Protein AF-A0AAD2FXG4-F1 (afdb_monomer_lite)

Foldseek 3Di:
DDDDDDDDDDDDDDDDDDDPPCLVVVLVVLVVVVVVVDDLVVSCVVCVVPDDPVRNLVSLLVVLVVVVVVVVVPPDDDDDDDDDDDDDDDDDDPPPVLLVNLVSLLVSLVSDDLVCCPPDPSVVSSLVSLQQVDDPLQAFPPVRHGALFWWQWPVRDIGHPVQQAPPVPLDGPDQADPPPRHGTDSDIHTPVVSNVVVLVVLLSSLVSLLSSLLSCVVSLVLVSSVSSLVSSVVSCVSSDCQVVVVSLLSSLVSLLVQLPDQHPDNVDNTSDALVVNLVSLLSNVVRDDDDVNLPPSLVSLVSLLVSLVVCLVVVVLVSNVRSLVSSVVCCVSVVVRCDDPSPRPSVVSLLSSQVSVDDCSLLVSLVPDQLVVQLVVCVVVVDDNVVSVVCSVPDPSVVVSVVSVLPPDDPVSVVVNVVVVVVVVVVVVVVCVVVVPD

Radius of gyration: 32.69 Å; chains: 1; bounding box: 78×105×84 Å

InterPro domains:
  IPR003613 U-box domain [PF04564] (134-203)
  IPR003613 U-box domain [PS51698] (133-163)
  IPR003613 U-box domain [SM00504] (137-201)
  IPR013083 Zinc finger, RING/FYVE/PHD-type [G3DSA:3.30.40.10] (121-215)

pLDDT: mean 75.87, std 21.39, range [28.12, 97.88]

Secondary structure (DSSP, 8-state):
------S------------TTTHHHHHHHHHHHHHTT--HHHHHHHTTTT--HHHHHHHHHHHHHHHHHHHHGGG----------------S----HHHHHHHHHHHHHHHS-GGGTTT-HHHHHHHHHHHH---GGGB-TTT-SBPSSEEE-TTS-EEEHHHHB-TTT--BS-SB-TTT-PBPPS--EE-HHHHHHHHHHHHHHHHHHHHHHHHHHHTT-HHHHHHHHHHHHHHHHHH-TTTSHHHHHHHHHHHHHGGGSPPSSTT-S-SS-HHHHHHHHHHHHHHS-HHHHHHHHHHHHHHHHHHHHHHHHTT-HHHHHHHHHHHHHHHHHTTTTS-GGGS--HHHHHHHHHHHH-TTHHHHHHHH--HHHHHHHHHHTT--HHHHHHHHHH--THHHHHHHHTTSS-HHHHHHHHHHHHHHHHHHHHHHHHHT--

Organism: NCBI:txid2856

Sequence (438 aa):
MSRPTDIMSTITEVSFSNDSSENSENEGLIPEVLMKGLSLSQVTEIYKDRLSEDNVVAIARRLLIEIGSKHEQKGQVDTDDWDDDSEASLGNGRINRNQHFCSIGIDILRRSPCDLLTGSELLKHHIANLSQSAPEEFLDPISFDIMHDPVVISSGFVVDRSTAINQSSGELQLATCPWSRVELSPELYPALRLKQKMTEFKSGRVDEMIETASLLLNAKNERDFCKVFELAQEFMDDIGPNGHRELAVQLAELVLSTLTLKPSDPSRLCILQPSVLTKHFLMLHSLKQATLVQAYLPIKAFQMSEMVQKAIGGNQFDEAEKWLACCTEIQDKCEDLLTGNKEIPLGKLHLDLAEKRGGNHLEVFVNRFTNIEMAFILRSWGFAQETIDEMTRCARVYVIRDILIVNCSDKNLERVFKTRLAEACDLTDVARRIFAVD

Structure (mmCIF, N/CA/C/O backbone):
data_AF-A0AAD2FXG4-F1
#
_entry.id   AF-A0AAD2FXG4-F1
#
loop_
_atom_site.group_PDB
_atom_site.id
_atom_site.type_symbol
_atom_site.label_atom_id
_atom_site.label_alt_id
_atom_site.label_comp_id
_atom_site.label_asym_id
_atom_site.label_entity_id
_atom_site.label_seq_id
_atom_site.pdbx_PDB_ins_code
_atom_site.Cartn_x
_atom_site.Cartn_y
_atom_site.Cartn_z
_atom_site.occupancy
_atom_site.B_iso_or_equiv
_atom_site.auth_seq_id
_atom_site.auth_comp_id
_atom_site.auth_asym_id
_atom_site.auth_atom_id
_atom_site.pdbx_PDB_model_num
ATOM 1 N N . MET A 1 1 ? 47.830 32.559 -20.420 1.00 42.38 1 MET A N 1
ATOM 2 C CA . MET A 1 1 ? 47.293 33.201 -19.202 1.00 42.38 1 MET A CA 1
ATOM 3 C C . MET A 1 1 ? 46.693 34.540 -19.592 1.00 42.38 1 MET A C 1
ATOM 5 O O . MET A 1 1 ? 47.414 35.523 -19.650 1.00 42.38 1 MET A O 1
ATOM 9 N N . SER A 1 2 ? 45.397 34.560 -19.896 1.00 28.12 2 SER A N 1
ATOM 10 C CA . SER A 1 2 ? 44.631 35.786 -20.138 1.00 28.12 2 SER A CA 1
ATOM 11 C C . SER A 1 2 ? 43.179 35.492 -19.769 1.00 28.12 2 SER A C 1
ATOM 13 O O . SER A 1 2 ? 42.593 34.553 -20.301 1.00 28.12 2 SER A O 1
ATOM 15 N N . ARG A 1 3 ? 42.637 36.237 -18.802 1.00 37.09 3 ARG A N 1
ATOM 16 C CA . ARG A 1 3 ? 41.197 36.287 -18.516 1.00 37.09 3 ARG A CA 1
ATOM 17 C C . ARG A 1 3 ? 40.508 37.158 -19.570 1.00 37.09 3 ARG A C 1
ATOM 19 O O . ARG A 1 3 ? 41.120 38.136 -19.997 1.00 37.09 3 ARG A O 1
ATOM 26 N N . PRO A 1 4 ? 39.223 36.903 -19.846 1.00 37.22 4 PRO A N 1
ATOM 27 C CA . PRO A 1 4 ? 38.293 37.960 -20.207 1.00 37.22 4 PRO A CA 1
ATOM 28 C C . PRO A 1 4 ? 37.169 38.059 -19.167 1.00 37.22 4 PRO A C 1
ATOM 30 O O . PRO A 1 4 ? 36.307 37.192 -19.050 1.00 37.22 4 PRO A O 1
ATOM 33 N N . THR A 1 5 ? 37.227 39.135 -18.390 1.00 41.09 5 THR A N 1
ATOM 34 C CA . THR A 1 5 ? 36.072 39.891 -17.892 1.00 41.09 5 THR A CA 1
ATOM 35 C C . THR A 1 5 ? 35.470 40.671 -19.060 1.00 41.09 5 THR A C 1
ATOM 37 O O . THR A 1 5 ? 36.251 41.287 -19.777 1.00 41.09 5 THR A O 1
ATOM 40 N N . ASP A 1 6 ? 34.145 40.617 -19.246 1.00 39.59 6 ASP A N 1
ATOM 41 C CA . ASP A 1 6 ? 33.271 41.726 -19.700 1.00 39.59 6 ASP A CA 1
ATOM 42 C C . ASP A 1 6 ? 31.973 41.202 -20.332 1.00 39.59 6 ASP A C 1
ATOM 44 O O . ASP A 1 6 ? 31.911 41.034 -21.543 1.00 39.59 6 ASP A O 1
ATOM 48 N N . ILE A 1 7 ? 30.926 40.986 -19.520 1.00 36.97 7 ILE A N 1
ATOM 49 C CA . ILE A 1 7 ? 29.507 41.135 -19.918 1.00 36.97 7 ILE A CA 1
ATOM 50 C C . ILE A 1 7 ? 28.691 41.496 -18.657 1.00 36.97 7 ILE A C 1
ATOM 52 O O . ILE A 1 7 ? 27.892 40.703 -18.178 1.00 36.97 7 ILE A O 1
ATOM 56 N N . MET A 1 8 ? 28.929 42.661 -18.049 1.00 34.53 8 MET A N 1
ATOM 57 C CA . MET A 1 8 ? 28.009 43.258 -17.061 1.00 34.53 8 MET A CA 1
ATOM 58 C C . MET A 1 8 ? 28.259 44.765 -16.973 1.00 34.53 8 MET A C 1
ATOM 60 O O . MET A 1 8 ? 28.895 45.252 -16.045 1.00 34.53 8 MET A O 1
ATOM 64 N N . SER A 1 9 ? 27.793 45.517 -17.968 1.00 35.31 9 SER A N 1
ATOM 65 C CA . SER A 1 9 ? 27.814 46.984 -17.905 1.00 35.31 9 SER A CA 1
ATOM 66 C C . SER A 1 9 ? 26.869 47.621 -18.923 1.00 35.31 9 SER A C 1
ATOM 68 O O . SER A 1 9 ? 27.287 48.418 -19.757 1.00 35.31 9 SER A O 1
ATOM 70 N N . THR A 1 10 ? 25.572 47.300 -18.873 1.00 35.78 10 THR A N 1
ATOM 71 C CA . THR A 1 10 ? 24.541 48.202 -19.429 1.00 35.78 10 THR A CA 1
ATOM 72 C C . THR A 1 10 ? 23.154 47.914 -18.849 1.00 35.78 10 THR A C 1
ATOM 74 O O . THR A 1 10 ? 22.302 47.350 -19.520 1.00 35.78 10 THR A O 1
ATOM 77 N N . ILE A 1 11 ? 22.906 48.304 -17.595 1.00 32.84 11 ILE A N 1
ATOM 78 C CA . ILE A 1 11 ? 21.548 48.642 -17.137 1.00 32.84 11 ILE A CA 1
ATOM 79 C C . ILE A 1 11 ? 21.677 49.909 -16.294 1.00 32.84 11 ILE A C 1
ATOM 81 O O . ILE A 1 11 ? 22.235 49.900 -15.200 1.00 32.84 11 ILE A O 1
ATOM 85 N N . THR A 1 12 ? 21.246 51.014 -16.886 1.00 32.50 12 THR A N 1
ATOM 86 C CA . THR A 1 12 ? 21.264 52.364 -16.329 1.00 32.50 12 THR A CA 1
ATOM 87 C C . THR A 1 12 ? 20.153 52.514 -15.292 1.00 32.50 12 THR A C 1
ATOM 89 O O . THR A 1 12 ? 19.049 52.008 -15.488 1.00 32.50 12 THR A O 1
ATOM 92 N N . GLU A 1 13 ? 20.447 53.229 -14.207 1.00 37.47 13 GLU A N 1
ATOM 93 C CA . GLU A 1 13 ? 19.492 53.634 -13.175 1.00 37.47 13 GLU A CA 1
ATOM 94 C C . GLU A 1 13 ? 18.303 54.383 -13.789 1.00 37.47 13 GLU A C 1
ATOM 96 O O . GLU A 1 13 ? 18.466 55.438 -14.404 1.00 37.47 13 GLU A O 1
ATOM 101 N N . VAL A 1 14 ? 17.098 53.857 -13.578 1.00 33.72 14 VAL A N 1
ATOM 102 C CA . VAL A 1 14 ? 15.857 54.604 -13.771 1.00 33.72 14 VAL A CA 1
ATOM 103 C C . VAL A 1 14 ? 15.069 54.522 -12.472 1.00 33.72 14 VAL A C 1
ATOM 105 O O . VAL A 1 14 ? 14.765 53.441 -11.971 1.00 33.72 14 VAL A O 1
ATOM 108 N N . SER A 1 15 ? 14.813 55.685 -11.886 1.00 34.38 15 SER A N 1
ATOM 109 C CA . SER A 1 15 ? 13.997 55.849 -10.687 1.00 34.38 15 SER A CA 1
ATOM 110 C C . SER A 1 15 ? 12.529 55.759 -11.099 1.00 34.38 15 SER A C 1
ATOM 112 O O . SER A 1 15 ? 12.080 56.580 -11.897 1.00 34.38 15 SER A O 1
ATOM 114 N N . PHE A 1 16 ? 11.788 54.793 -10.557 1.00 36.53 16 PHE A N 1
ATOM 115 C CA . PHE A 1 16 ? 10.369 54.612 -10.865 1.00 36.53 16 PHE A CA 1
ATOM 116 C C . PHE A 1 16 ? 9.503 54.687 -9.610 1.00 36.53 16 PHE A C 1
ATOM 118 O O . PHE A 1 16 ? 9.811 54.120 -8.562 1.00 36.53 16 PHE A O 1
ATOM 125 N N . SER A 1 17 ? 8.430 55.460 -9.738 1.00 36.25 17 SER A N 1
ATOM 126 C CA . SER A 1 17 ? 7.339 55.599 -8.783 1.00 36.25 17 SER A CA 1
ATOM 127 C C . SER A 1 17 ? 6.382 54.415 -8.906 1.00 36.25 17 SER A C 1
ATOM 129 O O . SER A 1 17 ? 5.977 54.090 -10.016 1.00 36.25 17 SER A O 1
ATOM 131 N N . ASN A 1 18 ? 5.990 53.827 -7.772 1.00 36.91 18 ASN A N 1
ATOM 132 C CA . ASN A 1 18 ? 4.992 52.756 -7.685 1.00 36.91 18 ASN A CA 1
ATOM 133 C C . ASN A 1 18 ? 3.648 53.199 -8.283 1.00 36.91 18 ASN A C 1
ATOM 135 O O . ASN A 1 18 ? 2.846 53.827 -7.588 1.00 36.91 18 ASN A O 1
ATOM 139 N N . ASP A 1 19 ? 3.399 52.835 -9.538 1.00 42.41 19 ASP A N 1
ATOM 140 C CA . ASP A 1 19 ? 2.096 52.954 -10.182 1.00 42.41 19 ASP A CA 1
ATOM 141 C C . ASP A 1 19 ? 1.642 51.572 -10.674 1.00 42.41 19 ASP A C 1
ATOM 143 O O . ASP A 1 19 ? 2.401 50.799 -11.255 1.00 42.41 19 ASP A O 1
ATOM 147 N N . SER A 1 20 ? 0.390 51.227 -10.384 1.00 48.97 20 SER A N 1
ATOM 148 C CA . SER A 1 20 ? -0.170 49.866 -10.503 1.00 48.97 20 SER A CA 1
ATOM 149 C C . SER A 1 20 ? -0.314 49.309 -11.937 1.00 48.97 20 SER A C 1
ATOM 151 O O . SER A 1 20 ? -0.859 48.220 -12.118 1.00 48.97 20 SER A O 1
ATOM 153 N N . SER A 1 21 ? 0.181 50.017 -12.959 1.00 50.84 21 SER A N 1
ATOM 154 C CA . SER A 1 21 ? 0.114 49.621 -14.374 1.00 50.84 21 SER A CA 1
ATOM 155 C C . SER A 1 21 ? 1.315 48.795 -14.869 1.00 50.84 21 SER A C 1
ATOM 157 O O . SER A 1 21 ? 1.184 48.109 -15.884 1.00 50.84 21 SER A O 1
ATOM 159 N N . GLU A 1 22 ? 2.448 48.775 -14.154 1.00 53.09 22 GLU A N 1
ATOM 160 C CA . GLU A 1 22 ? 3.678 48.062 -14.573 1.00 53.09 22 GLU A CA 1
ATOM 161 C C . GLU A 1 22 ? 3.622 46.530 -14.403 1.00 53.09 22 GLU A C 1
ATOM 163 O O . GLU A 1 22 ? 4.462 45.795 -14.929 1.00 53.09 22 GLU A O 1
ATOM 168 N N . ASN A 1 23 ? 2.612 46.002 -13.707 1.00 54.16 23 ASN A N 1
ATOM 169 C CA . ASN A 1 23 ? 2.508 44.559 -13.470 1.00 54.16 23 ASN A CA 1
ATOM 170 C C . ASN A 1 23 ? 2.177 43.757 -14.742 1.00 54.16 23 ASN A C 1
ATOM 172 O O . ASN A 1 23 ? 2.553 42.590 -14.828 1.00 54.16 23 ASN A O 1
ATOM 176 N N . SER A 1 24 ? 1.535 44.370 -15.744 1.00 56.28 24 SER A N 1
ATOM 177 C CA . SER A 1 24 ? 1.157 43.673 -16.987 1.00 56.28 24 SER A CA 1
ATOM 178 C C . SER A 1 24 ? 2.321 43.471 -17.968 1.00 56.28 24 SER A C 1
ATOM 180 O O . SER A 1 24 ? 2.328 42.496 -18.716 1.00 56.28 24 SER A O 1
ATOM 182 N N . GLU A 1 25 ? 3.341 44.337 -17.943 1.00 58.91 25 GLU A N 1
ATOM 183 C CA . GLU A 1 25 ? 4.503 44.218 -18.838 1.00 58.91 25 GLU A CA 1
ATOM 184 C C . GLU A 1 25 ? 5.485 43.136 -18.363 1.00 58.91 25 GLU A C 1
ATOM 186 O O . GLU A 1 25 ? 6.105 42.442 -19.172 1.00 58.91 25 GLU A O 1
ATOM 191 N N . ASN A 1 26 ? 5.577 42.919 -17.047 1.00 59.69 26 ASN A N 1
ATOM 192 C CA . ASN A 1 26 ? 6.458 41.902 -16.471 1.00 59.69 26 ASN A CA 1
ATOM 193 C C . ASN A 1 26 ? 5.961 40.462 -16.713 1.00 59.69 26 ASN A C 1
ATOM 195 O O . ASN A 1 26 ? 6.785 39.551 -16.804 1.00 59.69 26 ASN A O 1
ATOM 199 N N . GLU A 1 27 ? 4.652 40.238 -16.896 1.00 60.41 27 GLU A N 1
ATOM 200 C CA . GLU A 1 27 ? 4.111 38.912 -17.247 1.00 60.41 27 GLU A CA 1
ATOM 201 C C . GLU A 1 27 ? 4.592 38.414 -18.623 1.00 60.41 27 GLU A C 1
ATOM 203 O O . GLU A 1 27 ? 4.730 37.206 -18.824 1.00 60.41 27 GLU A O 1
ATOM 208 N N . GLY A 1 28 ? 4.892 39.322 -19.561 1.00 65.12 28 GLY A N 1
ATOM 209 C CA . GLY A 1 28 ? 5.366 38.973 -20.906 1.00 65.12 28 GLY A CA 1
ATOM 210 C C . GLY A 1 28 ? 6.840 38.555 -20.970 1.00 65.12 28 GLY A C 1
ATOM 211 O O . GLY A 1 28 ? 7.210 37.737 -21.810 1.00 65.12 28 GLY A O 1
ATOM 212 N N . LEU A 1 29 ? 7.679 39.066 -20.064 1.00 69.00 29 LEU A N 1
ATOM 213 C CA . LEU A 1 29 ? 9.129 38.822 -20.066 1.00 69.00 29 LEU A CA 1
ATOM 214 C C . LEU A 1 29 ? 9.499 37.431 -19.534 1.00 69.00 29 LEU A C 1
ATOM 216 O O . LEU A 1 29 ? 10.514 36.852 -19.916 1.00 69.00 29 LEU A O 1
ATOM 220 N N . ILE A 1 30 ? 8.670 36.862 -18.666 1.00 65.88 30 ILE A N 1
ATOM 221 C CA . ILE A 1 30 ? 8.999 35.641 -17.924 1.00 65.88 30 ILE A CA 1
ATOM 222 C C . ILE A 1 30 ? 9.018 34.381 -18.809 1.00 65.88 30 ILE A C 1
ATOM 224 O O . ILE A 1 30 ? 9.991 33.623 -18.721 1.00 65.88 30 ILE A O 1
ATOM 228 N N . PRO A 1 31 ? 8.048 34.157 -19.720 1.00 60.72 31 PRO A N 1
ATOM 229 C CA . PRO A 1 31 ? 8.143 33.089 -20.716 1.00 60.72 31 PRO A CA 1
ATOM 230 C C . PRO A 1 31 ? 9.397 33.210 -21.592 1.00 60.72 31 PRO A C 1
ATOM 232 O O . PRO A 1 31 ? 10.033 32.204 -21.897 1.00 60.72 31 PRO A O 1
ATOM 235 N N . GLU A 1 32 ? 9.798 34.433 -21.956 1.00 69.50 32 GLU A N 1
ATOM 236 C CA . GLU A 1 32 ? 10.978 34.677 -22.792 1.00 69.50 32 GLU A CA 1
ATOM 237 C C . GLU A 1 32 ? 12.286 34.324 -22.065 1.00 69.50 32 GLU A C 1
ATOM 239 O O . GLU A 1 32 ? 13.193 33.724 -22.645 1.00 69.50 32 GLU A O 1
ATOM 244 N N . VAL A 1 33 ? 12.375 34.644 -20.773 1.00 71.94 33 VAL A N 1
ATOM 245 C CA . VAL A 1 33 ? 13.532 34.341 -19.916 1.00 71.94 33 VAL A CA 1
ATOM 246 C C . VAL A 1 33 ? 13.663 32.830 -19.675 1.00 71.94 33 VAL A C 1
ATOM 248 O O . VAL A 1 33 ? 14.770 32.291 -19.713 1.00 71.94 33 VAL A O 1
ATOM 251 N N . LEU A 1 34 ? 12.545 32.119 -19.508 1.00 63.31 34 LEU A N 1
ATOM 252 C CA . LEU A 1 34 ? 12.533 30.659 -19.361 1.00 63.31 34 LEU A CA 1
ATOM 253 C C . LEU A 1 34 ? 12.845 29.939 -20.679 1.00 63.31 34 LEU A C 1
ATOM 255 O O . LEU A 1 34 ? 13.590 28.959 -20.683 1.00 63.31 34 LEU A O 1
ATOM 259 N N . MET A 1 35 ? 12.369 30.463 -21.814 1.00 64.88 35 MET A N 1
ATOM 260 C CA . MET A 1 35 ? 12.744 29.978 -23.150 1.00 64.88 35 MET A CA 1
ATOM 261 C C . MET A 1 35 ? 14.243 30.145 -23.441 1.00 64.88 35 MET A C 1
ATOM 263 O O . MET A 1 35 ? 14.809 29.365 -24.204 1.00 64.88 35 MET A O 1
ATOM 267 N N . LYS A 1 36 ? 14.913 31.107 -22.792 1.00 74.56 36 LYS A N 1
ATOM 268 C CA . LYS A 1 36 ? 16.375 31.292 -22.848 1.00 74.56 36 LYS A CA 1
ATOM 269 C C . LYS A 1 36 ? 17.159 30.322 -21.947 1.00 74.56 36 LYS A C 1
ATOM 271 O O . LYS A 1 36 ? 18.378 30.436 -21.854 1.00 74.56 36 LYS A O 1
ATOM 276 N N . GLY A 1 37 ? 16.492 29.346 -21.324 1.00 75.81 37 GLY A N 1
ATOM 277 C CA . GLY A 1 37 ? 17.134 28.237 -20.611 1.00 75.81 37 GLY A CA 1
ATOM 278 C C . GLY A 1 37 ? 17.496 28.523 -19.153 1.00 75.81 37 GLY A C 1
ATOM 279 O O . GLY A 1 37 ? 18.230 27.743 -18.548 1.00 75.81 37 GLY A O 1
ATOM 280 N N . LEU A 1 38 ? 16.993 29.617 -18.576 1.00 70.88 38 LEU A N 1
ATOM 281 C CA . LEU A 1 38 ? 17.130 29.881 -17.144 1.00 70.88 38 LEU A CA 1
ATOM 282 C C . LEU A 1 38 ? 16.209 28.953 -16.346 1.00 70.88 38 LEU A C 1
ATOM 284 O O . LEU A 1 38 ? 15.069 28.697 -16.728 1.00 70.88 38 LEU A O 1
ATOM 288 N N . SER A 1 39 ? 16.711 28.440 -15.223 1.00 71.38 39 SER A N 1
ATOM 289 C CA . SER A 1 39 ? 15.905 27.614 -14.319 1.00 71.38 39 SER A CA 1
ATOM 290 C C . SER A 1 39 ? 14.843 28.456 -13.608 1.00 71.38 39 SER A C 1
ATOM 292 O O . SER A 1 39 ? 15.064 29.636 -13.330 1.00 71.38 39 SER A O 1
ATOM 294 N N . LEU A 1 40 ? 13.705 27.844 -13.254 1.00 64.88 40 LEU A N 1
ATOM 295 C CA . LEU A 1 40 ? 12.614 28.526 -12.543 1.00 64.88 40 LEU A CA 1
ATOM 296 C C . LEU A 1 40 ? 13.114 29.204 -11.258 1.00 64.88 40 LEU A C 1
ATOM 298 O O . LEU A 1 40 ? 12.742 30.338 -10.999 1.00 64.88 40 LEU A O 1
ATOM 302 N N . SER A 1 41 ? 14.027 28.545 -10.534 1.00 60.44 41 SER A N 1
ATOM 303 C CA . SER A 1 41 ? 14.732 29.075 -9.358 1.00 60.44 41 SER A CA 1
ATOM 304 C C . SER A 1 41 ? 15.425 30.413 -9.641 1.00 60.44 41 SER A C 1
ATOM 306 O O . SER A 1 41 ? 15.186 31.395 -8.936 1.00 60.44 41 SER A O 1
ATOM 308 N N . GLN A 1 42 ? 16.212 30.485 -10.719 1.00 73.19 42 GLN A N 1
ATOM 309 C CA . GLN A 1 42 ? 16.909 31.709 -11.124 1.00 73.19 42 GLN A CA 1
ATOM 310 C C . GLN A 1 42 ? 15.928 32.811 -11.518 1.00 73.19 42 GLN A C 1
ATOM 312 O O . GLN A 1 42 ? 16.143 33.966 -11.170 1.00 73.19 42 GLN A O 1
ATOM 317 N N . VAL A 1 43 ? 14.835 32.463 -12.198 1.00 72.69 43 VAL A N 1
ATOM 318 C CA . VAL A 1 43 ? 13.797 33.433 -12.567 1.00 72.69 43 VAL A CA 1
ATOM 319 C C . VAL A 1 43 ? 13.073 33.961 -11.328 1.00 72.69 43 VAL A C 1
ATOM 321 O O . VAL A 1 43 ? 12.918 35.171 -11.194 1.00 72.69 43 VAL A O 1
ATOM 324 N N . THR A 1 44 ? 12.706 33.104 -10.372 1.00 67.12 44 THR A N 1
ATOM 325 C CA . THR A 1 44 ? 12.130 33.564 -9.098 1.00 67.12 44 THR A CA 1
ATOM 326 C C . THR A 1 44 ? 13.081 34.444 -8.302 1.00 67.12 44 THR A C 1
ATOM 328 O O . THR A 1 44 ? 12.607 35.378 -7.673 1.00 67.12 44 THR A O 1
ATOM 331 N N . GLU A 1 45 ? 14.392 34.197 -8.337 1.00 73.75 45 GLU A N 1
ATOM 332 C CA . GLU A 1 45 ? 15.365 35.043 -7.634 1.00 73.75 45 GLU A CA 1
ATOM 333 C C . GLU A 1 45 ? 15.548 36.401 -8.336 1.00 73.75 45 GLU A C 1
ATOM 335 O O . GLU A 1 45 ? 15.596 37.429 -7.669 1.00 73.75 45 GLU A O 1
ATOM 340 N N . ILE A 1 46 ? 15.564 36.431 -9.677 1.00 76.12 46 ILE A N 1
ATOM 341 C CA . ILE A 1 46 ? 15.655 37.674 -10.470 1.00 76.12 46 ILE A CA 1
ATOM 342 C C . ILE A 1 46 ? 14.429 38.572 -10.251 1.00 76.12 46 ILE A C 1
ATOM 344 O O . ILE A 1 46 ? 14.554 39.796 -10.229 1.00 76.12 46 ILE A O 1
ATOM 348 N N . TYR A 1 47 ? 13.247 37.978 -10.085 1.00 75.38 47 TYR A N 1
ATOM 349 C CA . TYR A 1 47 ? 11.981 38.708 -9.975 1.00 75.38 47 TYR A CA 1
ATOM 350 C C . TYR A 1 47 ? 11.368 38.682 -8.567 1.00 75.38 47 TYR A C 1
ATOM 352 O O . TYR A 1 47 ? 10.208 39.062 -8.399 1.00 75.38 47 TYR A O 1
ATOM 360 N N . LYS A 1 48 ? 12.135 38.272 -7.551 1.00 72.94 48 LYS A N 1
ATOM 361 C CA . LYS A 1 48 ? 11.662 38.055 -6.173 1.00 72.94 48 LYS A CA 1
ATOM 362 C C . LYS A 1 48 ? 10.983 39.275 -5.556 1.00 72.94 48 LYS A C 1
ATOM 364 O O . LYS A 1 48 ? 9.980 39.132 -4.870 1.00 72.94 48 LYS A O 1
ATOM 369 N N . ASP A 1 49 ? 11.500 40.462 -5.858 1.00 71.88 49 ASP A N 1
ATOM 370 C CA . ASP A 1 49 ? 10.994 41.731 -5.323 1.00 71.88 49 ASP A CA 1
ATOM 371 C C . ASP A 1 49 ? 9.885 42.352 -6.193 1.00 71.88 49 ASP A C 1
ATOM 373 O O . ASP A 1 49 ? 9.341 43.402 -5.857 1.00 71.88 49 ASP A O 1
ATOM 377 N N . ARG A 1 50 ? 9.566 41.731 -7.338 1.00 70.56 50 ARG A N 1
ATOM 378 C CA . ARG A 1 50 ? 8.643 42.264 -8.355 1.00 70.56 50 ARG A CA 1
ATOM 379 C C . ARG A 1 50 ? 7.404 41.407 -8.585 1.00 70.56 50 ARG A C 1
ATOM 381 O O . ARG A 1 50 ? 6.427 41.898 -9.141 1.00 70.56 50 ARG A O 1
ATOM 388 N N . LEU A 1 51 ? 7.431 40.136 -8.195 1.00 65.50 51 LEU A N 1
ATOM 389 C CA . LEU A 1 51 ? 6.292 39.239 -8.343 1.00 65.50 51 LEU A CA 1
ATOM 390 C C . LEU A 1 51 ? 5.530 39.142 -7.026 1.00 65.50 51 LEU A C 1
ATOM 392 O O . LEU A 1 51 ? 6.096 38.778 -5.998 1.00 65.50 51 LEU A O 1
ATOM 396 N N . SER A 1 52 ? 4.226 39.417 -7.070 1.00 73.19 52 SER A N 1
ATOM 397 C CA . SER A 1 52 ? 3.338 38.964 -6.003 1.00 73.19 52 SER A CA 1
ATOM 398 C C . SER A 1 52 ? 3.356 37.434 -5.943 1.00 73.19 52 SER A C 1
ATOM 400 O O . SER A 1 52 ? 3.588 36.754 -6.949 1.00 73.19 52 SER A O 1
ATOM 402 N N . GLU A 1 53 ? 3.093 36.881 -4.761 1.00 56.41 53 GLU A N 1
ATOM 403 C CA . GLU A 1 53 ? 3.019 35.432 -4.548 1.00 56.41 53 GLU A CA 1
ATOM 404 C C . GLU A 1 53 ? 2.007 34.773 -5.507 1.00 56.41 53 GLU A C 1
ATOM 406 O O . GLU A 1 53 ? 2.294 33.734 -6.107 1.00 56.41 53 GLU A O 1
ATOM 411 N N . ASP A 1 54 ? 0.894 35.462 -5.776 1.00 58.16 54 ASP A N 1
ATOM 412 C CA . ASP A 1 54 ? -0.121 35.060 -6.755 1.00 58.16 54 ASP A CA 1
ATOM 413 C C . ASP A 1 54 ? 0.432 34.962 -8.187 1.00 58.16 54 ASP A C 1
ATOM 415 O O . ASP A 1 54 ? 0.108 34.016 -8.911 1.00 58.16 54 ASP A O 1
ATOM 419 N N . ASN A 1 55 ? 1.317 35.881 -8.593 1.00 63.75 55 ASN A N 1
ATOM 420 C CA . ASN A 1 55 ? 1.918 35.868 -9.928 1.00 63.75 55 ASN A CA 1
ATOM 421 C C . ASN A 1 55 ? 2.919 34.716 -10.077 1.00 63.75 55 ASN A C 1
ATOM 423 O O . ASN A 1 55 ? 2.925 34.048 -11.109 1.00 63.75 55 ASN A O 1
ATOM 427 N N . VAL A 1 56 ? 3.723 34.419 -9.048 1.00 62.00 56 VAL A N 1
ATOM 428 C CA . VAL A 1 56 ? 4.644 33.262 -9.063 1.00 62.00 56 VAL A CA 1
ATOM 429 C C . VAL A 1 56 ? 3.864 31.960 -9.238 1.00 62.00 56 VAL A C 1
ATOM 431 O O . VAL A 1 56 ? 4.231 31.118 -10.061 1.00 62.00 56 VAL A O 1
ATOM 434 N N . VAL A 1 57 ? 2.755 31.813 -8.511 1.00 55.72 57 VAL A N 1
ATOM 435 C CA . VAL A 1 57 ? 1.870 30.649 -8.618 1.00 55.72 57 VAL A CA 1
ATOM 436 C C . VAL A 1 57 ? 1.203 30.589 -9.996 1.00 55.72 57 VAL A C 1
ATOM 438 O O . VAL A 1 57 ? 1.149 29.513 -10.592 1.00 55.72 57 VAL A O 1
ATOM 441 N N . ALA A 1 58 ? 0.740 31.715 -10.548 1.00 62.78 58 ALA A N 1
ATOM 442 C CA . ALA A 1 58 ? 0.147 31.780 -11.887 1.00 62.78 58 ALA A CA 1
ATOM 443 C C . ALA A 1 58 ? 1.149 31.424 -13.003 1.00 62.78 58 ALA A C 1
ATOM 445 O O . ALA A 1 58 ? 0.815 30.685 -13.933 1.00 62.78 58 ALA A O 1
ATOM 446 N N . ILE A 1 59 ? 2.395 31.882 -12.887 1.00 63.31 59 ILE A N 1
ATOM 447 C CA . ILE A 1 59 ? 3.482 31.581 -13.825 1.00 63.31 59 ILE A CA 1
ATOM 448 C C . ILE A 1 59 ? 3.863 30.103 -13.748 1.00 63.31 59 ILE A C 1
ATOM 450 O O . ILE A 1 59 ? 3.921 29.428 -14.776 1.00 63.31 59 ILE A O 1
ATOM 454 N N . ALA A 1 60 ? 4.066 29.573 -12.540 1.00 60.78 60 ALA A N 1
ATOM 455 C CA . ALA A 1 60 ? 4.364 28.159 -12.335 1.00 60.78 60 ALA A CA 1
ATOM 456 C C . ALA A 1 60 ? 3.235 27.263 -12.877 1.00 60.78 60 ALA A C 1
ATOM 458 O O . ALA A 1 60 ? 3.504 26.265 -13.549 1.00 60.78 60 ALA A O 1
ATOM 459 N N . ARG A 1 61 ? 1.971 27.674 -12.674 1.00 58.31 61 ARG A N 1
ATOM 460 C CA . ARG A 1 61 ? 0.783 27.038 -13.266 1.00 58.31 61 ARG A CA 1
ATOM 461 C C . ARG A 1 61 ? 0.864 26.976 -14.786 1.00 58.31 61 ARG A C 1
ATOM 463 O O . ARG A 1 61 ? 0.698 25.904 -15.363 1.00 58.31 61 ARG A O 1
ATOM 470 N N . ARG A 1 62 ? 1.135 28.110 -15.432 1.00 60.91 62 ARG A N 1
ATOM 471 C CA . ARG A 1 62 ? 1.166 28.217 -16.895 1.00 60.91 62 ARG A CA 1
ATOM 472 C C . ARG A 1 62 ? 2.296 27.393 -17.513 1.00 60.91 62 ARG A C 1
ATOM 474 O O . ARG A 1 62 ? 2.074 26.735 -18.523 1.00 60.91 62 ARG A O 1
ATOM 481 N N . LEU A 1 63 ? 3.467 27.363 -16.879 1.00 60.44 63 LEU A N 1
ATOM 482 C CA . LEU A 1 63 ? 4.617 26.586 -17.351 1.00 60.44 63 LEU A CA 1
ATOM 483 C C . LEU A 1 63 ? 4.394 25.081 -17.256 1.00 60.44 63 LEU A C 1
ATOM 485 O O . LEU A 1 63 ? 4.729 24.363 -18.192 1.00 60.44 63 LEU A O 1
ATOM 489 N N . LEU A 1 64 ? 3.809 24.602 -16.155 1.00 56.72 64 LEU A N 1
ATOM 490 C CA . LEU A 1 64 ? 3.488 23.182 -16.008 1.00 56.72 64 LEU A CA 1
ATOM 491 C C . LEU A 1 64 ? 2.476 22.726 -17.066 1.00 56.72 64 LEU A C 1
ATOM 493 O O . LEU A 1 64 ? 2.673 21.681 -17.680 1.00 56.72 64 LEU A O 1
ATOM 497 N N . ILE A 1 65 ? 1.457 23.546 -17.350 1.00 58.69 65 ILE A N 1
ATOM 498 C CA . ILE A 1 65 ? 0.474 23.274 -18.411 1.00 58.69 65 ILE A CA 1
ATOM 499 C C . ILE A 1 65 ? 1.141 23.250 -19.795 1.00 58.69 65 ILE A C 1
ATOM 501 O O . ILE A 1 65 ? 0.885 22.346 -20.591 1.00 58.69 65 ILE A O 1
ATOM 505 N N . GLU A 1 66 ? 2.002 24.223 -20.101 1.00 56.28 66 GLU A N 1
ATOM 506 C CA . GLU A 1 66 ? 2.639 24.331 -21.419 1.00 56.28 66 GLU A CA 1
ATOM 507 C C . GLU A 1 66 ? 3.657 23.206 -21.674 1.00 56.28 66 GLU A C 1
ATOM 509 O O . GLU A 1 66 ? 3.779 22.716 -22.798 1.00 56.28 66 GLU A O 1
ATOM 514 N N . ILE A 1 67 ? 4.363 22.754 -20.634 1.00 55.50 67 ILE A N 1
ATOM 515 C CA . ILE A 1 67 ? 5.306 21.631 -20.716 1.00 55.50 67 ILE A CA 1
ATOM 516 C C . ILE A 1 67 ? 4.561 20.298 -20.846 1.00 55.50 67 ILE A C 1
ATOM 518 O O . ILE A 1 67 ? 4.943 19.488 -21.692 1.00 55.50 67 ILE A O 1
ATOM 522 N N . GLY A 1 68 ? 3.477 20.098 -20.087 1.00 47.50 68 GLY A N 1
ATOM 523 C CA . GLY A 1 68 ? 2.594 18.936 -20.239 1.00 47.50 68 GLY A CA 1
ATOM 524 C C . GLY A 1 68 ? 2.019 18.825 -21.652 1.00 47.50 68 GLY A C 1
ATOM 525 O O . GLY A 1 68 ? 2.135 17.786 -22.298 1.00 47.50 68 GLY A O 1
ATOM 526 N N . SER A 1 69 ? 1.527 19.943 -22.195 1.00 48.34 69 SER A N 1
ATOM 527 C CA . SER A 1 69 ? 0.937 19.999 -23.543 1.00 48.34 69 SER A CA 1
ATOM 528 C C . SER A 1 69 ? 1.951 19.712 -24.664 1.00 48.34 69 SER A C 1
ATOM 530 O O . SER A 1 69 ? 1.606 19.132 -25.692 1.00 48.34 69 SER A O 1
ATOM 532 N N . LYS A 1 70 ? 3.225 20.098 -24.489 1.00 50.69 70 LYS A N 1
ATOM 533 C CA . LYS A 1 70 ? 4.294 19.822 -25.471 1.00 50.69 70 LYS A CA 1
ATOM 534 C C . LYS A 1 70 ? 4.745 18.357 -25.468 1.00 50.69 70 LYS A C 1
ATOM 536 O O . LYS A 1 70 ? 5.274 17.899 -26.480 1.00 50.69 70 LYS A O 1
ATOM 541 N N . HIS A 1 71 ? 4.547 17.627 -24.369 1.00 46.88 71 HIS A N 1
ATOM 542 C CA . HIS A 1 71 ? 4.855 16.197 -24.297 1.00 46.88 71 HIS A CA 1
ATOM 543 C C . HIS A 1 71 ? 3.796 15.329 -24.993 1.00 46.88 71 HIS A C 1
ATOM 545 O O . HIS A 1 71 ? 4.174 14.368 -25.658 1.00 46.88 71 HIS A O 1
ATOM 551 N N . GLU A 1 72 ? 2.514 15.710 -24.953 1.00 44.22 72 GLU A N 1
ATOM 552 C CA . GLU A 1 72 ? 1.453 15.021 -25.713 1.00 44.22 72 GLU A CA 1
ATOM 553 C C . GLU A 1 72 ? 1.617 15.165 -27.236 1.00 44.22 72 GLU A C 1
ATOM 555 O O . GLU A 1 72 ? 1.308 14.243 -27.985 1.00 44.22 72 GLU A O 1
ATOM 560 N N . GLN A 1 73 ? 2.157 16.289 -27.720 1.00 44.09 73 GLN A N 1
ATOM 561 C CA . GLN A 1 73 ? 2.314 16.534 -29.162 1.00 44.09 73 GLN A CA 1
ATOM 562 C C . GLN A 1 73 ? 3.563 15.890 -29.785 1.00 44.09 73 GLN A C 1
ATOM 564 O O . GLN A 1 73 ? 3.661 15.814 -31.007 1.00 44.09 73 GLN A O 1
ATOM 569 N N . LYS A 1 74 ? 4.518 15.403 -28.983 1.00 43.81 74 LYS A N 1
ATOM 570 C CA . LYS A 1 74 ? 5.754 14.775 -29.489 1.00 43.81 74 LYS A CA 1
ATOM 571 C C . LYS A 1 74 ? 5.640 13.274 -29.786 1.00 43.81 74 LYS A C 1
ATOM 573 O O . LYS A 1 74 ? 6.623 12.684 -30.219 1.00 43.81 74 LYS A O 1
ATOM 578 N N . GLY A 1 75 ? 4.458 12.675 -29.619 1.00 40.84 75 GLY A N 1
ATOM 579 C CA . GLY A 1 75 ? 4.176 11.276 -29.976 1.00 40.84 75 GLY A CA 1
ATOM 580 C C . GLY A 1 75 ? 4.011 10.998 -31.478 1.00 40.84 75 GLY A C 1
ATOM 581 O O . GLY A 1 75 ? 3.643 9.889 -31.850 1.00 40.84 75 GLY A O 1
ATOM 582 N N . GLN A 1 76 ? 4.267 11.979 -32.347 1.00 39.16 76 GLN A N 1
ATOM 583 C CA . GLN A 1 76 ? 4.194 11.829 -33.799 1.00 39.16 76 GLN A CA 1
ATOM 584 C C . GLN A 1 76 ? 5.546 12.235 -34.396 1.00 39.16 76 GLN A C 1
ATOM 586 O O . GLN A 1 76 ? 5.794 13.408 -34.662 1.00 39.16 76 GLN A O 1
ATOM 591 N N . VAL A 1 77 ? 6.458 11.268 -34.517 1.00 40.41 77 VAL A N 1
ATOM 592 C CA . VAL A 1 77 ? 7.764 11.454 -35.161 1.00 40.41 77 VAL A CA 1
ATOM 593 C C . VAL A 1 77 ? 7.751 10.721 -36.495 1.00 40.41 77 VAL A C 1
ATOM 595 O O . VAL A 1 77 ? 7.665 9.495 -36.534 1.00 40.41 77 VAL A O 1
ATOM 598 N N . ASP A 1 78 ? 7.839 11.507 -37.568 1.00 41.38 78 ASP A N 1
ATOM 599 C CA . ASP A 1 78 ? 8.302 11.069 -38.880 1.00 41.38 78 ASP A CA 1
ATOM 600 C C . ASP A 1 78 ? 9.738 10.546 -38.741 1.00 41.38 78 ASP A C 1
ATOM 602 O O . ASP A 1 78 ? 10.640 11.258 -38.292 1.00 41.38 78 ASP A O 1
ATOM 606 N N . THR A 1 79 ? 9.940 9.279 -39.086 1.00 40.41 79 THR A N 1
ATOM 607 C CA . THR A 1 79 ? 11.258 8.655 -39.182 1.00 40.41 79 THR A CA 1
ATOM 608 C C . THR A 1 79 ? 11.842 8.945 -40.556 1.00 40.41 79 THR A C 1
ATOM 610 O O . THR A 1 79 ? 11.396 8.322 -41.511 1.00 40.41 79 THR A O 1
ATOM 613 N N . ASP A 1 80 ? 12.837 9.826 -40.641 1.00 40.84 80 ASP A N 1
ATOM 614 C CA . ASP A 1 80 ? 13.826 9.816 -41.723 1.00 40.84 80 ASP A CA 1
ATOM 615 C C . ASP A 1 80 ? 15.194 10.319 -41.211 1.00 40.84 80 ASP A C 1
ATOM 617 O O . ASP A 1 80 ? 15.286 11.334 -40.517 1.00 40.84 80 ASP A O 1
ATOM 621 N N . ASP A 1 81 ? 16.221 9.545 -41.576 1.00 54.41 81 ASP A N 1
ATOM 622 C CA . ASP A 1 81 ? 17.667 9.811 -41.642 1.00 54.41 81 ASP A CA 1
ATOM 623 C C . ASP A 1 81 ? 18.437 10.334 -40.420 1.00 54.41 81 ASP A C 1
ATOM 625 O O . ASP A 1 81 ? 18.490 11.537 -40.184 1.00 54.41 81 ASP A O 1
ATOM 629 N N . TRP A 1 82 ? 19.209 9.438 -39.780 1.00 46.50 82 TRP A N 1
ATOM 630 C CA . TRP A 1 82 ? 20.459 9.787 -39.084 1.00 46.50 82 TRP A CA 1
ATOM 631 C C . TRP A 1 82 ? 21.510 8.668 -39.204 1.00 46.50 82 TRP A C 1
ATOM 633 O O . TRP A 1 82 ? 21.507 7.715 -38.426 1.00 46.50 82 TRP A O 1
ATOM 643 N N . ASP A 1 83 ? 22.438 8.841 -40.146 1.00 48.38 83 ASP A N 1
ATOM 644 C CA . ASP A 1 83 ? 23.842 8.447 -39.986 1.00 48.38 83 ASP A CA 1
ATOM 645 C C . ASP A 1 83 ? 24.571 9.648 -39.353 1.00 48.38 83 ASP A C 1
ATOM 647 O O . ASP A 1 83 ? 24.501 10.734 -39.923 1.00 48.38 83 ASP A O 1
ATOM 651 N N . ASP A 1 84 ? 25.241 9.489 -38.204 1.00 48.03 84 ASP A N 1
ATOM 652 C CA . ASP A 1 84 ? 26.646 9.914 -38.032 1.00 48.03 84 ASP A CA 1
ATOM 653 C C . ASP A 1 84 ? 27.207 9.529 -36.649 1.00 48.03 84 ASP A C 1
ATOM 655 O O . ASP A 1 84 ? 26.567 9.688 -35.605 1.00 48.03 84 ASP A O 1
ATOM 659 N N . ASP A 1 85 ? 28.453 9.067 -36.671 1.00 48.06 85 ASP A N 1
ATOM 660 C CA . ASP A 1 85 ? 29.275 8.645 -35.543 1.00 48.06 85 ASP A CA 1
ATOM 661 C C . ASP A 1 85 ? 29.849 9.851 -34.780 1.00 48.06 85 ASP A C 1
ATOM 663 O O . ASP A 1 85 ? 30.503 10.715 -35.365 1.00 48.06 85 ASP A O 1
ATOM 667 N N . SER A 1 86 ? 29.714 9.895 -33.447 1.00 41.78 86 SER A N 1
ATOM 668 C CA . SER A 1 86 ? 30.726 10.506 -32.554 1.00 41.78 86 SER A CA 1
ATOM 669 C C . SER A 1 86 ? 30.389 10.344 -31.065 1.00 41.78 86 SER A C 1
ATOM 671 O O . SER A 1 86 ? 29.817 11.223 -30.420 1.00 41.78 86 SER A O 1
ATOM 673 N N . GLU A 1 87 ? 30.840 9.238 -30.469 1.00 41.19 87 GLU A N 1
ATOM 674 C CA . GLU A 1 87 ? 30.994 9.130 -29.016 1.00 41.19 87 GLU A CA 1
ATOM 675 C C . GLU A 1 87 ? 32.371 9.655 -28.578 1.00 41.19 87 GLU A C 1
ATOM 677 O O . GLU A 1 87 ? 33.408 9.042 -28.835 1.00 41.19 87 GLU A O 1
ATOM 682 N N . ALA A 1 88 ? 32.385 10.770 -27.844 1.00 37.62 88 ALA A N 1
ATOM 683 C CA . ALA A 1 88 ? 33.473 11.103 -26.930 1.00 37.62 88 ALA A CA 1
ATOM 684 C C . ALA A 1 88 ? 32.932 11.820 -25.684 1.00 37.62 88 ALA A C 1
ATOM 686 O O . ALA A 1 88 ? 32.220 12.819 -25.739 1.00 37.62 88 ALA A O 1
ATOM 687 N N . SER A 1 89 ? 33.305 11.251 -24.545 1.00 38.31 89 SER A N 1
ATOM 688 C CA . SER A 1 89 ? 32.943 11.567 -23.169 1.00 38.31 89 SER A CA 1
ATOM 689 C C . SER A 1 89 ? 33.084 13.034 -22.743 1.00 38.31 89 SER A C 1
ATOM 691 O O . SER A 1 89 ? 34.180 13.581 -22.825 1.00 38.31 89 SER A O 1
ATOM 693 N N . LEU A 1 90 ? 32.056 13.570 -22.074 1.00 34.09 90 LEU A N 1
ATOM 694 C CA . LEU A 1 90 ? 32.193 14.382 -20.854 1.00 34.09 90 LEU A CA 1
ATOM 695 C C . LEU A 1 90 ? 30.973 14.130 -19.952 1.00 34.09 90 LEU A C 1
ATOM 697 O O . LEU A 1 90 ? 29.841 14.481 -20.281 1.00 34.09 90 LEU A O 1
ATOM 701 N N . GLY A 1 91 ? 31.224 13.452 -18.832 1.00 35.06 91 GLY A N 1
ATOM 702 C CA . GLY A 1 91 ? 30.237 13.104 -17.817 1.00 35.06 91 GLY A CA 1
ATOM 703 C C . GLY A 1 91 ? 29.997 14.205 -16.780 1.00 35.06 91 GLY A C 1
ATOM 704 O O . GLY A 1 91 ? 30.757 15.163 -16.668 1.00 35.06 91 GLY A O 1
ATOM 705 N N . ASN A 1 92 ? 28.956 13.955 -15.981 1.00 36.97 92 ASN A N 1
ATOM 706 C CA . ASN A 1 92 ? 28.478 14.671 -14.793 1.00 36.97 92 ASN A CA 1
ATOM 707 C C . ASN A 1 92 ? 27.698 15.970 -15.040 1.00 36.97 92 ASN A C 1
ATOM 709 O O . ASN A 1 92 ? 28.261 17.056 -15.126 1.00 36.97 92 ASN A O 1
ATOM 713 N N . GLY A 1 93 ? 26.363 15.848 -15.044 1.00 32.66 93 GLY A N 1
ATOM 714 C CA . GLY A 1 93 ? 25.472 17.001 -14.876 1.00 32.66 93 GLY A CA 1
ATOM 715 C C . GLY A 1 93 ? 24.087 16.919 -15.517 1.00 32.66 93 GLY A C 1
ATOM 716 O O . GLY A 1 93 ? 23.332 17.879 -15.400 1.00 32.66 93 GLY A O 1
ATOM 717 N N . ARG A 1 94 ? 23.699 15.821 -16.185 1.00 37.47 94 ARG A N 1
ATOM 718 C CA . ARG A 1 94 ? 22.294 15.646 -16.592 1.00 37.47 94 ARG A CA 1
ATOM 719 C C . ARG A 1 94 ? 21.468 15.272 -15.364 1.00 37.47 94 ARG A C 1
ATOM 721 O O . ARG A 1 94 ? 21.206 14.101 -15.119 1.00 37.47 94 ARG A O 1
ATOM 728 N N . ILE A 1 95 ? 21.070 16.286 -14.595 1.00 43.56 95 ILE A N 1
ATOM 729 C CA . ILE A 1 95 ? 19.917 16.180 -13.699 1.00 43.56 95 ILE A CA 1
ATOM 730 C C . ILE A 1 95 ? 18.784 15.629 -14.563 1.00 43.56 95 ILE A C 1
ATOM 732 O O . ILE A 1 95 ? 18.442 16.218 -15.594 1.00 43.56 95 ILE A O 1
ATOM 736 N N . ASN A 1 96 ? 18.281 14.455 -14.192 1.00 53.75 96 ASN A N 1
ATOM 737 C CA . ASN A 1 96 ? 17.187 13.803 -14.887 1.00 53.75 96 ASN A CA 1
ATOM 738 C C . ASN A 1 96 ? 16.013 14.792 -14.905 1.00 53.75 96 ASN A C 1
ATOM 740 O O . ASN A 1 96 ? 15.463 15.115 -13.852 1.00 53.75 96 ASN A O 1
ATOM 744 N N . ARG A 1 97 ? 15.682 15.352 -16.079 1.00 51.53 97 ARG A N 1
ATOM 745 C CA . ARG A 1 97 ? 14.705 16.450 -16.195 1.00 51.53 97 ARG A CA 1
ATOM 746 C C . ARG A 1 97 ? 13.375 16.082 -15.529 1.00 51.53 97 ARG A C 1
ATOM 748 O O . ARG A 1 97 ? 12.761 16.937 -14.903 1.00 51.53 97 ARG A O 1
ATOM 755 N N . ASN A 1 98 ? 13.005 14.803 -15.562 1.00 51.44 98 ASN A N 1
ATOM 756 C CA . ASN A 1 98 ? 11.780 14.286 -14.951 1.00 51.44 98 ASN A CA 1
ATOM 757 C C . ASN A 1 98 ? 11.804 14.344 -13.413 1.00 51.44 98 ASN A C 1
ATOM 759 O O . ASN A 1 98 ? 10.785 14.673 -12.809 1.00 51.44 98 ASN A O 1
ATOM 763 N N . GLN A 1 99 ? 12.961 14.111 -12.777 1.00 55.91 99 GLN A N 1
ATOM 764 C CA . GLN A 1 99 ? 13.122 14.310 -11.327 1.00 55.91 99 GLN A CA 1
ATOM 765 C C . GLN A 1 99 ? 13.003 15.796 -10.966 1.00 55.91 99 GLN A C 1
ATOM 767 O O . GLN A 1 99 ? 12.340 16.159 -9.998 1.00 55.91 99 GLN A O 1
ATOM 772 N N . HIS A 1 100 ? 13.568 16.680 -11.795 1.00 60.06 100 HIS A N 1
ATOM 773 C CA . HIS A 1 100 ? 13.478 18.120 -11.557 1.00 60.06 100 HIS A CA 1
ATOM 774 C C . HIS A 1 100 ? 12.028 18.630 -11.610 1.00 60.06 100 HIS A C 1
ATOM 776 O O . HIS A 1 100 ? 11.614 19.393 -10.738 1.00 60.06 100 HIS A O 1
ATOM 782 N N . PHE A 1 101 ? 11.218 18.162 -12.563 1.00 59.44 101 PHE A N 1
ATOM 783 C CA . PHE A 1 101 ? 9.810 18.568 -12.654 1.00 59.44 101 PHE A CA 1
ATOM 784 C C . PHE A 1 101 ? 8.970 18.120 -11.458 1.00 59.44 101 PHE A C 1
ATOM 786 O O . PHE A 1 101 ? 8.087 18.858 -11.023 1.00 59.44 101 PHE A O 1
ATOM 793 N N . CYS A 1 102 ? 9.267 16.952 -10.891 1.00 62.75 102 CYS A N 1
ATOM 794 C CA . CYS A 1 102 ? 8.514 16.441 -9.748 1.00 62.75 102 CYS A CA 1
ATOM 795 C C . CYS A 1 102 ? 8.890 17.171 -8.452 1.00 62.75 102 CYS A C 1
ATOM 797 O O . CYS A 1 102 ? 7.994 17.537 -7.691 1.00 62.75 102 CYS A O 1
ATOM 799 N N . SER A 1 103 ? 10.168 17.542 -8.279 1.00 68.62 103 SER A N 1
ATOM 800 C CA . SER A 1 103 ? 10.581 18.430 -7.179 1.00 68.62 103 SER A CA 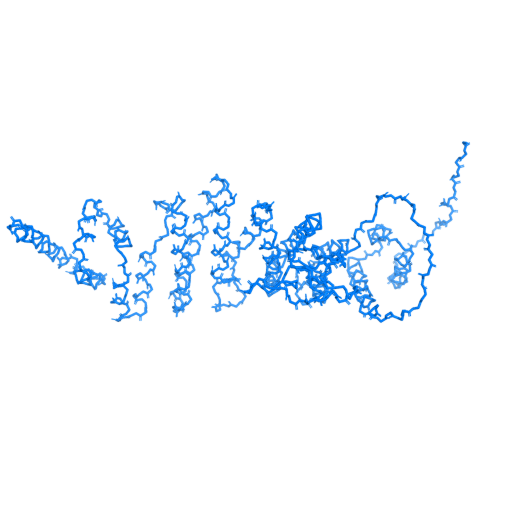1
ATOM 801 C C . SER A 1 103 ? 9.905 19.808 -7.233 1.00 68.62 103 SER A C 1
ATOM 803 O O . SER A 1 103 ? 9.474 20.325 -6.204 1.00 68.62 103 SER A O 1
ATOM 805 N N . ILE A 1 104 ? 9.720 20.374 -8.434 1.00 73.06 104 ILE A N 1
ATOM 806 C CA . ILE A 1 104 ? 9.019 21.655 -8.614 1.00 73.06 104 ILE A CA 1
ATOM 807 C C . ILE A 1 104 ? 7.543 21.518 -8.228 1.00 73.06 104 ILE A C 1
ATOM 809 O O . ILE A 1 104 ? 7.001 22.404 -7.569 1.00 73.06 104 ILE A O 1
ATOM 813 N N . GLY A 1 105 ? 6.899 20.410 -8.612 1.00 72.81 105 GLY A N 1
ATOM 814 C CA . GLY A 1 105 ? 5.520 20.111 -8.230 1.00 72.81 105 GLY A CA 1
ATOM 815 C C . GLY A 1 105 ? 5.336 20.142 -6.714 1.00 72.81 105 GLY A C 1
ATOM 816 O O . GLY A 1 105 ? 4.482 20.873 -6.218 1.00 72.81 105 GLY A O 1
ATOM 817 N N . ILE A 1 106 ? 6.199 19.442 -5.974 1.00 74.44 106 ILE A N 1
ATOM 818 C CA . ILE A 1 106 ? 6.173 19.424 -4.504 1.00 74.44 106 ILE A CA 1
ATOM 819 C C . ILE A 1 106 ? 6.402 20.815 -3.913 1.00 74.44 106 ILE A C 1
ATOM 821 O O . ILE A 1 106 ? 5.653 21.232 -3.032 1.00 74.44 106 ILE A O 1
ATOM 825 N N . ASP A 1 107 ? 7.386 21.571 -4.399 1.00 76.44 107 ASP A N 1
ATOM 826 C CA . ASP A 1 107 ? 7.656 22.911 -3.870 1.00 76.44 107 ASP A CA 1
ATOM 827 C C . ASP A 1 107 ? 6.485 23.877 -4.091 1.00 76.44 107 ASP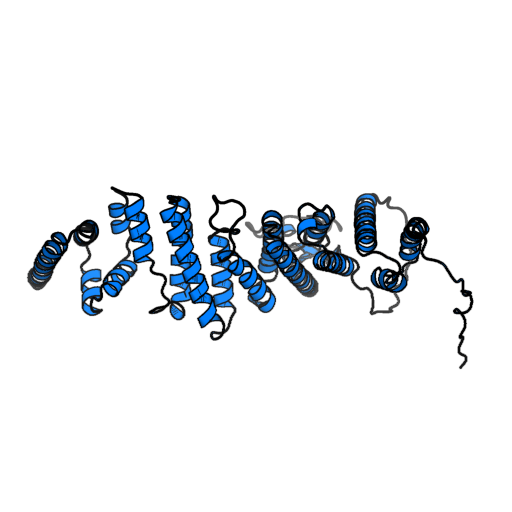 A C 1
ATOM 829 O O . ASP A 1 107 ? 6.189 24.709 -3.228 1.00 76.44 107 ASP A O 1
ATOM 833 N N . ILE A 1 108 ? 5.770 23.743 -5.211 1.00 76.31 108 ILE A N 1
ATOM 834 C CA . ILE A 1 108 ? 4.532 24.488 -5.454 1.00 76.31 108 ILE A CA 1
ATOM 835 C C . ILE A 1 108 ? 3.442 24.035 -4.482 1.00 76.31 108 ILE A C 1
ATOM 837 O O . ILE A 1 108 ? 2.742 24.887 -3.933 1.00 76.31 108 ILE A O 1
ATOM 841 N N . LEU A 1 109 ? 3.302 22.729 -4.231 1.00 77.38 109 LEU A N 1
ATOM 842 C CA . LEU A 1 109 ? 2.330 22.207 -3.265 1.00 77.38 109 LEU A CA 1
ATOM 843 C C . LEU A 1 109 ? 2.618 22.713 -1.843 1.00 77.38 109 LEU A C 1
ATOM 845 O O . LEU A 1 109 ? 1.689 23.132 -1.161 1.00 77.38 109 LEU A O 1
ATOM 849 N N . ARG A 1 110 ? 3.890 22.755 -1.423 1.00 80.44 110 ARG A N 1
ATOM 850 C CA . ARG A 1 110 ? 4.321 23.281 -0.113 1.00 80.44 110 ARG A CA 1
ATOM 851 C C . ARG A 1 110 ? 3.981 24.757 0.081 1.00 80.44 110 ARG A C 1
ATOM 853 O O . ARG A 1 110 ? 3.686 25.174 1.196 1.00 80.44 110 ARG A O 1
ATOM 860 N N . ARG A 1 111 ? 4.077 25.555 -0.986 1.00 79.88 111 ARG A N 1
ATOM 861 C CA . ARG A 1 111 ? 3.804 27.003 -0.959 1.00 79.88 111 ARG A CA 1
ATOM 862 C C . ARG A 1 111 ? 2.335 27.336 -1.192 1.00 79.88 111 ARG A C 1
ATOM 864 O O . ARG A 1 111 ? 1.901 28.435 -0.874 1.00 79.88 111 ARG A O 1
ATOM 871 N N . SER A 1 112 ? 1.571 26.410 -1.762 1.00 75.12 112 SER A N 1
ATOM 872 C CA . SER A 1 112 ? 0.164 26.647 -2.060 1.00 75.12 112 SER A CA 1
ATOM 873 C C . SER A 1 112 ? -0.672 26.613 -0.774 1.00 75.12 112 SER A C 1
ATOM 875 O O . SER A 1 112 ? -0.549 25.672 0.012 1.00 75.12 112 SER A O 1
ATOM 877 N N . PRO A 1 113 ? -1.578 27.584 -0.568 1.00 72.50 113 PRO A N 1
ATOM 878 C CA . PRO A 1 113 ? -2.601 27.495 0.467 1.00 72.50 113 PRO A CA 1
ATOM 879 C C . PRO A 1 113 ? -3.363 26.170 0.350 1.00 72.50 113 PRO A C 1
ATOM 881 O O . PRO A 1 113 ? -3.764 25.787 -0.752 1.00 72.50 113 PRO A O 1
ATOM 884 N N . CYS A 1 114 ? -3.592 25.487 1.476 1.00 63.66 114 CYS A N 1
ATOM 885 C CA . CYS A 1 114 ? -4.247 24.171 1.508 1.00 63.66 114 CYS A CA 1
ATOM 886 C C . CYS A 1 114 ? -5.598 24.155 0.768 1.00 63.66 114 CYS A C 1
ATOM 888 O O . CYS A 1 114 ? -5.927 23.174 0.104 1.00 63.66 114 CYS A O 1
ATOM 890 N N . ASP A 1 115 ? -6.335 25.268 0.801 1.00 65.00 115 ASP A N 1
ATOM 891 C CA . ASP A 1 115 ? -7.645 25.399 0.155 1.00 65.00 115 ASP A CA 1
ATOM 892 C C . ASP A 1 115 ? -7.572 25.352 -1.384 1.00 65.00 115 ASP A C 1
ATOM 894 O O . ASP A 1 115 ? -8.536 24.959 -2.038 1.00 65.00 115 ASP A O 1
ATOM 898 N N . LEU A 1 116 ? -6.421 25.694 -1.979 1.00 65.88 116 LEU A N 1
ATOM 899 C CA . LEU A 1 116 ? -6.207 25.687 -3.433 1.00 65.88 116 LEU A CA 1
ATOM 900 C C . LEU A 1 116 ? -5.728 24.336 -3.979 1.00 65.88 116 LEU A C 1
ATOM 902 O O . LEU A 1 116 ? -5.669 24.159 -5.197 1.00 65.88 116 LEU A O 1
ATOM 906 N N . LEU A 1 117 ? -5.374 23.390 -3.106 1.00 66.31 117 LEU A N 1
ATOM 907 C CA . LEU A 1 117 ? -4.901 22.066 -3.514 1.00 66.31 117 LEU A CA 1
ATOM 908 C C . LEU A 1 117 ? -6.047 21.180 -4.010 1.00 66.31 117 LEU A C 1
ATOM 910 O O . LEU A 1 117 ? -5.855 20.348 -4.899 1.00 66.31 117 LEU A O 1
ATOM 914 N N . THR A 1 118 ? -7.253 21.388 -3.485 1.00 67.31 118 THR A N 1
ATOM 915 C CA . THR A 1 118 ? -8.420 20.568 -3.809 1.00 67.31 118 THR A CA 1
ATOM 916 C C . THR A 1 118 ? -8.906 20.859 -5.229 1.00 67.31 118 THR A C 1
ATOM 918 O O . THR A 1 118 ? -9.453 21.922 -5.512 1.00 67.31 118 THR A O 1
ATOM 921 N N . GLY A 1 119 ? -8.716 19.902 -6.140 1.00 68.50 119 GLY A N 1
ATOM 922 C CA . GLY A 1 119 ? -9.228 19.983 -7.511 1.00 68.50 119 GLY A CA 1
ATOM 923 C C . GLY A 1 119 ? -8.391 20.815 -8.487 1.00 68.50 119 GLY A C 1
ATOM 924 O O . GLY A 1 119 ? -8.853 21.057 -9.601 1.00 68.50 119 GLY A O 1
ATOM 925 N N . SER A 1 120 ? -7.173 21.228 -8.120 1.00 81.69 120 SER A N 1
ATOM 926 C CA . SER A 1 120 ? -6.295 21.924 -9.066 1.00 81.69 120 SER A CA 1
ATOM 927 C C . SER A 1 120 ? -5.815 20.983 -10.181 1.00 81.69 120 SER A C 1
ATOM 929 O O . SER A 1 120 ? -5.387 19.857 -9.925 1.00 81.69 120 SER A O 1
ATOM 931 N N . GLU A 1 121 ? -5.843 21.452 -11.432 1.00 85.56 121 GLU A N 1
ATOM 932 C CA . GLU A 1 121 ? -5.254 20.726 -12.574 1.00 85.56 121 GLU A CA 1
ATOM 933 C C . GLU A 1 121 ? -3.759 20.453 -12.365 1.00 85.56 121 GLU A C 1
ATOM 935 O O . GLU A 1 121 ? -3.239 19.430 -12.803 1.00 85.56 121 GLU A O 1
ATOM 940 N N . LEU A 1 122 ? -3.080 21.319 -11.606 1.00 82.50 122 LEU A N 1
ATOM 941 C CA . LEU A 1 122 ? -1.697 21.103 -11.199 1.00 82.50 122 LEU A CA 1
ATOM 942 C C . LEU A 1 122 ? -1.505 19.844 -10.365 1.00 82.50 122 LEU A C 1
ATOM 944 O O . LEU A 1 122 ? -0.592 19.073 -10.644 1.00 82.50 122 LEU A O 1
ATOM 948 N N . LEU A 1 123 ? -2.350 19.626 -9.356 1.00 87.44 123 LEU A N 1
ATOM 949 C CA . LEU A 1 123 ? -2.261 18.428 -8.531 1.00 87.44 123 LEU A CA 1
ATOM 950 C C . LEU A 1 123 ? -2.520 17.176 -9.374 1.00 87.44 123 LEU A C 1
ATOM 952 O O . LEU A 1 123 ? -1.803 16.191 -9.233 1.00 87.44 123 LEU A O 1
ATOM 956 N N . LYS A 1 124 ? -3.494 17.222 -10.291 1.00 89.44 124 LYS A N 1
ATOM 957 C CA . LYS A 1 124 ? -3.755 16.105 -11.210 1.00 89.44 124 LYS A CA 1
ATOM 958 C C . LYS A 1 124 ? -2.538 15.799 -12.079 1.00 89.44 124 LYS A C 1
ATOM 960 O O . LYS A 1 124 ? -2.152 14.640 -12.172 1.00 89.44 124 LYS A O 1
ATOM 965 N N . HIS A 1 125 ? -1.912 16.823 -12.658 1.00 87.81 125 HIS A N 1
ATOM 966 C CA . HIS A 1 125 ? -0.706 16.658 -13.466 1.00 87.81 125 HIS A CA 1
ATOM 967 C C . HIS A 1 125 ? 0.483 16.162 -12.627 1.00 87.81 125 HIS A C 1
ATOM 969 O O . HIS A 1 125 ? 1.268 15.346 -13.099 1.00 87.81 125 HIS A O 1
ATOM 975 N N . HIS A 1 126 ? 0.619 16.608 -11.375 1.00 88.75 126 HIS A N 1
ATOM 976 C CA . HIS A 1 126 ? 1.645 16.108 -10.454 1.00 88.75 126 HIS A CA 1
ATOM 977 C C . HIS A 1 126 ? 1.443 14.623 -10.139 1.00 88.75 126 HIS A C 1
ATOM 979 O O . HIS A 1 126 ? 2.368 13.834 -10.294 1.00 88.75 126 HIS A O 1
ATOM 985 N N . ILE A 1 127 ? 0.221 14.212 -9.789 1.00 90.69 127 ILE A N 1
ATOM 986 C CA . ILE A 1 127 ? -0.112 12.802 -9.526 1.00 90.69 127 ILE A CA 1
ATOM 987 C C . ILE A 1 127 ? 0.070 11.941 -10.791 1.00 90.69 127 ILE A C 1
ATOM 989 O O . ILE A 1 127 ? 0.586 10.825 -10.714 1.00 90.69 127 ILE A O 1
ATOM 993 N N . ALA A 1 128 ? -0.292 12.461 -11.967 1.00 88.69 128 ALA A N 1
ATOM 994 C CA . ALA A 1 128 ? -0.028 11.797 -13.243 1.00 88.69 128 ALA A CA 1
ATOM 995 C C . ALA A 1 128 ? 1.482 11.652 -13.504 1.00 88.69 128 ALA A C 1
ATOM 997 O O . ALA A 1 128 ? 1.948 10.582 -13.879 1.00 88.69 128 ALA A O 1
ATOM 998 N N . ASN A 1 129 ? 2.281 12.682 -13.213 1.00 88.75 129 ASN A N 1
ATOM 999 C CA . ASN A 1 129 ? 3.736 12.610 -13.347 1.00 88.75 129 ASN A CA 1
ATOM 1000 C C . ASN A 1 129 ? 4.357 11.577 -12.402 1.00 88.75 129 ASN A C 1
ATOM 1002 O O . ASN A 1 129 ? 5.281 10.872 -12.814 1.00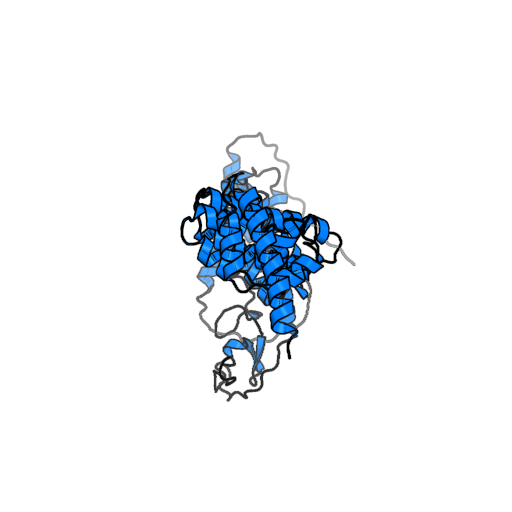 88.75 129 ASN A O 1
ATOM 1006 N N . LEU A 1 130 ? 3.855 11.473 -11.166 1.00 88.31 130 LEU A N 1
ATOM 1007 C CA . LEU A 1 130 ? 4.307 10.477 -10.191 1.00 88.31 130 LEU A CA 1
ATOM 1008 C C . LEU A 1 130 ? 4.082 9.039 -10.686 1.00 88.31 130 LEU A C 1
ATOM 1010 O O . LEU A 1 130 ? 4.884 8.169 -10.360 1.00 88.31 130 LEU A O 1
ATOM 1014 N N . SER A 1 131 ? 3.038 8.800 -11.489 1.00 82.31 131 SER A N 1
ATOM 1015 C CA . SER A 1 131 ? 2.691 7.469 -12.011 1.00 82.31 131 SER A CA 1
ATOM 1016 C C . SER A 1 131 ? 3.280 7.156 -13.392 1.00 82.31 131 SER A C 1
ATOM 1018 O O . SER A 1 131 ? 3.670 6.020 -13.629 1.00 82.31 131 SER A O 1
ATOM 1020 N N . GLN A 1 132 ? 3.375 8.130 -14.305 1.00 76.88 132 GLN A N 1
ATOM 1021 C CA . GLN A 1 132 ? 3.624 7.855 -15.732 1.00 76.88 132 GLN A CA 1
ATOM 1022 C C . GLN A 1 132 ? 5.015 8.268 -16.237 1.00 76.88 132 GLN A C 1
ATOM 1024 O O . GLN A 1 132 ? 5.462 7.791 -17.277 1.00 76.88 132 GLN A O 1
ATOM 1029 N N . SER A 1 133 ? 5.740 9.148 -15.535 1.00 79.81 133 SER A N 1
ATOM 1030 C CA . SER A 1 133 ? 7.008 9.700 -16.047 1.00 79.81 133 SER A CA 1
ATOM 1031 C C . SER A 1 133 ? 8.233 8.860 -15.656 1.00 79.81 133 SER A C 1
ATOM 1033 O O . SER A 1 133 ? 9.114 9.299 -14.902 1.00 79.81 133 SER A O 1
ATOM 1035 N N . ALA A 1 134 ? 8.303 7.631 -16.167 1.00 88.56 134 ALA A N 1
ATOM 1036 C CA . ALA A 1 134 ? 9.514 6.819 -16.096 1.00 88.56 134 ALA A CA 1
ATOM 1037 C C . ALA A 1 134 ? 10.439 7.086 -17.302 1.00 88.56 134 ALA A C 1
ATOM 1039 O O . ALA A 1 134 ? 9.959 7.330 -18.408 1.00 88.56 134 ALA A O 1
ATOM 1040 N N . PRO A 1 135 ? 11.772 7.089 -17.110 1.00 92.81 135 PRO A N 1
ATOM 1041 C CA . PRO A 1 135 ? 12.728 7.017 -18.212 1.00 92.81 135 PRO A CA 1
ATOM 1042 C C . PRO A 1 135 ? 12.430 5.846 -19.154 1.00 92.81 135 PRO A C 1
ATOM 1044 O O . PRO A 1 135 ? 12.113 4.757 -18.687 1.00 92.81 135 PRO A O 1
ATOM 1047 N N . GLU A 1 136 ? 12.604 6.054 -20.461 1.00 92.81 136 GLU A N 1
ATOM 1048 C CA . GLU A 1 136 ? 12.352 5.033 -21.493 1.00 92.81 136 GLU A CA 1
ATOM 1049 C C . GLU A 1 136 ? 13.141 3.738 -21.241 1.00 92.81 136 GLU A C 1
ATOM 1051 O O . GLU A 1 136 ? 12.615 2.651 -21.432 1.00 92.81 136 GLU A O 1
ATOM 1056 N N . GLU A 1 137 ? 14.359 3.835 -20.691 1.00 95.19 137 GLU A N 1
ATOM 1057 C CA . GLU A 1 137 ? 15.179 2.668 -20.326 1.00 95.19 137 GLU A CA 1
ATOM 1058 C C . GLU A 1 137 ? 14.566 1.780 -19.222 1.00 95.19 137 GLU A C 1
ATOM 1060 O O . GLU A 1 137 ? 15.047 0.671 -18.998 1.00 95.19 137 GLU A O 1
ATOM 1065 N N . PHE A 1 138 ? 13.539 2.256 -18.510 1.00 96.19 138 PHE A N 1
ATOM 1066 C CA . PHE A 1 138 ? 12.822 1.505 -17.471 1.00 96.19 138 PHE A CA 1
ATOM 1067 C C . PHE A 1 138 ? 11.508 0.903 -17.969 1.00 96.19 138 PHE A C 1
ATOM 1069 O O . PHE A 1 138 ? 10.902 0.115 -17.241 1.00 96.19 138 PHE A O 1
ATOM 1076 N N . LEU A 1 139 ? 11.066 1.282 -19.169 1.00 95.88 139 LEU A N 1
ATOM 1077 C CA . LEU A 1 139 ? 9.841 0.778 -19.770 1.00 95.88 139 LEU A CA 1
ATOM 1078 C C . LEU A 1 139 ? 10.128 -0.522 -20.515 1.00 95.88 139 LEU A C 1
ATOM 1080 O O . LEU A 1 139 ? 11.136 -0.653 -21.209 1.00 95.88 139 LEU A O 1
ATOM 1084 N N . ASP A 1 140 ? 9.231 -1.486 -20.373 1.00 96.44 140 ASP A N 1
ATOM 1085 C CA . ASP A 1 140 ? 9.254 -2.691 -21.183 1.00 96.44 140 ASP A CA 1
ATOM 1086 C C . ASP A 1 140 ? 8.898 -2.319 -22.631 1.00 96.44 140 ASP A C 1
ATOM 1088 O O . ASP A 1 140 ? 7.831 -1.750 -22.872 1.00 96.44 140 ASP A O 1
ATOM 1092 N N . PRO A 1 141 ? 9.733 -2.645 -23.628 1.00 95.94 141 PRO A N 1
ATOM 1093 C CA . PRO A 1 141 ? 9.522 -2.202 -25.007 1.00 95.94 141 PRO A CA 1
ATOM 1094 C C . PRO A 1 141 ? 8.316 -2.855 -25.711 1.00 95.94 141 PRO A C 1
ATOM 1096 O O . PRO A 1 141 ? 8.066 -2.560 -26.879 1.00 95.94 141 PRO A O 1
ATOM 1099 N N . ILE A 1 142 ? 7.595 -3.767 -25.044 1.00 94.94 142 ILE A N 1
ATOM 1100 C CA . ILE A 1 142 ? 6.388 -4.423 -25.569 1.00 94.94 142 ILE A CA 1
ATOM 1101 C C . ILE A 1 142 ? 5.135 -3.929 -24.845 1.00 94.94 142 ILE A C 1
ATOM 1103 O O . ILE A 1 142 ? 4.192 -3.502 -25.509 1.00 94.94 142 ILE A O 1
ATOM 1107 N N . SER A 1 143 ? 5.100 -3.998 -23.510 1.00 93.88 143 SER A N 1
ATOM 1108 C CA . SER A 1 143 ? 3.938 -3.533 -22.735 1.00 93.88 143 SER A CA 1
ATOM 1109 C C . SER A 1 143 ? 3.886 -2.014 -22.568 1.00 93.88 143 SER A C 1
ATOM 1111 O O . SER A 1 143 ? 2.806 -1.475 -22.355 1.00 93.88 143 SER A O 1
ATOM 1113 N N . PHE A 1 144 ? 5.021 -1.321 -22.718 1.00 92.81 144 PHE A N 1
ATOM 1114 C CA . PHE A 1 144 ? 5.207 0.101 -22.404 1.00 92.81 144 PHE A CA 1
ATOM 1115 C C . PHE A 1 144 ? 4.984 0.458 -20.925 1.00 92.81 144 PHE A C 1
ATOM 1117 O O . PHE A 1 144 ? 4.974 1.639 -20.575 1.00 92.81 144 PHE A O 1
ATOM 1124 N N . ASP A 1 145 ? 4.875 -0.548 -20.056 1.00 92.62 145 ASP A N 1
ATOM 1125 C CA . ASP A 1 145 ? 4.788 -0.390 -18.608 1.00 92.62 145 ASP A CA 1
ATOM 1126 C C . ASP A 1 145 ? 6.187 -0.392 -17.973 1.00 92.62 145 ASP A C 1
ATOM 1128 O O . ASP A 1 145 ? 7.168 -0.860 -18.558 1.00 92.62 145 ASP A O 1
ATOM 1132 N N . ILE A 1 146 ? 6.310 0.139 -16.754 1.00 93.06 146 ILE A N 1
ATOM 1133 C CA . ILE A 1 146 ? 7.572 0.093 -16.003 1.00 93.06 146 ILE A CA 1
ATOM 1134 C C . ILE A 1 146 ? 7.899 -1.370 -15.685 1.00 93.06 146 ILE A C 1
ATOM 1136 O O . ILE A 1 146 ? 7.112 -2.047 -15.032 1.00 93.06 146 ILE A O 1
ATOM 1140 N N . MET A 1 147 ? 9.088 -1.847 -16.064 1.00 95.19 147 MET A N 1
ATOM 1141 C CA . MET A 1 147 ? 9.506 -3.218 -15.745 1.00 95.19 147 MET A CA 1
ATOM 1142 C C . MET A 1 147 ? 9.515 -3.464 -14.219 1.00 95.19 147 MET A C 1
ATOM 1144 O O . MET A 1 147 ? 9.940 -2.627 -13.415 1.00 95.19 147 MET A O 1
ATOM 1148 N N . HIS A 1 148 ? 9.081 -4.644 -13.789 1.00 94.06 148 HIS A N 1
ATOM 1149 C CA . HIS A 1 148 ? 9.170 -5.094 -12.398 1.00 94.06 148 HIS A CA 1
ATOM 1150 C C . HIS A 1 148 ? 10.397 -5.991 -12.198 1.00 94.06 148 HIS A C 1
ATOM 1152 O O . HIS A 1 148 ? 11.139 -5.833 -11.223 1.00 94.06 148 HIS A O 1
ATOM 1158 N N . ASP A 1 149 ? 10.660 -6.898 -13.142 1.00 96.25 149 ASP A N 1
ATOM 1159 C CA . ASP A 1 149 ? 11.834 -7.770 -13.133 1.00 96.25 149 ASP A CA 1
ATOM 1160 C C . ASP A 1 149 ? 12.518 -7.771 -14.507 1.00 96.25 149 ASP A C 1
ATOM 1162 O O . ASP A 1 149 ? 12.259 -8.659 -15.326 1.00 96.25 149 ASP A O 1
ATOM 1166 N N . PRO A 1 150 ? 13.395 -6.785 -14.779 1.00 97.88 150 PRO A N 1
ATOM 1167 C CA . PRO A 1 150 ? 14.031 -6.659 -16.079 1.00 97.88 150 PRO A CA 1
ATOM 1168 C C . PRO A 1 150 ? 14.993 -7.827 -16.334 1.00 97.88 150 PRO A C 1
ATOM 1170 O O . PRO A 1 150 ? 15.880 -8.138 -15.526 1.00 97.88 150 PRO A O 1
ATOM 1173 N N . VAL A 1 151 ? 14.845 -8.454 -17.496 1.00 97.69 151 VAL A N 1
ATOM 1174 C CA . VAL A 1 151 ? 15.624 -9.611 -17.941 1.00 97.69 151 VAL A CA 1
ATOM 1175 C C . VAL A 1 151 ? 16.147 -9.397 -19.354 1.00 97.69 151 VAL A C 1
ATOM 1177 O O . VAL A 1 151 ? 15.477 -8.827 -20.207 1.00 97.69 151 VAL A O 1
ATOM 1180 N N . VAL A 1 152 ? 17.354 -9.886 -19.607 1.00 97.81 152 VAL A N 1
ATOM 1181 C CA . VAL A 1 152 ? 17.955 -9.945 -20.935 1.00 97.81 152 VAL A CA 1
ATOM 1182 C C . VAL A 1 152 ? 17.539 -11.264 -21.583 1.00 97.81 152 VAL A C 1
ATOM 1184 O O . VAL A 1 152 ? 17.832 -12.339 -21.048 1.00 97.81 152 VAL A O 1
ATOM 1187 N N . ILE A 1 153 ? 16.855 -11.181 -22.723 1.00 96.81 153 ILE A N 1
ATOM 1188 C CA . ILE A 1 153 ? 16.523 -12.345 -23.560 1.00 96.81 153 ILE A CA 1
ATOM 1189 C C . ILE A 1 153 ? 17.725 -12.740 -24.426 1.00 96.81 153 ILE A C 1
ATOM 1191 O O . ILE A 1 153 ? 18.649 -11.953 -24.620 1.00 96.81 153 ILE A O 1
ATOM 1195 N N . SER A 1 154 ? 17.716 -13.942 -25.007 1.00 96.44 154 SER A N 1
ATOM 1196 C CA . SER A 1 154 ? 18.855 -14.479 -25.777 1.00 96.44 154 SER A CA 1
ATOM 1197 C C . SER A 1 154 ? 19.293 -13.632 -26.979 1.00 96.44 154 SER A C 1
ATOM 1199 O O . SER A 1 154 ? 20.412 -13.778 -27.460 1.00 96.44 154 SER A O 1
ATOM 1201 N N . SER A 1 155 ? 18.428 -12.740 -27.467 1.00 94.94 155 SER A N 1
ATOM 1202 C CA . SER A 1 155 ? 18.749 -11.779 -28.530 1.00 94.94 155 SER A CA 1
ATOM 1203 C C . SER A 1 155 ? 19.469 -10.513 -28.038 1.00 94.94 155 SER A C 1
ATOM 1205 O O . SER A 1 155 ? 19.843 -9.681 -28.858 1.00 94.94 155 SER A O 1
ATOM 1207 N N . GLY A 1 156 ? 19.667 -10.360 -26.726 1.00 95.56 156 GLY A N 1
ATOM 1208 C CA . GLY A 1 156 ? 20.360 -9.230 -26.102 1.00 95.56 156 GLY A CA 1
ATOM 1209 C C . GLY A 1 156 ? 19.462 -8.058 -25.692 1.00 95.56 156 GLY A C 1
ATOM 1210 O O . GLY A 1 156 ? 19.939 -7.155 -25.009 1.00 95.56 156 GLY A O 1
ATOM 1211 N N . PHE A 1 157 ? 18.177 -8.069 -26.059 1.00 96.75 157 PHE A N 1
ATOM 1212 C CA . PHE A 1 157 ? 17.214 -7.047 -25.633 1.00 96.75 157 PHE A CA 1
ATOM 1213 C C . PHE A 1 157 ? 16.787 -7.246 -24.177 1.00 96.75 157 PHE A C 1
ATOM 1215 O O . PHE A 1 157 ? 16.816 -8.365 -23.660 1.00 96.75 157 PHE A O 1
ATOM 1222 N N . VAL A 1 158 ? 16.383 -6.155 -23.527 1.00 97.81 158 VAL A N 1
ATOM 1223 C CA . VAL A 1 158 ? 15.852 -6.174 -22.161 1.00 97.81 158 VAL A CA 1
ATOM 1224 C C . VAL A 1 158 ? 14.340 -6.018 -22.214 1.00 97.81 158 VAL A C 1
ATOM 1226 O O . VAL A 1 158 ? 13.843 -5.134 -22.905 1.00 97.81 158 VAL A O 1
ATOM 1229 N N . VAL A 1 159 ? 13.634 -6.887 -21.502 1.00 97.62 159 VAL A N 1
ATOM 1230 C CA . VAL A 1 159 ? 12.170 -6.890 -21.370 1.00 97.62 159 VAL A CA 1
ATOM 1231 C C . VAL A 1 159 ? 11.792 -7.206 -19.929 1.00 97.62 159 VAL A C 1
ATOM 1233 O O . VAL A 1 159 ? 12.634 -7.674 -19.154 1.00 97.62 159 VAL A O 1
ATOM 1236 N N . ASP A 1 160 ? 10.530 -7.008 -19.565 1.00 97.50 160 ASP A N 1
ATOM 1237 C CA . ASP A 1 160 ? 10.031 -7.544 -18.300 1.00 97.50 160 ASP A CA 1
ATOM 1238 C C . ASP A 1 160 ? 9.943 -9.081 -18.343 1.00 97.50 160 ASP A C 1
ATOM 1240 O O . ASP A 1 160 ? 9.601 -9.686 -19.366 1.00 97.50 160 ASP A O 1
ATOM 1244 N N . ARG A 1 161 ? 10.218 -9.753 -17.218 1.00 96.69 161 ARG A N 1
ATOM 1245 C CA . ARG A 1 161 ? 10.081 -11.215 -17.133 1.00 96.69 161 ARG A CA 1
ATOM 1246 C C . ARG A 1 161 ? 8.665 -11.684 -17.463 1.00 96.69 161 ARG A C 1
ATOM 1248 O O . ARG A 1 161 ? 8.527 -12.730 -18.098 1.00 96.69 161 ARG A O 1
ATOM 1255 N N . SER A 1 162 ? 7.640 -10.953 -17.024 1.00 95.69 162 SER A N 1
ATOM 1256 C CA . SER A 1 162 ? 6.239 -11.296 -17.293 1.00 95.69 162 SER A CA 1
ATOM 1257 C C . SER A 1 162 ? 5.875 -11.169 -18.773 1.00 95.69 162 SER A C 1
ATOM 1259 O O . SER A 1 162 ? 4.988 -11.883 -19.229 1.00 95.69 162 SER A O 1
ATOM 1261 N N . THR A 1 163 ? 6.607 -10.352 -19.532 1.00 95.88 163 THR A N 1
ATOM 1262 C CA . THR A 1 163 ? 6.516 -10.258 -20.994 1.00 95.88 163 THR A CA 1
ATOM 1263 C C . THR A 1 163 ? 7.222 -11.434 -21.673 1.00 95.88 163 THR A C 1
ATOM 1265 O O . THR A 1 163 ? 6.723 -11.989 -22.651 1.00 95.88 163 THR A O 1
ATOM 1268 N N . ALA A 1 164 ? 8.381 -11.855 -21.159 1.00 95.06 164 ALA A N 1
ATOM 1269 C CA . ALA A 1 164 ? 9.162 -12.936 -21.760 1.00 95.06 164 ALA A CA 1
ATOM 1270 C C . ALA A 1 164 ? 8.568 -14.336 -21.520 1.00 95.06 164 ALA A C 1
ATOM 1272 O O . ALA A 1 164 ? 8.562 -15.167 -22.430 1.00 95.06 164 ALA A O 1
ATOM 1273 N N . ILE A 1 165 ? 8.090 -14.617 -20.302 1.00 95.19 165 ILE A N 1
ATOM 1274 C CA . ILE A 1 165 ? 7.647 -15.951 -19.867 1.00 95.19 165 ILE A CA 1
ATOM 1275 C C . ILE A 1 165 ? 6.231 -15.900 -19.304 1.00 95.19 165 ILE A C 1
ATOM 1277 O O . ILE A 1 165 ? 5.857 -14.991 -18.566 1.00 95.19 165 ILE A O 1
ATOM 1281 N N . ASN A 1 166 ? 5.430 -16.916 -19.617 1.00 94.31 166 ASN A N 1
ATOM 1282 C CA . ASN A 1 166 ? 4.154 -17.125 -18.951 1.00 94.31 166 ASN A CA 1
ATOM 1283 C C . ASN A 1 166 ? 4.403 -17.683 -17.542 1.00 94.31 166 ASN A C 1
ATOM 1285 O O . ASN A 1 166 ? 4.916 -18.790 -17.390 1.00 94.31 166 ASN A O 1
ATOM 1289 N N . GLN A 1 167 ? 4.010 -16.942 -16.503 1.00 89.50 167 GLN A N 1
ATOM 1290 C CA . GLN A 1 167 ? 4.249 -17.335 -15.107 1.00 89.50 167 GLN A CA 1
ATOM 1291 C C . GLN A 1 167 ? 3.616 -18.685 -14.723 1.00 89.50 167 GLN A C 1
ATOM 1293 O O . GLN A 1 167 ? 4.111 -19.346 -13.815 1.00 89.50 167 GLN A O 1
ATOM 1298 N N . SER A 1 168 ? 2.541 -19.104 -15.402 1.00 93.56 168 SER A N 1
ATOM 1299 C CA . SER A 1 168 ? 1.841 -20.359 -15.096 1.00 93.56 168 SER A CA 1
ATOM 1300 C C . SER A 1 168 ? 2.498 -21.585 -15.734 1.00 93.56 168 SER A C 1
ATOM 1302 O O . SER A 1 168 ? 2.538 -22.641 -15.108 1.00 93.56 168 SER A O 1
ATOM 1304 N N . SER A 1 169 ? 2.993 -21.469 -16.973 1.00 92.88 169 SER A N 1
ATOM 1305 C CA . SER A 1 169 ? 3.613 -22.594 -17.696 1.00 92.88 169 SER A CA 1
ATOM 1306 C C . SER A 1 169 ? 5.139 -22.606 -17.621 1.00 92.88 169 SER A C 1
ATOM 1308 O O . SER A 1 169 ? 5.749 -23.651 -17.824 1.00 92.88 169 SER A O 1
ATOM 1310 N N . GLY A 1 170 ? 5.767 -21.464 -17.335 1.00 91.00 170 GLY A N 1
ATOM 1311 C CA . GLY A 1 170 ? 7.217 -21.296 -17.430 1.00 91.00 170 GLY A CA 1
ATOM 1312 C C . GLY A 1 170 ? 7.737 -21.254 -18.872 1.00 91.00 170 GLY A C 1
ATOM 1313 O O . GLY A 1 170 ? 8.947 -21.192 -19.076 1.00 91.00 170 GLY A O 1
ATOM 1314 N N . GLU A 1 171 ? 6.849 -21.281 -19.868 1.00 94.00 171 GLU A N 1
ATOM 1315 C CA . GLU A 1 171 ? 7.205 -21.256 -21.287 1.00 94.00 171 GLU A CA 1
ATOM 1316 C C . GLU A 1 171 ? 7.367 -19.822 -21.800 1.00 94.00 171 GLU A C 1
ATOM 1318 O O . GLU A 1 171 ? 6.740 -18.884 -21.293 1.00 94.00 171 GLU A O 1
ATOM 1323 N N . LEU A 1 172 ? 8.190 -19.656 -22.838 1.00 93.81 172 LEU A N 1
ATOM 1324 C CA . LEU A 1 172 ? 8.323 -18.383 -23.539 1.00 93.81 172 LEU A CA 1
ATOM 1325 C C . LEU A 1 172 ? 6.989 -17.977 -24.167 1.00 93.81 172 LEU A C 1
ATOM 1327 O O . LEU A 1 172 ? 6.362 -18.766 -24.873 1.00 93.81 172 LEU A O 1
ATOM 1331 N N . GLN A 1 173 ? 6.595 -16.719 -23.978 1.00 95.12 173 GLN A N 1
ATOM 1332 C CA . GLN A 1 173 ? 5.432 -16.160 -24.677 1.00 95.12 173 GLN A CA 1
ATOM 1333 C C . GLN A 1 173 ? 5.744 -15.840 -26.144 1.00 95.12 173 GLN A C 1
ATOM 1335 O O . GLN A 1 173 ? 4.846 -15.796 -26.982 1.00 95.12 173 GLN A O 1
ATOM 1340 N N . LEU A 1 174 ? 7.027 -15.638 -26.461 1.00 90.94 174 LEU A N 1
ATOM 1341 C CA . LEU A 1 174 ? 7.516 -15.278 -27.786 1.00 90.94 174 LEU A CA 1
ATOM 1342 C C . LEU A 1 174 ? 8.506 -16.337 -28.276 1.00 90.94 174 LEU A C 1
ATOM 1344 O O . LEU A 1 174 ? 9.550 -16.550 -27.665 1.00 90.94 174 LEU A O 1
ATOM 1348 N N . ALA A 1 175 ? 8.209 -16.972 -29.411 1.00 93.88 175 ALA A N 1
ATOM 1349 C CA . ALA A 1 175 ? 9.135 -17.908 -30.058 1.00 93.88 175 ALA A CA 1
ATOM 1350 C C . ALA A 1 175 ? 10.294 -17.187 -30.774 1.00 93.88 175 ALA A C 1
ATOM 1352 O O . ALA A 1 175 ? 11.379 -17.737 -30.960 1.00 93.88 175 ALA A O 1
ATOM 1353 N N . THR A 1 176 ? 10.069 -15.941 -31.189 1.00 96.56 176 THR A N 1
ATOM 1354 C CA . THR A 1 176 ? 11.000 -15.153 -31.999 1.00 96.56 176 THR A CA 1
ATOM 1355 C C . THR A 1 176 ? 11.069 -13.730 -31.461 1.00 96.56 176 THR A C 1
ATOM 1357 O O . THR A 1 176 ? 10.055 -13.163 -31.058 1.00 96.56 176 THR A O 1
ATOM 1360 N N . CYS A 1 177 ? 12.265 -13.142 -31.468 1.00 96.31 177 CYS A N 1
ATOM 1361 C CA . CYS A 1 177 ? 12.483 -11.768 -31.037 1.00 96.31 177 CYS A CA 1
ATOM 1362 C C . CYS A 1 177 ? 11.729 -10.783 -31.949 1.00 96.31 177 CYS A C 1
ATOM 1364 O O . CYS A 1 177 ? 11.956 -10.812 -33.163 1.00 96.31 177 CYS A O 1
ATOM 1366 N N . PRO A 1 178 ? 10.895 -9.874 -31.411 1.00 95.12 178 PRO A N 1
ATOM 1367 C CA . PRO A 1 178 ? 10.140 -8.927 -32.232 1.00 95.12 178 PRO A CA 1
ATOM 1368 C C . PRO A 1 178 ? 11.039 -7.911 -32.955 1.00 95.12 178 PRO A C 1
ATOM 1370 O O . PRO A 1 178 ? 10.667 -7.430 -34.024 1.00 95.12 178 PRO A O 1
ATOM 1373 N N . TRP A 1 179 ? 12.239 -7.632 -32.429 1.00 95.50 179 TRP A N 1
ATOM 1374 C CA . TRP A 1 179 ? 13.179 -6.668 -33.017 1.00 95.50 179 TRP A CA 1
ATOM 1375 C C . TRP A 1 179 ? 14.177 -7.316 -33.981 1.00 95.50 179 TRP A C 1
ATOM 1377 O O . TRP A 1 179 ? 14.322 -6.865 -35.114 1.00 95.50 179 TRP A O 1
ATOM 1387 N N . SER A 1 180 ? 14.853 -8.393 -33.567 1.00 96.31 180 SER A N 1
ATOM 1388 C CA . SER A 1 180 ? 15.899 -9.031 -34.386 1.00 96.31 180 SER A CA 1
ATOM 1389 C C . SER A 1 180 ? 15.397 -10.161 -35.283 1.00 96.31 180 SER A C 1
ATOM 1391 O O . SER A 1 180 ? 16.129 -10.607 -36.164 1.00 96.31 180 SER A O 1
ATOM 1393 N N . ARG A 1 181 ? 14.167 -10.648 -35.061 1.00 96.38 181 ARG A N 1
ATOM 1394 C CA . ARG A 1 181 ? 13.576 -11.819 -35.734 1.00 96.38 181 ARG A CA 1
ATOM 1395 C C . ARG A 1 181 ? 14.357 -13.129 -35.549 1.00 96.38 181 ARG A C 1
ATOM 1397 O O . ARG A 1 181 ? 14.142 -14.082 -36.292 1.00 96.38 181 ARG A O 1
ATOM 1404 N N . VAL A 1 182 ? 15.247 -13.188 -34.558 1.00 95.94 182 VAL A N 1
ATOM 1405 C CA . VAL A 1 182 ? 15.999 -14.397 -34.185 1.00 95.94 182 VAL A CA 1
ATOM 1406 C C . VAL A 1 182 ? 15.152 -15.265 -33.251 1.00 95.94 182 VAL A C 1
ATOM 1408 O O . VAL A 1 182 ? 14.441 -14.731 -32.395 1.00 95.94 182 VAL A O 1
ATOM 1411 N N . GLU A 1 183 ? 15.219 -16.590 -33.404 1.00 97.31 183 GLU A N 1
ATOM 1412 C CA . GLU A 1 183 ? 14.584 -17.536 -32.476 1.00 97.31 183 GLU A CA 1
ATOM 1413 C C . GLU A 1 183 ? 15.106 -17.335 -31.048 1.00 97.31 183 GLU A C 1
ATOM 1415 O O . GLU A 1 183 ? 16.308 -17.171 -30.816 1.00 97.31 183 GLU A O 1
ATOM 1420 N N . LEU A 1 184 ? 14.188 -17.309 -30.084 1.00 95.88 184 LEU A N 1
ATOM 1421 C CA . LEU A 1 184 ? 14.528 -17.081 -28.685 1.00 95.88 184 LEU A CA 1
ATOM 1422 C C . LEU A 1 184 ? 14.817 -18.401 -27.969 1.00 95.88 184 LEU A C 1
ATOM 1424 O O . LEU A 1 184 ? 14.080 -19.376 -28.098 1.00 95.88 184 LEU A O 1
ATOM 1428 N N . SER A 1 185 ? 15.887 -18.406 -27.175 1.00 94.75 185 SER A N 1
ATOM 1429 C CA . SER A 1 185 ? 16.149 -19.457 -26.190 1.00 94.75 185 SER A CA 1
ATOM 1430 C C . SER A 1 185 ? 15.329 -19.182 -24.924 1.00 94.75 185 SER A C 1
ATOM 1432 O O . SER A 1 185 ? 15.153 -18.012 -24.572 1.00 94.75 185 SER A O 1
ATOM 1434 N N . PRO A 1 186 ? 14.853 -20.218 -24.206 1.00 92.06 186 PRO A N 1
ATOM 1435 C CA . PRO A 1 186 ? 14.126 -20.053 -22.943 1.00 92.06 186 PRO A CA 1
ATOM 1436 C C . PRO A 1 186 ? 14.975 -19.471 -21.801 1.00 92.06 186 PRO A C 1
ATOM 1438 O O . PRO A 1 186 ? 14.445 -19.147 -20.740 1.00 92.06 186 PRO A O 1
ATOM 1441 N N . GLU A 1 187 ? 16.289 -19.345 -21.985 1.00 93.44 187 GLU A N 1
ATOM 1442 C CA . GLU A 1 187 ? 17.185 -18.764 -20.988 1.00 93.44 187 GLU A CA 1
ATOM 1443 C C . GLU A 1 187 ? 16.995 -17.246 -20.858 1.00 93.44 187 GLU A C 1
ATOM 1445 O O . GLU A 1 187 ? 17.152 -16.491 -21.820 1.00 93.44 187 GLU A O 1
ATOM 1450 N N . LEU A 1 188 ? 16.719 -16.799 -19.630 1.00 95.56 188 LEU A N 1
ATOM 1451 C CA . LEU A 1 188 ? 16.621 -15.389 -19.264 1.00 95.56 188 LEU A CA 1
ATOM 1452 C C . LEU A 1 188 ? 17.707 -15.013 -18.265 1.00 95.56 188 LEU A C 1
ATOM 1454 O O . LEU A 1 188 ? 17.863 -15.663 -17.228 1.00 95.56 188 LEU A O 1
ATOM 1458 N N . TYR A 1 189 ? 18.389 -13.905 -18.527 1.00 96.75 189 TYR A N 1
ATOM 1459 C CA . TYR A 1 189 ? 19.471 -13.416 -17.682 1.00 96.75 189 TYR A CA 1
ATOM 1460 C C . TYR A 1 189 ? 19.015 -12.165 -16.918 1.00 96.75 189 TYR A C 1
ATOM 1462 O O . TYR A 1 189 ? 18.631 -11.187 -17.552 1.00 96.75 189 TYR A O 1
ATOM 1470 N N . PRO A 1 190 ? 19.036 -12.134 -15.573 1.00 97.31 190 PRO A N 1
ATOM 1471 C CA . PRO A 1 190 ? 18.613 -10.951 -14.821 1.00 97.31 190 PRO A CA 1
ATOM 1472 C C . PRO A 1 190 ? 19.439 -9.703 -15.168 1.00 97.31 190 PRO A C 1
ATOM 1474 O O . PRO A 1 190 ? 20.670 -9.718 -15.071 1.00 97.31 190 PRO A O 1
ATOM 1477 N N . ALA A 1 191 ? 18.780 -8.591 -15.499 1.00 97.44 191 ALA A N 1
ATOM 1478 C CA . ALA A 1 191 ? 19.439 -7.319 -15.793 1.00 97.44 191 ALA A CA 1
ATOM 1479 C C . ALA A 1 191 ? 19.767 -6.555 -14.494 1.00 97.44 191 ALA A C 1
ATOM 1481 O O . ALA A 1 191 ? 19.237 -5.477 -14.230 1.00 97.44 191 ALA A O 1
ATOM 1482 N N . LEU A 1 192 ? 20.652 -7.115 -13.657 1.00 96.31 192 LEU A N 1
ATOM 1483 C CA . LEU A 1 192 ? 20.901 -6.655 -12.277 1.00 96.31 192 LEU A CA 1
ATOM 1484 C C . LEU A 1 192 ? 21.203 -5.152 -12.154 1.00 96.31 192 LEU A C 1
ATOM 1486 O O . LEU A 1 192 ? 20.688 -4.493 -11.255 1.00 96.31 192 LEU A O 1
ATOM 1490 N N . ARG A 1 193 ? 22.012 -4.597 -13.067 1.00 96.44 193 ARG A N 1
ATOM 1491 C CA . ARG A 1 193 ? 22.350 -3.161 -13.065 1.00 96.44 193 ARG A CA 1
ATOM 1492 C C . ARG A 1 193 ? 21.140 -2.277 -13.359 1.00 96.44 193 ARG A C 1
ATOM 1494 O O . ARG A 1 193 ? 20.999 -1.227 -12.742 1.00 96.44 193 ARG A O 1
ATOM 1501 N N . LEU A 1 194 ? 20.287 -2.693 -14.296 1.00 96.06 194 LEU A N 1
ATOM 1502 C CA . LEU A 1 194 ? 19.065 -1.960 -14.611 1.00 96.06 194 LEU A CA 1
ATOM 1503 C C . LEU A 1 194 ? 18.088 -2.052 -13.443 1.00 96.06 194 LEU A C 1
ATOM 1505 O O . LEU A 1 194 ? 17.599 -1.027 -12.988 1.00 96.06 194 LEU A O 1
ATOM 1509 N N . LYS A 1 195 ? 17.911 -3.253 -12.880 1.00 96.12 195 LYS A N 1
ATOM 1510 C CA . LYS A 1 195 ? 17.087 -3.465 -11.687 1.00 96.12 195 LYS A CA 1
ATOM 1511 C C . LYS A 1 195 ? 17.505 -2.548 -10.537 1.00 96.12 195 LYS A C 1
ATOM 1513 O O . LYS A 1 195 ? 16.649 -1.902 -9.951 1.00 96.12 195 LYS A O 1
ATOM 1518 N N . GLN A 1 196 ? 18.806 -2.413 -10.271 1.00 95.75 196 GLN A N 1
ATOM 1519 C CA . GLN A 1 196 ? 19.309 -1.489 -9.251 1.00 95.75 196 GLN A CA 1
ATOM 1520 C C . GLN A 1 196 ? 18.930 -0.025 -9.542 1.00 95.75 196 GLN A C 1
ATOM 1522 O O . GLN A 1 196 ? 18.387 0.643 -8.664 1.00 95.75 196 GLN A O 1
ATOM 1527 N N . LYS A 1 197 ? 19.164 0.469 -10.767 1.00 96.31 197 LYS A N 1
ATOM 1528 C CA . LYS A 1 197 ? 18.763 1.834 -11.163 1.00 96.31 197 LYS A CA 1
ATOM 1529 C C . LYS A 1 197 ? 17.258 2.059 -11.000 1.00 96.31 197 LYS A C 1
ATOM 1531 O O . LYS A 1 197 ? 16.832 3.123 -10.556 1.00 96.31 197 LYS A O 1
ATOM 1536 N N . MET A 1 198 ? 16.457 1.061 -11.363 1.00 94.94 198 MET A N 1
ATOM 1537 C CA . MET A 1 198 ? 15.004 1.109 -11.228 1.00 94.94 198 MET A CA 1
ATOM 1538 C C . MET A 1 198 ? 14.583 1.146 -9.763 1.00 94.94 198 MET A C 1
ATOM 1540 O O . MET A 1 198 ? 13.704 1.923 -9.409 1.00 94.94 198 MET A O 1
ATOM 1544 N N . THR A 1 199 ? 15.232 0.368 -8.897 1.00 94.88 199 THR A N 1
ATOM 1545 C CA . THR A 1 199 ? 15.018 0.416 -7.448 1.00 94.88 199 THR A CA 1
ATOM 1546 C C . THR A 1 199 ? 15.332 1.802 -6.880 1.00 94.88 199 THR A C 1
ATOM 1548 O O . THR A 1 199 ? 14.520 2.353 -6.140 1.00 94.88 199 THR A O 1
ATOM 1551 N N . GLU A 1 200 ? 16.455 2.411 -7.270 1.00 94.56 200 GLU A N 1
ATOM 1552 C CA . GLU A 1 200 ? 16.816 3.778 -6.866 1.00 94.56 200 GLU A CA 1
ATOM 1553 C C . GLU A 1 200 ? 15.763 4.795 -7.342 1.00 94.56 200 GLU A C 1
ATOM 1555 O O . GLU A 1 200 ? 15.270 5.597 -6.546 1.00 94.56 200 GLU A O 1
ATOM 1560 N N . PHE A 1 201 ? 15.336 4.707 -8.606 1.00 94.00 201 PHE A N 1
ATOM 1561 C CA . PHE A 1 201 ? 14.265 5.539 -9.158 1.00 94.00 201 PHE A CA 1
ATOM 1562 C C . PHE A 1 201 ? 12.949 5.383 -8.388 1.00 94.00 201 PHE A C 1
ATOM 1564 O O . PHE A 1 201 ? 12.391 6.381 -7.935 1.00 94.00 201 PHE A O 1
ATOM 1571 N N . LYS A 1 202 ? 12.473 4.145 -8.199 1.00 94.50 202 LYS A N 1
ATOM 1572 C CA . LYS A 1 202 ? 11.224 3.850 -7.485 1.00 94.50 202 LYS A CA 1
ATOM 1573 C C . LYS A 1 202 ? 11.291 4.334 -6.035 1.00 94.50 202 LYS A C 1
ATOM 1575 O O . LYS A 1 202 ? 10.329 4.919 -5.553 1.00 94.50 202 LYS A O 1
ATOM 1580 N N . SER A 1 203 ? 12.434 4.184 -5.363 1.00 95.25 203 SER A N 1
ATOM 1581 C CA . SER A 1 203 ? 12.611 4.673 -3.991 1.00 95.25 203 SER A CA 1
ATOM 1582 C C . SER A 1 203 ? 12.493 6.198 -3.881 1.00 95.25 203 SER A C 1
ATOM 1584 O O . SER A 1 203 ? 11.797 6.684 -2.993 1.00 95.25 203 SER A O 1
ATOM 1586 N N . GLY A 1 204 ? 13.073 6.951 -4.825 1.00 94.06 204 GLY A N 1
ATOM 1587 C CA . GLY A 1 204 ? 12.899 8.405 -4.887 1.00 94.06 204 GLY A CA 1
ATOM 1588 C C . GLY A 1 204 ? 11.447 8.812 -5.159 1.00 94.06 204 GLY A C 1
ATOM 1589 O O . GLY A 1 204 ? 10.955 9.769 -4.572 1.00 94.06 204 GLY A O 1
ATOM 1590 N N . ARG A 1 205 ? 10.723 8.046 -5.988 1.00 93.94 205 ARG A N 1
ATOM 1591 C CA . ARG A 1 205 ? 9.288 8.276 -6.225 1.00 93.94 205 ARG A CA 1
ATOM 1592 C C . ARG A 1 205 ? 8.440 8.040 -4.987 1.00 93.94 205 ARG A C 1
ATOM 1594 O O . ARG A 1 205 ? 7.550 8.836 -4.718 1.00 93.94 205 ARG A O 1
ATOM 1601 N N . VAL A 1 206 ? 8.717 6.981 -4.232 1.00 96.00 206 VAL A N 1
ATOM 1602 C CA . VAL A 1 206 ? 7.999 6.717 -2.982 1.00 96.00 206 VAL A CA 1
ATOM 1603 C C . VAL A 1 206 ? 8.189 7.866 -1.996 1.00 96.00 206 VAL A C 1
ATOM 1605 O O . VAL A 1 206 ? 7.207 8.298 -1.405 1.00 96.00 206 VAL A O 1
ATOM 1608 N N . ASP A 1 207 ? 9.409 8.378 -1.838 1.00 95.94 207 ASP A N 1
ATOM 1609 C CA . ASP A 1 207 ? 9.689 9.525 -0.963 1.00 95.94 207 ASP A CA 1
ATOM 1610 C C . ASP A 1 207 ? 8.844 10.754 -1.358 1.00 95.94 207 ASP A C 1
ATOM 1612 O O . ASP A 1 207 ? 8.084 11.296 -0.551 1.00 95.94 207 ASP A O 1
ATOM 1616 N N . GLU A 1 208 ? 8.853 11.105 -2.650 1.00 93.81 208 GLU A N 1
ATOM 1617 C CA . GLU A 1 208 ? 8.019 12.174 -3.220 1.00 93.81 208 GLU A CA 1
ATOM 1618 C C . GLU A 1 208 ? 6.510 11.941 -2.989 1.00 93.81 208 GLU A C 1
ATOM 1620 O O . GLU A 1 208 ? 5.754 12.879 -2.700 1.00 93.81 208 GLU A O 1
ATOM 1625 N N . MET A 1 209 ? 6.046 10.694 -3.114 1.00 96.12 209 MET A N 1
ATOM 1626 C CA . MET A 1 209 ? 4.647 10.316 -2.902 1.00 96.12 209 MET A CA 1
ATOM 1627 C C . MET A 1 209 ? 4.251 10.374 -1.425 1.00 96.12 209 MET A C 1
ATOM 1629 O O . MET A 1 209 ? 3.164 10.862 -1.126 1.00 96.12 209 MET A O 1
ATOM 1633 N N . ILE A 1 210 ? 5.106 9.924 -0.501 1.00 96.94 210 ILE A N 1
ATOM 1634 C CA . ILE A 1 210 ? 4.881 10.029 0.950 1.00 96.94 210 ILE A CA 1
ATOM 1635 C C . ILE A 1 210 ? 4.724 11.498 1.329 1.00 96.94 210 ILE A C 1
ATOM 1637 O O . ILE A 1 210 ? 3.790 11.864 2.049 1.00 96.94 210 ILE A O 1
ATOM 1641 N N . GLU A 1 211 ? 5.595 12.355 0.804 1.00 95.62 211 GLU A N 1
ATOM 1642 C CA . GLU A 1 211 ? 5.521 13.781 1.066 1.00 95.62 211 GLU A CA 1
ATOM 1643 C C . GLU A 1 211 ? 4.232 14.400 0.509 1.00 95.62 211 GLU A C 1
ATOM 1645 O O . GLU A 1 211 ? 3.494 15.087 1.223 1.00 95.62 211 GLU A O 1
ATOM 1650 N N . THR A 1 212 ? 3.915 14.098 -0.751 1.00 94.44 212 THR A N 1
ATOM 1651 C CA . THR A 1 212 ? 2.685 14.557 -1.406 1.00 94.44 212 THR A CA 1
ATOM 1652 C C . THR A 1 212 ? 1.449 14.085 -0.632 1.00 94.44 212 THR A C 1
ATOM 1654 O O . THR A 1 212 ? 0.538 14.870 -0.372 1.00 94.44 212 THR A O 1
ATOM 1657 N N . ALA A 1 213 ? 1.422 12.823 -0.203 1.00 96.38 213 ALA A N 1
ATOM 1658 C CA . ALA A 1 213 ? 0.340 12.254 0.589 1.00 96.38 213 ALA A CA 1
ATOM 1659 C C . ALA A 1 213 ? 0.215 12.940 1.961 1.00 96.38 213 ALA A C 1
ATOM 1661 O O . ALA A 1 213 ? -0.897 13.247 2.384 1.00 96.38 213 ALA A O 1
ATOM 1662 N N . SER A 1 214 ? 1.324 13.267 2.626 1.00 96.06 214 SER A N 1
ATOM 1663 C CA . SER A 1 214 ? 1.316 14.040 3.876 1.00 96.06 214 SER A CA 1
ATOM 1664 C C . SER A 1 214 ? 0.676 15.423 3.695 1.00 96.06 214 SER A C 1
ATOM 1666 O O . SER A 1 214 ? -0.202 15.814 4.469 1.00 96.06 214 SER A O 1
ATOM 1668 N N . LEU A 1 215 ? 1.032 16.142 2.623 1.00 93.06 215 LEU A N 1
ATOM 1669 C CA . LEU A 1 215 ? 0.421 17.435 2.286 1.00 93.06 215 LEU A CA 1
ATOM 1670 C C . LEU A 1 215 ? -1.085 17.302 2.016 1.00 93.06 215 LEU A C 1
ATOM 1672 O O . LEU A 1 215 ? -1.878 18.088 2.537 1.00 93.06 215 LEU A O 1
ATOM 1676 N N . LEU A 1 216 ? -1.493 16.285 1.252 1.00 93.69 216 LEU A N 1
ATOM 1677 C CA . LEU A 1 216 ? -2.903 16.026 0.943 1.00 93.69 216 LEU A CA 1
ATOM 1678 C C . LEU A 1 216 ? -3.714 15.669 2.189 1.00 93.69 216 LEU A C 1
ATOM 1680 O O . LEU A 1 216 ? -4.853 16.119 2.329 1.00 93.69 216 LEU A O 1
ATOM 1684 N N . LEU A 1 217 ? -3.122 14.912 3.112 1.00 93.94 217 LEU A N 1
ATOM 1685 C CA . LEU A 1 217 ? -3.757 14.547 4.370 1.00 93.94 217 LEU A CA 1
ATOM 1686 C C . LEU A 1 217 ? -3.977 15.776 5.263 1.00 93.94 217 LEU A C 1
ATOM 1688 O O . LEU A 1 217 ? -5.066 15.951 5.810 1.00 93.94 217 LEU A O 1
ATOM 1692 N N . ASN A 1 218 ? -2.987 16.670 5.342 1.00 92.62 218 ASN A N 1
ATOM 1693 C CA . ASN A 1 218 ? -3.097 17.941 6.068 1.00 92.62 218 ASN A CA 1
ATOM 1694 C C . ASN A 1 218 ? -4.150 18.873 5.451 1.00 92.62 218 ASN A C 1
ATOM 1696 O O . ASN A 1 218 ? -4.912 19.515 6.175 1.00 92.62 218 ASN A O 1
ATOM 1700 N N . ALA A 1 219 ? -4.247 18.889 4.119 1.00 91.19 219 ALA A N 1
ATOM 1701 C CA . ALA A 1 219 ? -5.283 19.609 3.381 1.00 91.19 219 ALA A CA 1
ATOM 1702 C C . ALA A 1 219 ? -6.662 18.918 3.418 1.00 91.19 219 ALA A C 1
ATOM 1704 O O . ALA A 1 219 ? -7.621 19.439 2.853 1.00 91.19 219 ALA A O 1
ATOM 1705 N N . LYS A 1 220 ? -6.784 17.753 4.077 1.00 93.12 220 LYS A N 1
ATOM 1706 C CA . LYS A 1 220 ? -8.001 16.920 4.138 1.00 93.12 220 LYS A CA 1
ATOM 1707 C C . LYS A 1 220 ? -8.532 16.489 2.763 1.00 93.12 220 LYS A C 1
ATOM 1709 O O . LYS A 1 220 ? -9.714 16.183 2.620 1.00 93.12 220 LYS A O 1
ATOM 1714 N N . ASN A 1 221 ? -7.671 16.418 1.748 1.00 93.31 221 ASN A N 1
ATOM 1715 C CA . ASN A 1 221 ? -8.029 15.884 0.437 1.00 93.31 221 ASN A CA 1
ATOM 1716 C C . ASN A 1 221 ? -7.873 14.354 0.430 1.00 93.31 221 ASN A C 1
ATOM 1718 O O . ASN A 1 221 ? -6.922 13.799 -0.119 1.00 93.31 221 ASN A O 1
ATOM 1722 N N . GLU A 1 222 ? -8.828 13.667 1.060 1.00 94.44 222 GLU A N 1
ATOM 1723 C CA . GLU A 1 222 ? -8.819 12.206 1.234 1.00 94.44 222 GLU A CA 1
ATOM 1724 C C . GLU A 1 222 ? -8.785 11.437 -0.086 1.00 94.44 222 GLU A C 1
ATOM 1726 O O . GLU A 1 222 ? -8.123 10.407 -0.188 1.00 94.44 222 GLU A O 1
ATOM 1731 N N . ARG A 1 223 ? -9.497 11.928 -1.108 1.00 93.62 223 ARG A N 1
ATOM 1732 C CA . ARG A 1 223 ? -9.614 11.227 -2.389 1.00 93.62 223 ARG A CA 1
ATOM 1733 C C . ARG A 1 223 ? -8.265 11.123 -3.084 1.00 93.62 223 ARG A C 1
ATOM 1735 O O . ARG A 1 223 ? -7.913 10.049 -3.563 1.00 93.62 223 ARG A O 1
ATOM 1742 N N . ASP A 1 224 ? -7.549 12.237 -3.185 1.00 94.38 224 ASP A N 1
ATOM 1743 C CA . ASP A 1 224 ? -6.254 12.249 -3.856 1.00 94.38 224 ASP A CA 1
ATOM 1744 C C . ASP A 1 224 ? -5.160 11.663 -2.955 1.00 94.38 224 ASP A C 1
ATOM 1746 O O . ASP A 1 224 ? -4.269 10.993 -3.468 1.00 94.38 224 ASP A O 1
ATOM 1750 N N . PHE A 1 225 ? -5.280 11.800 -1.625 1.00 95.81 225 PHE A N 1
ATOM 1751 C CA . PHE A 1 225 ? -4.436 11.076 -0.671 1.00 95.81 225 PHE A CA 1
ATOM 1752 C C . PHE A 1 225 ? -4.470 9.563 -0.921 1.00 95.81 225 PHE A C 1
ATOM 1754 O O . PHE A 1 225 ? -3.411 8.966 -1.087 1.00 95.81 225 PHE A O 1
ATOM 1761 N N . CYS A 1 226 ? -5.660 8.951 -1.004 1.00 95.31 226 CYS A N 1
ATOM 1762 C CA . CYS A 1 226 ? -5.776 7.508 -1.228 1.00 95.31 226 CYS A CA 1
ATOM 1763 C C . CYS A 1 226 ? -5.103 7.070 -2.535 1.00 95.31 226 CYS A C 1
ATOM 1765 O O . CYS A 1 226 ? -4.386 6.078 -2.530 1.00 95.31 226 CYS A O 1
ATOM 1767 N N . LYS A 1 227 ? -5.262 7.835 -3.625 1.00 95.12 227 LYS A N 1
ATOM 1768 C CA . LYS A 1 227 ? -4.615 7.520 -4.911 1.00 95.12 227 LYS A CA 1
ATOM 1769 C C . LYS A 1 227 ? -3.091 7.569 -4.823 1.00 95.12 227 LYS A C 1
ATOM 1771 O O . LYS A 1 227 ? -2.419 6.665 -5.301 1.00 95.12 227 LYS A O 1
ATOM 1776 N N . VAL A 1 228 ? -2.539 8.634 -4.236 1.00 95.88 228 VAL A N 1
ATOM 1777 C CA . VAL A 1 228 ? -1.079 8.783 -4.095 1.00 95.88 228 VAL A CA 1
ATOM 1778 C C . VAL A 1 228 ? -0.520 7.696 -3.184 1.00 95.88 228 VAL A C 1
ATOM 1780 O O . VAL A 1 228 ? 0.536 7.139 -3.463 1.00 95.88 228 VAL A O 1
ATOM 1783 N N . PHE A 1 229 ? -1.248 7.364 -2.121 1.00 96.75 229 PHE A N 1
ATOM 1784 C CA . PHE A 1 229 ? -0.892 6.279 -1.225 1.00 96.75 229 PHE A CA 1
ATOM 1785 C C . PHE A 1 229 ? -0.895 4.910 -1.930 1.00 96.75 229 PHE A C 1
ATOM 1787 O O . PHE A 1 229 ? 0.051 4.149 -1.753 1.00 96.75 229 PHE A O 1
ATOM 1794 N N . GLU A 1 230 ? -1.908 4.602 -2.744 1.00 96.00 230 GLU A N 1
ATOM 1795 C CA . GLU A 1 230 ? -1.968 3.356 -3.525 1.00 96.00 230 GLU A CA 1
ATOM 1796 C C . GLU A 1 230 ? -0.765 3.224 -4.471 1.00 96.00 230 GLU A C 1
ATOM 1798 O O . GLU A 1 230 ? -0.122 2.176 -4.490 1.00 96.00 230 GLU A O 1
ATOM 1803 N N . LEU A 1 231 ? -0.392 4.308 -5.161 1.00 94.81 231 LEU A N 1
ATOM 1804 C CA . LEU A 1 231 ? 0.807 4.345 -6.007 1.00 94.81 231 LEU A CA 1
ATOM 1805 C C . LEU A 1 231 ? 2.096 4.135 -5.197 1.00 94.81 231 LEU A C 1
ATOM 1807 O O . LEU A 1 231 ? 2.960 3.350 -5.585 1.00 94.81 231 LEU A O 1
ATOM 1811 N N . ALA A 1 232 ? 2.225 4.801 -4.044 1.00 96.81 232 ALA A N 1
ATOM 1812 C CA . ALA A 1 232 ? 3.379 4.625 -3.161 1.00 96.81 232 ALA A CA 1
ATOM 1813 C C . ALA A 1 232 ? 3.486 3.182 -2.659 1.00 96.81 232 ALA A C 1
ATOM 1815 O O . ALA A 1 232 ? 4.583 2.634 -2.552 1.00 96.81 232 ALA A O 1
ATOM 1816 N N . GLN A 1 233 ? 2.342 2.568 -2.361 1.00 96.31 233 GLN A N 1
ATOM 1817 C CA . GLN A 1 233 ? 2.257 1.196 -1.895 1.00 96.31 233 GLN A CA 1
ATOM 1818 C C . GLN A 1 233 ? 2.671 0.198 -2.978 1.00 96.31 233 GLN A C 1
ATOM 1820 O O . GLN A 1 233 ? 3.417 -0.729 -2.673 1.00 96.31 233 GLN A O 1
ATOM 1825 N N . GLU A 1 234 ? 2.229 0.394 -4.218 1.00 94.31 234 GLU A N 1
ATOM 1826 C CA . GLU A 1 234 ? 2.628 -0.426 -5.366 1.00 94.31 234 GLU A CA 1
ATOM 1827 C C . GLU A 1 234 ? 4.148 -0.377 -5.574 1.00 94.31 234 GLU A C 1
ATOM 1829 O O . GLU A 1 234 ? 4.816 -1.411 -5.612 1.00 94.31 234 GLU A O 1
ATOM 1834 N N . PHE A 1 235 ? 4.727 0.827 -5.572 1.00 94.75 235 PHE A N 1
ATOM 1835 C CA . PHE A 1 235 ? 6.174 1.001 -5.691 1.00 94.75 235 PHE A CA 1
ATOM 1836 C C . PHE A 1 235 ? 6.932 0.396 -4.499 1.00 94.75 235 PHE A C 1
ATOM 1838 O O . PHE A 1 235 ? 8.024 -0.147 -4.679 1.00 94.75 235 PHE A O 1
ATOM 1845 N N . MET A 1 236 ? 6.373 0.474 -3.286 1.00 96.06 236 MET A N 1
ATOM 1846 C CA . MET A 1 236 ? 6.952 -0.133 -2.084 1.00 96.06 236 MET A CA 1
ATOM 1847 C C . MET A 1 236 ? 6.915 -1.667 -2.132 1.00 96.06 236 MET A C 1
ATOM 1849 O O . MET A 1 236 ? 7.881 -2.314 -1.722 1.00 96.06 236 MET A O 1
ATOM 1853 N N . ASP A 1 237 ? 5.824 -2.252 -2.632 1.00 94.50 237 ASP A N 1
ATOM 1854 C CA . ASP A 1 237 ? 5.696 -3.700 -2.817 1.00 94.50 237 ASP A CA 1
ATOM 1855 C C . ASP A 1 237 ? 6.704 -4.213 -3.861 1.00 94.50 237 ASP A C 1
ATOM 1857 O O . ASP A 1 237 ? 7.319 -5.259 -3.648 1.00 94.50 237 ASP A O 1
ATOM 1861 N N . ASP A 1 238 ? 6.958 -3.432 -4.916 1.00 92.62 238 ASP A N 1
ATOM 1862 C CA . ASP A 1 238 ? 7.950 -3.736 -5.953 1.00 92.62 238 ASP A CA 1
ATOM 1863 C C . ASP A 1 238 ? 9.399 -3.726 -5.451 1.00 92.62 238 ASP A C 1
ATOM 1865 O O . ASP A 1 238 ? 10.172 -4.648 -5.725 1.00 92.62 238 ASP A O 1
ATOM 1869 N N . ILE A 1 239 ? 9.810 -2.659 -4.754 1.00 94.81 239 ILE A N 1
ATOM 1870 C CA . ILE A 1 239 ? 11.195 -2.529 -4.263 1.00 94.81 239 ILE A CA 1
ATOM 1871 C C . ILE A 1 239 ? 11.449 -3.375 -3.011 1.00 94.81 239 ILE A C 1
ATOM 1873 O O . ILE A 1 239 ? 12.594 -3.706 -2.699 1.00 94.81 239 ILE A O 1
ATOM 1877 N N . GLY A 1 240 ? 10.381 -3.739 -2.302 1.00 93.94 240 GLY A N 1
ATOM 1878 C CA . GLY A 1 240 ? 10.409 -4.529 -1.086 1.00 93.94 240 GLY A CA 1
ATOM 1879 C C . GLY A 1 240 ? 10.742 -3.697 0.166 1.00 93.94 240 GLY A C 1
ATOM 1880 O O . GLY A 1 240 ? 11.774 -3.016 0.225 1.00 93.94 240 GLY A O 1
ATOM 1881 N N . PRO A 1 241 ? 9.957 -3.825 1.252 1.00 92.44 241 PRO A N 1
ATOM 1882 C CA . PRO A 1 241 ? 10.115 -2.993 2.450 1.00 92.44 241 PRO A CA 1
ATOM 1883 C C . PRO A 1 241 ? 11.431 -3.239 3.208 1.00 92.44 241 PRO A C 1
ATOM 1885 O O . PRO A 1 241 ? 11.928 -2.363 3.913 1.00 92.44 241 PRO A O 1
ATOM 1888 N N . ASN A 1 242 ? 12.038 -4.422 3.057 1.00 89.31 242 ASN A N 1
ATOM 1889 C CA . ASN A 1 242 ? 13.286 -4.774 3.740 1.00 89.31 242 ASN A CA 1
ATOM 1890 C C . ASN A 1 242 ? 14.511 -4.024 3.195 1.00 89.31 242 ASN A C 1
ATOM 1892 O O . ASN A 1 242 ? 15.418 -3.722 3.971 1.00 89.31 242 ASN A O 1
ATOM 1896 N N . GLY A 1 243 ? 14.541 -3.729 1.890 1.00 89.50 243 GLY A N 1
ATOM 1897 C CA . GLY A 1 243 ? 15.620 -2.957 1.263 1.00 89.50 243 GLY A CA 1
ATOM 1898 C C . GLY A 1 243 ? 15.511 -1.457 1.537 1.00 89.50 243 GLY A C 1
ATOM 1899 O O . GLY A 1 243 ? 16.521 -0.761 1.577 1.00 89.50 243 GLY A O 1
ATOM 1900 N N . HIS A 1 244 ? 14.292 -0.978 1.805 1.00 93.75 244 HIS A N 1
ATOM 1901 C CA . HIS A 1 244 ? 13.956 0.440 1.947 1.00 93.75 244 HIS A CA 1
ATOM 1902 C C . HIS A 1 244 ? 13.234 0.718 3.269 1.00 93.75 244 HIS A C 1
ATOM 1904 O O . HIS A 1 244 ? 12.161 1.319 3.309 1.00 93.75 244 HIS A O 1
ATOM 1910 N N . ARG A 1 245 ? 13.844 0.267 4.373 1.00 94.19 245 ARG A N 1
ATOM 1911 C CA . ARG A 1 245 ? 13.227 0.276 5.710 1.00 94.19 245 ARG A CA 1
ATOM 1912 C C . ARG A 1 245 ? 12.704 1.642 6.138 1.00 94.19 245 ARG A C 1
ATOM 1914 O O . ARG A 1 245 ? 11.630 1.717 6.719 1.00 94.19 245 ARG A O 1
ATOM 1921 N N . GLU A 1 246 ? 13.466 2.702 5.888 1.00 94.00 246 GLU A N 1
ATOM 1922 C CA . GLU A 1 246 ? 13.095 4.058 6.297 1.00 94.00 246 GLU A CA 1
ATOM 1923 C C . GLU A 1 246 ? 11.824 4.536 5.587 1.00 94.00 246 GLU A C 1
ATOM 1925 O O . GLU A 1 246 ? 10.871 4.930 6.254 1.00 94.00 246 GLU A O 1
ATOM 1930 N N . LEU A 1 247 ? 11.766 4.392 4.261 1.00 95.44 247 LEU A N 1
ATOM 1931 C CA . LEU A 1 247 ? 10.588 4.744 3.464 1.00 95.44 247 LEU A CA 1
ATOM 1932 C C . LEU A 1 247 ? 9.368 3.906 3.858 1.00 95.44 247 LEU A C 1
ATOM 1934 O O . LEU A 1 247 ? 8.276 4.440 4.028 1.00 95.44 247 LEU A O 1
ATOM 1938 N N . ALA A 1 248 ? 9.548 2.601 4.073 1.00 95.94 248 ALA A N 1
ATOM 1939 C CA . ALA A 1 248 ? 8.469 1.725 4.521 1.00 95.94 248 ALA A CA 1
ATOM 1940 C C . ALA A 1 248 ? 7.934 2.126 5.910 1.00 95.94 248 ALA A C 1
ATOM 1942 O O . ALA A 1 248 ? 6.725 2.117 6.140 1.00 95.94 248 ALA A O 1
ATOM 1943 N N . VAL A 1 249 ? 8.817 2.525 6.833 1.00 94.88 249 VAL A N 1
ATOM 1944 C CA . VAL A 1 249 ? 8.425 3.058 8.146 1.00 94.88 249 VAL A CA 1
ATOM 1945 C C . VAL A 1 249 ? 7.643 4.360 7.999 1.00 94.88 249 VAL A C 1
ATOM 1947 O O . VAL A 1 249 ? 6.576 4.475 8.596 1.00 94.88 249 VAL A O 1
ATOM 1950 N N . GLN A 1 250 ? 8.137 5.313 7.207 1.00 95.69 250 GLN A N 1
ATOM 1951 C CA . GLN A 1 250 ? 7.462 6.594 6.986 1.00 95.69 250 GLN A CA 1
ATOM 1952 C C . GLN A 1 250 ? 6.077 6.399 6.355 1.00 95.69 250 GLN A C 1
ATOM 1954 O O . GLN A 1 250 ? 5.099 6.985 6.823 1.00 95.69 250 GLN A O 1
ATOM 1959 N N . LEU A 1 251 ? 5.967 5.516 5.356 1.00 96.69 251 LEU A N 1
ATOM 1960 C CA . LEU A 1 251 ? 4.697 5.158 4.727 1.00 96.69 251 LEU A CA 1
ATOM 1961 C C . LEU A 1 251 ? 3.725 4.544 5.745 1.00 96.69 251 LEU A C 1
ATOM 1963 O O . LEU A 1 251 ? 2.573 4.968 5.836 1.00 96.69 251 LEU A O 1
ATOM 1967 N N . ALA A 1 252 ? 4.184 3.591 6.564 1.00 96.25 252 ALA A N 1
ATOM 1968 C CA . ALA A 1 252 ? 3.361 2.985 7.609 1.00 96.25 252 ALA A CA 1
ATOM 1969 C C . ALA A 1 252 ? 2.912 3.985 8.678 1.00 96.25 252 ALA A C 1
ATOM 1971 O O . ALA A 1 252 ? 1.753 3.963 9.089 1.00 96.25 252 ALA A O 1
ATOM 1972 N N . GLU A 1 253 ? 3.793 4.876 9.125 1.00 95.62 253 GLU A N 1
ATOM 1973 C CA . GLU A 1 253 ? 3.452 5.912 10.102 1.00 95.62 253 GLU A CA 1
ATOM 1974 C C . GLU A 1 253 ? 2.431 6.904 9.544 1.00 95.62 253 GLU A C 1
ATOM 1976 O O . GLU A 1 253 ? 1.458 7.229 10.234 1.00 95.62 253 GLU A O 1
ATOM 1981 N N . LEU A 1 254 ? 2.604 7.331 8.289 1.00 96.50 254 LEU A N 1
ATOM 1982 C CA . LEU A 1 254 ? 1.655 8.192 7.590 1.00 96.50 254 LEU A CA 1
ATOM 1983 C C . LEU A 1 254 ? 0.276 7.527 7.515 1.00 96.50 254 LEU A C 1
ATOM 1985 O O . LEU A 1 254 ? -0.726 8.125 7.906 1.00 96.50 254 LEU A O 1
ATOM 1989 N N . VAL A 1 255 ? 0.220 6.262 7.104 1.00 96.31 255 VAL A N 1
ATOM 1990 C CA . VAL A 1 255 ? -1.018 5.477 7.017 1.00 96.31 255 VAL A CA 1
ATOM 1991 C C . VAL A 1 255 ? -1.683 5.311 8.381 1.00 96.31 255 VAL A C 1
ATOM 1993 O O . VAL A 1 255 ? -2.874 5.583 8.527 1.00 96.31 255 VAL A O 1
ATOM 1996 N N . LEU A 1 256 ? -0.935 4.940 9.420 1.00 96.38 256 LEU A N 1
ATOM 1997 C CA . LEU A 1 256 ? -1.473 4.755 10.773 1.00 96.38 256 LEU A CA 1
ATOM 1998 C C . LEU A 1 256 ? -1.852 6.076 11.459 1.00 96.38 256 LEU A C 1
ATOM 2000 O O . LEU A 1 256 ? -2.602 6.076 12.443 1.00 96.38 256 LEU A O 1
ATOM 2004 N N . SER A 1 257 ? -1.371 7.221 10.968 1.00 96.00 257 SER A N 1
ATOM 2005 C CA . SER A 1 257 ? -1.832 8.535 11.429 1.00 96.00 257 SER A CA 1
ATOM 2006 C C . SER A 1 257 ? -3.311 8.772 11.083 1.00 96.00 257 SER A C 1
ATOM 2008 O O . SER A 1 257 ? -4.035 9.388 11.874 1.00 96.00 257 SER A O 1
ATOM 2010 N N . THR A 1 258 ? -3.804 8.169 9.991 1.00 96.69 258 THR A N 1
ATOM 2011 C CA . THR A 1 258 ? -5.198 8.305 9.532 1.00 96.69 258 THR A CA 1
ATOM 2012 C C . THR A 1 258 ? -6.225 7.745 10.521 1.00 96.69 258 THR A C 1
ATOM 2014 O O . THR A 1 258 ? -7.356 8.222 10.545 1.00 96.69 258 THR A O 1
ATOM 2017 N N . LEU A 1 259 ? -5.827 6.829 11.418 1.00 95.81 259 LEU A N 1
ATOM 2018 C CA . LEU A 1 259 ? -6.674 6.314 12.509 1.00 95.81 259 LEU A CA 1
ATOM 2019 C C . LEU A 1 259 ? -7.182 7.413 13.458 1.00 95.81 259 LEU A C 1
ATOM 2021 O O . LEU A 1 259 ? -8.203 7.240 14.119 1.00 95.81 259 LEU A O 1
ATOM 2025 N N . THR A 1 260 ? -6.461 8.532 13.557 1.00 94.69 260 THR A N 1
ATOM 2026 C CA . THR A 1 260 ? -6.826 9.658 14.437 1.00 94.69 260 THR A CA 1
ATOM 2027 C C . THR A 1 260 ? -7.652 10.732 13.739 1.00 94.69 260 THR A C 1
ATOM 2029 O O . THR A 1 2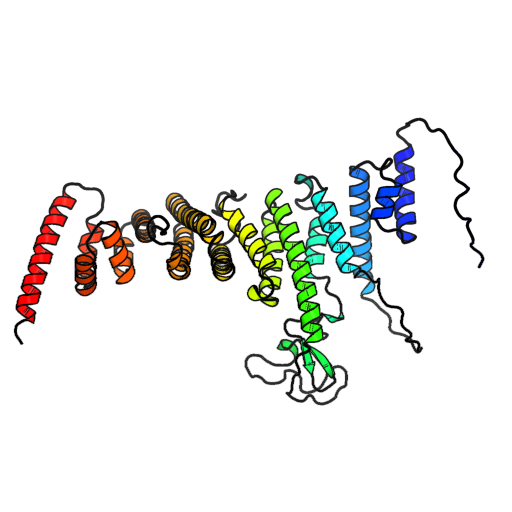60 ? -8.211 11.610 14.399 1.00 94.69 260 THR A O 1
ATOM 2032 N N . LEU A 1 261 ? -7.740 10.668 12.412 1.00 93.62 261 LEU A N 1
ATOM 2033 C CA . LEU A 1 261 ? -8.417 11.668 11.604 1.00 93.62 261 LEU A CA 1
ATOM 2034 C C . LEU A 1 261 ? -9.888 11.296 11.432 1.00 93.62 261 LEU A C 1
ATOM 2036 O O . LEU A 1 261 ? -10.249 10.126 11.313 1.00 93.62 261 LEU A O 1
ATOM 2040 N N . LYS A 1 262 ? -10.750 12.314 11.428 1.00 92.12 262 LYS A N 1
ATOM 2041 C CA . LYS A 1 262 ? -12.169 12.133 11.116 1.00 92.12 262 LYS A CA 1
ATOM 2042 C C . LYS A 1 262 ? -12.333 12.147 9.596 1.00 92.12 262 LYS A C 1
ATOM 2044 O O . LYS A 1 262 ? -11.919 13.144 9.002 1.00 92.12 262 LYS A O 1
ATOM 2049 N N . PRO A 1 263 ? -12.921 11.104 8.989 1.00 90.81 263 PRO A N 1
ATOM 2050 C CA . PRO A 1 263 ? -13.180 11.103 7.559 1.00 90.81 263 PRO A CA 1
ATOM 2051 C C . PRO A 1 263 ? -14.238 12.151 7.194 1.00 90.81 263 PRO A C 1
ATOM 2053 O O . PRO A 1 263 ? -15.085 12.525 8.010 1.00 90.81 263 PRO A O 1
ATOM 2056 N N . SER A 1 264 ? -14.187 12.607 5.949 1.00 89.06 264 SER A N 1
ATOM 2057 C CA . SER A 1 264 ? -15.085 13.614 5.379 1.00 89.06 264 SER A CA 1
ATOM 2058 C C . SER A 1 264 ? -16.499 13.066 5.207 1.00 89.06 264 SER A C 1
ATOM 2060 O O . SER A 1 264 ? -17.477 13.798 5.352 1.00 89.06 264 SER A O 1
ATOM 2062 N N . ASP A 1 265 ? -16.607 11.767 4.929 1.00 90.44 265 ASP A N 1
ATOM 2063 C CA . ASP A 1 265 ? -17.870 11.040 4.922 1.00 90.44 265 ASP A CA 1
ATOM 2064 C C . ASP A 1 265 ? -18.163 10.484 6.328 1.00 90.44 265 ASP A C 1
ATOM 2066 O O . ASP A 1 265 ? -17.441 9.594 6.789 1.00 90.44 265 ASP A O 1
ATOM 2070 N N . PRO A 1 266 ? -19.225 10.953 7.011 1.00 89.19 266 PRO A N 1
ATOM 2071 C CA . PRO A 1 266 ? -19.565 10.502 8.358 1.00 89.19 266 PRO A CA 1
ATOM 2072 C C . PRO A 1 266 ? -20.016 9.035 8.419 1.00 89.19 266 PRO A C 1
ATOM 2074 O O . PRO A 1 266 ? -20.101 8.482 9.514 1.00 89.19 266 PRO A O 1
ATOM 2077 N N . SER A 1 267 ? -20.330 8.403 7.282 1.00 89.44 267 SER A N 1
ATOM 2078 C CA . SER A 1 267 ? -20.660 6.976 7.231 1.00 89.44 267 SER A CA 1
ATOM 2079 C C . SER A 1 267 ? -19.426 6.080 7.365 1.00 89.44 267 SER A C 1
ATOM 2081 O O . SER A 1 267 ? -19.549 4.919 7.761 1.00 89.44 267 SER A O 1
ATOM 2083 N N . ARG A 1 268 ? -18.237 6.619 7.072 1.00 91.81 268 ARG A N 1
ATOM 2084 C CA . ARG A 1 268 ? -16.963 5.909 7.156 1.00 91.81 268 ARG A CA 1
ATOM 2085 C C . ARG A 1 268 ? -16.353 6.099 8.540 1.00 91.81 268 ARG A C 1
ATOM 2087 O O . ARG A 1 268 ? -16.424 7.174 9.124 1.00 91.81 268 ARG A O 1
ATOM 2094 N N . LEU A 1 269 ? -15.698 5.061 9.053 1.00 91.75 269 LEU A N 1
ATOM 2095 C CA . LEU A 1 269 ? -14.975 5.137 10.328 1.00 91.75 269 LEU A CA 1
ATOM 2096 C C . LEU A 1 269 ? -13.533 5.625 10.157 1.00 91.75 269 LEU A C 1
ATOM 2098 O O . LEU A 1 269 ? -12.982 6.239 11.067 1.00 91.75 269 LEU A O 1
ATOM 2102 N N . CYS A 1 270 ? -12.931 5.369 8.992 1.00 94.00 270 CYS A N 1
ATOM 2103 C CA . CYS A 1 270 ? -11.559 5.749 8.675 1.00 94.00 270 CYS A CA 1
ATOM 2104 C C . CYS A 1 270 ? -11.382 6.050 7.174 1.00 94.00 270 CYS A C 1
ATOM 2106 O O . CYS A 1 270 ? -12.177 5.620 6.331 1.00 94.00 270 CYS A O 1
ATOM 2108 N N . ILE A 1 271 ? -10.313 6.786 6.854 1.00 94.06 271 ILE A N 1
ATOM 2109 C CA . ILE A 1 271 ? -9.920 7.170 5.489 1.00 94.06 271 ILE A CA 1
ATOM 2110 C C . ILE A 1 271 ? -9.451 5.952 4.680 1.00 94.06 271 ILE A C 1
ATOM 2112 O O . ILE A 1 271 ? -9.691 5.891 3.475 1.00 94.06 271 ILE A O 1
ATOM 2116 N N . LEU A 1 272 ? -8.828 4.965 5.325 1.00 95.69 272 LEU A N 1
ATOM 2117 C CA . LEU A 1 272 ? -8.316 3.751 4.684 1.00 95.69 272 LEU A CA 1
ATOM 2118 C C . LEU A 1 272 ? -9.057 2.507 5.183 1.00 95.69 272 LEU A C 1
ATOM 2120 O O . LEU A 1 272 ? -9.669 2.515 6.251 1.00 95.69 272 LEU A O 1
ATOM 2124 N N . GLN A 1 273 ? -9.022 1.441 4.380 1.00 96.00 273 GLN A N 1
ATOM 2125 C CA . GLN A 1 273 ? -9.646 0.163 4.725 1.00 96.00 273 GLN A CA 1
ATOM 2126 C C . GLN A 1 273 ? -8.900 -0.526 5.885 1.00 96.00 273 GLN A C 1
ATOM 2128 O O . GLN A 1 273 ? -7.672 -0.405 5.967 1.00 96.00 273 GLN A O 1
ATOM 2133 N N . PRO A 1 274 ? -9.595 -1.311 6.732 1.00 97.12 274 PRO A N 1
ATOM 2134 C CA . PRO A 1 274 ? -8.974 -2.002 7.866 1.00 97.12 274 PRO A CA 1
ATOM 2135 C C . PRO A 1 274 ? -7.794 -2.892 7.453 1.00 97.12 274 PRO A C 1
ATOM 2137 O O . PRO A 1 274 ? -6.739 -2.845 8.076 1.00 97.12 274 PRO A O 1
ATOM 2140 N N . SER A 1 275 ? -7.927 -3.633 6.348 1.00 96.88 275 SER A N 1
ATOM 2141 C CA . SER A 1 275 ? -6.883 -4.533 5.834 1.00 96.88 275 SER A CA 1
ATOM 2142 C C . SER A 1 275 ? -5.592 -3.805 5.449 1.00 96.88 275 SER A C 1
ATOM 2144 O O . SER A 1 275 ? -4.497 -4.304 5.706 1.00 96.88 275 SER A O 1
ATOM 2146 N N . VAL A 1 276 ? -5.704 -2.603 4.874 1.00 96.62 276 VAL A N 1
ATOM 2147 C CA . VAL A 1 276 ? -4.554 -1.761 4.512 1.00 96.62 276 VAL A CA 1
ATOM 2148 C C . VAL A 1 276 ? -3.820 -1.303 5.770 1.00 96.62 276 VAL A C 1
ATOM 2150 O O . VAL A 1 276 ? -2.594 -1.398 5.837 1.00 96.62 276 VAL A O 1
ATOM 2153 N N . LEU A 1 277 ? -4.562 -0.855 6.786 1.00 97.12 277 LEU A N 1
ATOM 2154 C CA . LEU A 1 277 ? -4.001 -0.426 8.069 1.00 97.12 277 LEU A CA 1
ATOM 2155 C C . LEU A 1 277 ? -3.304 -1.588 8.786 1.00 97.12 277 LEU A C 1
ATOM 2157 O O . LEU A 1 277 ? -2.184 -1.417 9.261 1.00 97.12 277 LEU A O 1
ATOM 2161 N N . THR A 1 278 ? -3.912 -2.776 8.788 1.00 97.44 278 THR A N 1
ATOM 2162 C CA . THR A 1 278 ? -3.318 -4.005 9.335 1.00 97.44 278 THR A CA 1
ATOM 2163 C C . THR A 1 278 ? -2.022 -4.371 8.626 1.00 97.44 278 THR A C 1
ATOM 2165 O O . THR A 1 278 ? -1.011 -4.588 9.292 1.00 97.44 278 THR A O 1
ATOM 2168 N N . LYS A 1 279 ? -1.999 -4.358 7.283 1.00 96.81 279 LYS A N 1
ATOM 2169 C CA . LYS A 1 279 ? -0.775 -4.602 6.499 1.00 96.81 279 LYS A CA 1
ATOM 2170 C C . LYS A 1 279 ? 0.360 -3.676 6.948 1.00 96.81 279 LYS A C 1
ATOM 2172 O O . LYS A 1 279 ? 1.471 -4.143 7.185 1.00 96.81 279 LYS A O 1
ATOM 2177 N N . HIS A 1 280 ? 0.081 -2.384 7.116 1.00 96.31 280 HIS A N 1
ATOM 2178 C CA . HIS A 1 280 ? 1.087 -1.389 7.507 1.00 96.31 280 HIS A CA 1
ATOM 2179 C C . HIS A 1 280 ? 1.497 -1.490 8.973 1.00 96.31 280 HIS A C 1
ATOM 2181 O O . HIS A 1 280 ? 2.663 -1.278 9.298 1.00 96.31 280 HIS A O 1
ATOM 2187 N N . PHE A 1 281 ? 0.567 -1.857 9.854 1.00 96.12 281 PHE A N 1
ATOM 2188 C CA . PHE A 1 281 ? 0.863 -2.158 11.249 1.00 96.12 281 PHE A CA 1
ATOM 2189 C C . PHE A 1 281 ? 1.863 -3.314 11.355 1.00 96.12 281 PHE A C 1
ATOM 2191 O O . PHE A 1 281 ? 2.899 -3.183 12.008 1.00 96.12 281 PHE A O 1
ATOM 2198 N N . LEU A 1 282 ? 1.585 -4.422 10.663 1.00 95.38 282 LEU A N 1
ATOM 2199 C CA . LEU A 1 282 ? 2.447 -5.604 10.645 1.00 95.38 282 LEU A CA 1
ATOM 2200 C C . LEU A 1 282 ? 3.782 -5.329 9.944 1.00 95.38 282 LEU A C 1
ATOM 2202 O O . LEU A 1 282 ? 4.829 -5.786 10.400 1.00 95.38 282 LEU A O 1
ATOM 2206 N N . MET A 1 283 ? 3.773 -4.526 8.877 1.00 94.62 283 MET A N 1
ATOM 2207 C CA . MET A 1 283 ? 5.000 -4.049 8.241 1.00 94.62 283 MET A CA 1
ATOM 2208 C C . MET A 1 283 ? 5.862 -3.279 9.250 1.00 94.62 283 MET A C 1
ATOM 2210 O O . MET A 1 283 ? 7.033 -3.607 9.426 1.00 94.62 283 MET A O 1
ATOM 2214 N N . LEU A 1 284 ? 5.285 -2.324 9.985 1.00 94.19 284 LEU A N 1
ATOM 2215 C CA . LEU A 1 284 ? 6.001 -1.543 10.994 1.00 94.19 284 LEU A CA 1
ATOM 2216 C C . LEU A 1 284 ? 6.553 -2.415 12.136 1.00 94.19 284 LEU A C 1
ATOM 2218 O O . LEU A 1 284 ? 7.683 -2.189 12.574 1.00 94.19 284 LEU A O 1
ATOM 2222 N N . HIS A 1 285 ? 5.789 -3.422 12.578 1.00 93.25 285 HIS A N 1
ATOM 2223 C CA . HIS A 1 285 ? 6.229 -4.434 13.550 1.00 93.25 285 HIS A CA 1
ATOM 2224 C C . HIS A 1 285 ? 7.437 -5.227 13.046 1.00 93.25 285 HIS A C 1
ATOM 2226 O O . HIS A 1 285 ? 8.424 -5.347 13.766 1.00 93.25 285 HIS A O 1
ATOM 2232 N N . SER A 1 286 ? 7.404 -5.687 11.793 1.00 92.88 286 SER A N 1
ATOM 2233 C CA . SER A 1 286 ? 8.492 -6.482 11.208 1.00 92.88 286 SER A CA 1
ATOM 2234 C C . SER A 1 286 ? 9.787 -5.691 10.969 1.00 92.88 286 SER A C 1
ATOM 2236 O O . SER A 1 286 ? 10.882 -6.256 11.007 1.00 92.88 286 SER A O 1
ATOM 2238 N N . LEU A 1 287 ? 9.682 -4.382 10.706 1.00 89.50 287 LEU A N 1
ATOM 2239 C CA . LEU A 1 287 ? 10.813 -3.552 10.282 1.00 89.50 287 LEU A CA 1
ATOM 2240 C C . LEU A 1 287 ? 11.565 -2.888 11.436 1.00 89.50 287 LEU A C 1
ATOM 2242 O O . LEU A 1 287 ? 12.785 -2.707 11.343 1.00 89.50 287 LEU A O 1
ATOM 2246 N N . LYS A 1 288 ? 10.870 -2.465 12.496 1.00 79.69 288 LYS A N 1
ATOM 2247 C CA . LYS A 1 288 ? 11.494 -1.678 13.565 1.00 79.69 288 LYS A CA 1
ATOM 2248 C C . LYS A 1 288 ? 12.050 -2.555 14.690 1.00 79.69 288 LYS A C 1
ATOM 2250 O O . LYS A 1 288 ? 11.411 -3.479 15.175 1.00 79.69 288 LYS A O 1
ATOM 2255 N N . GLN A 1 289 ? 13.237 -2.183 15.178 1.00 67.25 289 GLN A N 1
ATOM 2256 C CA . GLN A 1 289 ? 13.798 -2.718 16.421 1.00 67.25 289 GLN A CA 1
ATOM 2257 C C . GLN A 1 289 ? 13.004 -2.211 17.641 1.00 67.25 289 GLN A C 1
ATOM 2259 O O . GLN A 1 289 ? 12.476 -1.099 17.642 1.00 67.25 289 GLN A O 1
ATOM 2264 N N . ALA A 1 290 ? 12.941 -3.039 18.685 1.00 58.22 290 ALA A N 1
ATOM 2265 C CA . ALA A 1 290 ? 11.914 -3.052 19.731 1.00 58.22 290 ALA A CA 1
ATOM 2266 C C . ALA A 1 290 ? 11.560 -1.718 20.432 1.00 58.22 290 ALA A C 1
ATOM 2268 O O . ALA A 1 290 ? 10.436 -1.563 20.903 1.00 58.22 290 ALA A O 1
ATOM 2269 N N . THR A 1 291 ? 12.460 -0.738 20.538 1.00 64.81 291 THR A N 1
ATOM 2270 C CA . THR A 1 291 ? 12.301 0.359 21.514 1.00 64.81 291 THR A CA 1
ATOM 2271 C C . THR A 1 291 ? 11.249 1.412 21.147 1.00 64.81 291 THR A C 1
ATOM 2273 O O . THR A 1 291 ? 10.426 1.755 21.991 1.00 64.81 291 THR A O 1
ATOM 2276 N N . LEU A 1 292 ? 11.209 1.911 19.905 1.00 66.06 292 LEU A N 1
ATOM 2277 C CA . LEU A 1 292 ? 10.181 2.886 19.477 1.00 66.06 292 LEU A CA 1
ATOM 2278 C C . LEU A 1 292 ? 8.818 2.224 19.211 1.00 66.06 292 LEU A C 1
ATOM 2280 O O . LEU A 1 292 ? 7.765 2.839 19.382 1.00 66.06 292 LEU A O 1
ATOM 2284 N N . VAL A 1 293 ? 8.839 0.948 18.834 1.00 76.44 293 VAL A N 1
ATOM 2285 C CA . VAL A 1 293 ? 7.655 0.139 18.513 1.00 76.44 293 VAL A CA 1
ATOM 2286 C C . VAL A 1 293 ? 6.810 -0.131 19.752 1.00 76.44 293 VAL A C 1
ATOM 2288 O O . VAL A 1 293 ? 5.586 -0.031 19.703 1.00 76.44 293 VAL A O 1
ATOM 2291 N N . GLN A 1 294 ? 7.467 -0.411 20.881 1.00 81.75 294 GLN A N 1
ATOM 2292 C CA . GLN A 1 294 ? 6.824 -0.830 22.128 1.00 81.75 294 GLN A CA 1
ATOM 2293 C C . GLN A 1 294 ? 5.882 0.205 22.752 1.00 81.75 294 GLN A C 1
ATOM 2295 O O . GLN A 1 294 ? 5.007 -0.175 23.539 1.00 81.75 294 GLN A O 1
ATOM 2300 N N . ALA A 1 295 ? 6.069 1.491 22.448 1.00 86.56 295 ALA A N 1
ATOM 2301 C CA . ALA A 1 295 ? 5.182 2.559 22.903 1.00 86.56 295 ALA A CA 1
ATOM 2302 C C . ALA A 1 295 ? 4.125 2.912 21.847 1.00 86.56 295 ALA A C 1
ATOM 2304 O O . ALA A 1 295 ? 2.969 3.137 22.191 1.00 86.56 295 ALA A O 1
ATOM 2305 N N . TYR A 1 296 ? 4.505 2.936 20.567 1.00 90.81 296 TYR A N 1
ATOM 2306 C CA . TYR A 1 296 ? 3.639 3.406 19.488 1.00 90.81 296 TYR A CA 1
ATOM 2307 C C . TYR A 1 296 ? 2.591 2.372 19.048 1.00 90.81 296 TYR A C 1
ATOM 2309 O O . TYR A 1 296 ? 1.410 2.708 18.945 1.00 90.81 296 TYR A O 1
ATOM 2317 N N . LEU A 1 297 ? 2.988 1.113 18.818 1.00 92.31 297 LEU A N 1
ATOM 2318 C CA . LEU A 1 297 ? 2.077 0.091 18.285 1.00 92.31 297 LEU A CA 1
ATOM 2319 C C . LEU A 1 297 ? 0.909 -0.246 19.222 1.00 92.31 297 LEU A C 1
ATOM 2321 O O . LEU A 1 297 ? -0.212 -0.307 18.721 1.00 92.31 297 LEU A O 1
ATOM 2325 N N . PRO A 1 298 ? 1.083 -0.378 20.552 1.00 94.69 298 PRO A N 1
ATOM 2326 C CA . PRO A 1 298 ? -0.052 -0.624 21.443 1.00 94.69 298 PRO A CA 1
ATOM 2327 C C . PRO A 1 298 ? -1.109 0.485 21.395 1.00 94.69 298 PRO A C 1
ATOM 2329 O O . PRO A 1 298 ? -2.304 0.204 21.423 1.00 94.69 298 PRO A O 1
ATOM 2332 N N . ILE A 1 299 ? -0.687 1.748 21.250 1.00 95.31 299 ILE A N 1
ATOM 2333 C CA . ILE A 1 299 ? -1.613 2.880 21.099 1.00 95.31 299 ILE A CA 1
ATOM 2334 C C . ILE A 1 299 ? -2.411 2.732 19.799 1.00 95.31 299 ILE A C 1
ATOM 2336 O O . ILE A 1 299 ? -3.623 2.942 19.791 1.00 95.31 299 ILE A O 1
ATOM 2340 N N . LYS A 1 300 ? -1.755 2.341 18.701 1.00 96.38 300 LYS A N 1
ATOM 2341 C CA . LYS A 1 300 ? -2.422 2.122 17.411 1.00 96.38 300 LYS A CA 1
ATOM 2342 C C . LYS A 1 300 ? -3.354 0.911 17.426 1.00 96.38 300 LYS A C 1
ATOM 2344 O O . LYS A 1 300 ? -4.477 1.028 16.947 1.00 96.38 300 LYS A O 1
ATOM 2349 N N . ALA A 1 301 ? -2.949 -0.194 18.045 1.00 95.75 301 ALA A N 1
ATOM 2350 C CA . ALA A 1 301 ? -3.789 -1.374 18.241 1.00 95.75 301 ALA A CA 1
ATOM 2351 C C . ALA A 1 301 ? -5.056 -1.028 19.039 1.00 95.75 301 ALA A C 1
ATOM 2353 O O . ALA A 1 301 ? -6.167 -1.388 18.646 1.00 95.75 301 ALA A O 1
ATOM 2354 N N . PHE A 1 302 ? -4.907 -0.235 20.105 1.00 95.94 302 PHE A N 1
ATOM 2355 C CA . PHE A 1 302 ? -6.041 0.267 20.872 1.00 95.94 302 PHE A CA 1
ATOM 2356 C C . PHE A 1 302 ? -6.965 1.151 20.020 1.00 95.94 302 PHE A C 1
ATOM 2358 O O . PHE A 1 302 ? -8.176 0.941 20.029 1.00 95.94 302 PHE A O 1
ATOM 2365 N N . GLN A 1 303 ? -6.423 2.067 19.209 1.00 96.44 303 GLN A N 1
ATOM 2366 C CA . GLN A 1 303 ? -7.219 2.885 18.278 1.00 96.44 303 GLN A CA 1
ATOM 2367 C C . GLN A 1 303 ? -8.015 2.036 17.274 1.00 96.44 303 GLN A C 1
ATOM 2369 O O . GLN A 1 303 ? -9.162 2.366 16.982 1.00 96.44 303 GLN A O 1
ATOM 2374 N N . MET A 1 304 ? -7.454 0.930 16.775 1.00 97.19 304 MET A N 1
ATOM 2375 C CA . MET A 1 304 ? -8.188 -0.010 15.915 1.00 97.19 304 MET A CA 1
ATOM 2376 C C . MET A 1 304 ? -9.327 -0.702 16.679 1.00 97.19 304 MET A C 1
ATOM 2378 O O . MET A 1 304 ? -10.432 -0.825 16.151 1.00 97.19 304 MET A O 1
ATOM 2382 N N . SER A 1 305 ? -9.112 -1.057 17.950 1.00 96.50 305 SER A N 1
ATOM 2383 C CA . SER A 1 305 ? -10.169 -1.609 18.813 1.00 96.50 305 SER A CA 1
ATOM 2384 C C . SER A 1 305 ? -11.309 -0.612 19.074 1.00 96.50 305 SER A C 1
ATOM 2386 O O . SER A 1 305 ? -12.480 -0.994 19.099 1.00 96.50 305 SER A O 1
ATOM 2388 N N . GLU A 1 306 ? -11.003 0.686 19.178 1.00 96.88 306 GLU A N 1
ATOM 2389 C CA . GLU A 1 306 ? -12.023 1.735 19.274 1.00 96.88 306 GLU A CA 1
ATOM 2390 C C . GLU A 1 306 ? -12.847 1.850 17.984 1.00 96.88 306 GLU A C 1
ATOM 2392 O O . GLU A 1 306 ? -14.030 2.189 18.050 1.00 96.88 306 GLU A O 1
ATOM 2397 N N . MET A 1 307 ? -12.268 1.554 16.812 1.00 97.38 307 MET A N 1
ATOM 2398 C CA . MET A 1 307 ? -13.022 1.521 15.551 1.00 97.38 307 MET A CA 1
ATOM 2399 C C . MET A 1 307 ? -14.035 0.378 15.530 1.00 97.38 307 MET A C 1
ATOM 2401 O O . MET A 1 307 ? -15.168 0.602 15.107 1.00 97.38 307 MET A O 1
ATOM 2405 N N . VAL A 1 308 ? -13.692 -0.793 16.082 1.00 97.44 308 VAL A N 1
ATOM 2406 C CA . VAL A 1 308 ? -14.657 -1.890 16.289 1.00 97.44 308 VAL A CA 1
ATOM 2407 C C . VAL A 1 308 ? -15.826 -1.411 17.155 1.00 97.44 308 VAL A C 1
ATOM 2409 O O . VAL A 1 308 ? -16.985 -1.561 16.776 1.00 97.44 308 VAL A O 1
ATOM 2412 N N . GLN A 1 309 ? -15.544 -0.768 18.292 1.00 97.31 309 GLN A N 1
ATOM 2413 C CA . GLN A 1 309 ? -16.590 -0.269 19.196 1.00 97.31 309 GLN A CA 1
ATOM 2414 C C . GLN A 1 309 ? -17.463 0.812 18.552 1.00 97.31 309 GLN A C 1
ATOM 2416 O O . GLN A 1 309 ? -18.681 0.806 18.731 1.00 97.31 309 GLN A O 1
ATOM 2421 N N . LYS A 1 310 ? -16.867 1.727 17.776 1.00 96.56 310 LYS A N 1
ATOM 2422 C CA . LYS A 1 310 ? -17.613 2.738 17.012 1.00 96.56 310 LYS A CA 1
ATOM 2423 C C . LYS A 1 310 ? -18.516 2.092 15.964 1.00 96.56 310 LYS A C 1
ATOM 2425 O O . LYS A 1 310 ? -19.678 2.480 15.871 1.00 96.56 310 LYS A O 1
ATOM 2430 N N . ALA A 1 311 ? -18.023 1.087 15.237 1.00 96.75 311 ALA A N 1
ATOM 2431 C CA . ALA A 1 311 ? -18.813 0.325 14.272 1.00 96.75 311 ALA A CA 1
ATOM 2432 C C . ALA A 1 311 ? -20.012 -0.364 14.945 1.00 96.75 311 ALA A C 1
ATOM 2434 O O . ALA A 1 311 ? -21.146 -0.227 14.487 1.00 96.75 311 ALA A O 1
ATOM 2435 N N . ILE A 1 312 ? -19.776 -1.035 16.080 1.00 96.62 312 ILE A N 1
ATOM 2436 C CA . ILE A 1 312 ? -20.817 -1.680 16.894 1.00 96.62 312 ILE A CA 1
ATOM 2437 C C . ILE A 1 312 ? -21.849 -0.649 17.373 1.00 96.62 312 ILE A C 1
ATOM 2439 O O . ILE A 1 312 ? -23.052 -0.861 17.228 1.00 96.62 312 ILE A O 1
ATOM 2443 N N . GLY A 1 313 ? -21.399 0.488 17.914 1.00 96.06 313 GLY A N 1
ATOM 2444 C CA . GLY A 1 313 ? -22.270 1.568 18.385 1.00 96.06 313 GLY A CA 1
ATOM 2445 C C . GLY A 1 313 ? -23.093 2.219 17.269 1.00 96.06 313 GLY A C 1
ATOM 2446 O O . GLY A 1 313 ? -24.225 2.638 17.508 1.00 96.06 313 GLY A O 1
ATOM 2447 N N . GLY A 1 314 ? -22.549 2.257 16.051 1.00 96.25 314 GLY A N 1
ATOM 2448 C CA . GLY A 1 314 ? -23.226 2.710 14.836 1.00 96.25 314 GLY A CA 1
ATOM 2449 C C . GLY A 1 314 ? -24.107 1.654 14.160 1.00 96.25 314 GLY A C 1
ATOM 2450 O O . GLY A 1 314 ? -24.669 1.942 13.107 1.00 96.25 314 GLY A O 1
ATOM 2451 N N . ASN A 1 315 ? -24.236 0.447 14.729 1.00 96.00 315 ASN A N 1
ATOM 2452 C CA . ASN A 1 315 ? -24.913 -0.712 14.127 1.00 96.00 315 ASN A CA 1
ATOM 2453 C C . ASN A 1 315 ? -24.366 -1.102 12.733 1.00 96.00 315 ASN A C 1
ATOM 2455 O O . ASN A 1 315 ? -25.087 -1.660 11.906 1.00 96.00 315 ASN A O 1
ATOM 2459 N N . GLN A 1 316 ? -23.090 -0.820 12.459 1.00 95.75 316 GLN A N 1
ATOM 2460 C CA . GLN A 1 316 ? -22.392 -1.187 11.223 1.00 95.75 316 GLN A CA 1
ATOM 2461 C C . GLN A 1 316 ? -21.705 -2.552 11.398 1.00 95.75 316 GLN A C 1
ATOM 2463 O O . GLN A 1 316 ? -20.480 -2.642 11.453 1.00 95.75 316 GLN A O 1
ATOM 2468 N N . PHE A 1 317 ? -22.488 -3.625 11.547 1.00 94.94 317 PHE A N 1
ATOM 2469 C CA . PHE A 1 317 ? -21.965 -4.935 11.967 1.00 94.94 317 PHE A CA 1
ATOM 2470 C C . PHE A 1 317 ? -20.966 -5.561 10.986 1.00 94.94 317 PHE A C 1
ATOM 2472 O O . PHE A 1 317 ? -19.952 -6.088 11.430 1.00 94.94 317 PHE A O 1
ATOM 2479 N N . ASP A 1 318 ? -21.199 -5.451 9.676 1.00 95.12 318 ASP A N 1
ATOM 2480 C CA . ASP A 1 318 ? -20.267 -5.983 8.670 1.00 95.12 318 ASP A CA 1
ATOM 2481 C C . ASP A 1 318 ? -18.909 -5.270 8.733 1.00 95.12 318 ASP A C 1
ATOM 2483 O O . ASP A 1 318 ? -17.857 -5.876 8.543 1.00 95.12 318 ASP A O 1
ATOM 2487 N N . GLU A 1 319 ? -18.917 -3.970 9.030 1.00 95.94 319 GLU A N 1
ATOM 2488 C CA . GLU A 1 319 ? -17.694 -3.191 9.200 1.00 95.94 319 GLU A CA 1
ATOM 2489 C C . GLU A 1 319 ? -17.005 -3.536 10.526 1.00 95.94 319 GLU A C 1
ATOM 2491 O O . GLU A 1 319 ? -15.791 -3.732 10.555 1.00 95.94 319 GLU A O 1
ATOM 2496 N N . ALA A 1 320 ? -17.776 -3.705 11.607 1.00 96.69 320 ALA A N 1
ATOM 2497 C CA . ALA A 1 320 ? -17.264 -4.166 12.895 1.00 96.69 320 ALA A CA 1
ATOM 2498 C C . ALA A 1 320 ? -16.546 -5.520 12.775 1.00 96.69 320 ALA A C 1
ATOM 2500 O O . ALA A 1 320 ? -15.470 -5.683 13.344 1.00 96.69 320 ALA A O 1
ATOM 2501 N N . GLU A 1 321 ? -17.096 -6.465 12.004 1.00 95.50 321 GLU A N 1
ATOM 2502 C CA . GLU A 1 321 ? -16.473 -7.770 11.752 1.00 95.50 321 GLU A CA 1
ATOM 2503 C C . GLU A 1 321 ? -15.128 -7.649 11.024 1.00 95.50 321 GLU A C 1
ATOM 2505 O O . GLU A 1 321 ? -14.171 -8.321 11.408 1.00 95.50 321 GLU A O 1
ATOM 2510 N N . LYS A 1 322 ? -15.012 -6.767 10.019 1.00 96.75 322 LYS A N 1
ATOM 2511 C CA . LYS A 1 322 ? -13.734 -6.534 9.319 1.00 96.75 322 LYS A CA 1
ATOM 2512 C C . LYS A 1 322 ? -12.666 -5.966 10.249 1.00 96.75 322 LYS A C 1
ATOM 2514 O O . LYS A 1 322 ? -11.529 -6.438 10.234 1.00 96.75 322 LYS A O 1
ATOM 2519 N N . TRP A 1 323 ? -13.017 -4.958 11.053 1.00 97.62 323 TRP A N 1
ATOM 2520 C CA . TRP A 1 323 ? -12.096 -4.379 12.036 1.00 97.62 323 TRP A CA 1
ATOM 2521 C C . TRP A 1 323 ? -11.699 -5.397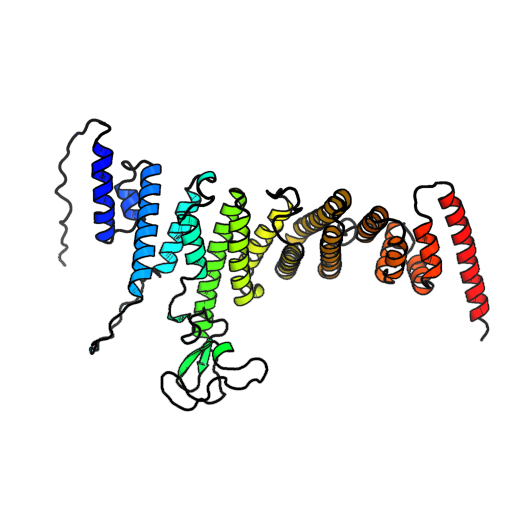 13.102 1.00 97.62 323 TRP A C 1
ATOM 2523 O O . TRP A 1 323 ? -10.534 -5.460 13.482 1.00 97.62 323 TRP A O 1
ATOM 2533 N N . LEU A 1 324 ? -12.645 -6.218 13.553 1.00 96.50 324 LEU A N 1
ATOM 2534 C CA . LEU A 1 324 ? -12.391 -7.244 14.554 1.00 96.50 324 LEU A CA 1
ATOM 2535 C C . LEU A 1 324 ? -11.445 -8.323 14.023 1.00 96.50 324 LEU A C 1
ATOM 2537 O O . LEU A 1 324 ? -10.478 -8.646 14.701 1.00 96.50 324 LEU A O 1
ATOM 2541 N N . ALA A 1 325 ? -11.639 -8.786 12.783 1.00 96.25 325 ALA A N 1
ATOM 2542 C CA . ALA A 1 325 ? -10.716 -9.712 12.124 1.00 96.25 325 ALA A CA 1
ATOM 2543 C C . ALA A 1 325 ? -9.291 -9.138 12.021 1.00 96.25 325 ALA A C 1
ATOM 2545 O O . ALA A 1 325 ? -8.316 -9.841 12.276 1.00 96.25 325 ALA A O 1
ATOM 2546 N N . CYS A 1 326 ? -9.171 -7.844 11.710 1.00 97.12 326 CYS A N 1
ATOM 2547 C CA . CYS A 1 326 ? -7.892 -7.134 11.691 1.00 97.12 326 CYS A CA 1
ATOM 2548 C C . CYS A 1 326 ? -7.236 -7.070 13.078 1.00 97.12 326 CYS A C 1
ATOM 2550 O O . CYS A 1 326 ? -6.036 -7.297 13.207 1.00 97.12 326 CYS A O 1
ATOM 2552 N N . CYS A 1 327 ? -8.013 -6.776 14.123 1.00 96.56 327 CYS A N 1
ATOM 2553 C CA . CYS A 1 327 ? -7.528 -6.784 15.500 1.00 96.56 327 CYS A CA 1
ATOM 2554 C C . CYS A 1 327 ? -7.047 -8.175 15.934 1.00 96.56 327 CYS A C 1
ATOM 2556 O O . CYS A 1 327 ? -6.007 -8.263 16.581 1.00 96.56 327 CYS A O 1
ATOM 2558 N N . THR A 1 328 ? -7.759 -9.243 15.561 1.00 95.00 328 THR A N 1
ATOM 2559 C CA . THR A 1 328 ? -7.335 -10.625 15.826 1.00 95.00 328 THR A CA 1
ATOM 2560 C C . THR A 1 328 ? -6.005 -10.927 15.145 1.00 95.00 328 THR A C 1
ATOM 2562 O O . THR A 1 328 ? -5.064 -11.346 15.807 1.00 95.00 328 THR A O 1
ATOM 2565 N N . GLU A 1 329 ? -5.871 -10.604 13.854 1.00 96.62 329 GLU A N 1
ATOM 2566 C CA . GLU A 1 329 ? -4.619 -10.812 13.119 1.00 96.62 329 GLU A CA 1
ATOM 2567 C C . GLU A 1 329 ? -3.432 -10.058 13.748 1.00 96.62 329 GLU A C 1
ATOM 2569 O O . GLU A 1 329 ? -2.320 -10.585 13.813 1.00 96.62 329 GLU A O 1
ATOM 2574 N N . ILE A 1 330 ? -3.662 -8.831 14.228 1.00 95.94 330 ILE A N 1
ATOM 2575 C CA . ILE A 1 330 ? -2.645 -8.034 14.925 1.00 95.94 330 ILE A CA 1
ATOM 2576 C C . ILE A 1 330 ? -2.261 -8.671 16.262 1.00 95.94 330 ILE A C 1
ATOM 2578 O O . ILE A 1 330 ? -1.072 -8.768 16.553 1.00 95.94 330 ILE A O 1
ATOM 2582 N N . GLN A 1 331 ? -3.234 -9.104 17.068 1.00 94.81 331 GLN A N 1
ATOM 2583 C CA . GLN A 1 331 ? -2.967 -9.758 18.351 1.00 94.81 331 GLN A CA 1
ATOM 2584 C C . GLN A 1 331 ? -2.149 -11.041 18.156 1.00 94.81 331 GLN A C 1
ATOM 2586 O O . GLN A 1 331 ? -1.162 -11.239 18.860 1.00 94.81 331 GLN A O 1
ATOM 2591 N N . ASP A 1 332 ? -2.510 -11.855 17.162 1.00 93.38 332 ASP A N 1
ATOM 2592 C CA . ASP A 1 332 ? -1.847 -13.129 16.873 1.00 93.38 332 ASP A CA 1
ATOM 2593 C C . ASP A 1 332 ? -0.397 -12.935 16.405 1.00 93.38 332 ASP A C 1
ATOM 2595 O O . ASP A 1 332 ? 0.506 -13.664 16.812 1.00 93.38 332 ASP A O 1
ATOM 2599 N N . LYS A 1 333 ? -0.147 -11.947 15.535 1.00 94.94 333 LYS A N 1
ATOM 2600 C CA . LYS A 1 333 ? 1.189 -11.713 14.956 1.00 94.94 333 LYS A CA 1
ATOM 2601 C C . LYS A 1 333 ? 2.097 -10.839 15.822 1.00 94.94 333 LYS A C 1
ATOM 2603 O O . LYS A 1 333 ? 3.311 -10.870 15.631 1.00 94.94 333 LYS A O 1
ATOM 2608 N N . CYS A 1 334 ? 1.533 -10.069 16.750 1.00 93.75 334 CYS A N 1
ATOM 2609 C CA . CYS A 1 334 ? 2.261 -9.163 17.642 1.00 93.75 334 CYS A CA 1
ATOM 2610 C C . CYS A 1 334 ? 2.085 -9.532 19.124 1.00 93.75 334 CYS A C 1
ATOM 2612 O O . CYS A 1 334 ? 2.095 -8.642 19.981 1.00 93.75 334 CYS A O 1
ATOM 2614 N N . GLU A 1 335 ? 1.928 -10.826 19.431 1.00 92.44 335 GLU A N 1
ATOM 2615 C CA . GLU A 1 335 ? 1.741 -11.327 20.800 1.00 92.44 335 GLU A CA 1
ATOM 2616 C C . GLU A 1 335 ? 2.850 -10.821 21.737 1.00 92.44 335 GLU A C 1
ATOM 2618 O O . GLU A 1 335 ? 2.579 -10.392 22.854 1.00 92.44 335 GLU A O 1
ATOM 2623 N N . ASP A 1 336 ? 4.091 -10.757 21.249 1.00 91.62 336 ASP A N 1
ATOM 2624 C CA . ASP A 1 336 ? 5.260 -10.279 21.991 1.00 91.62 336 ASP A CA 1
ATOM 2625 C C . ASP A 1 336 ? 5.121 -8.832 22.502 1.00 91.62 336 ASP A C 1
ATOM 2627 O O . ASP A 1 336 ? 5.639 -8.486 23.569 1.00 91.62 336 ASP A O 1
ATOM 2631 N N . LEU A 1 337 ? 4.399 -7.984 21.767 1.00 91.19 337 LEU A N 1
ATOM 2632 C CA . LEU A 1 337 ? 4.178 -6.578 22.110 1.00 91.19 337 LEU A CA 1
ATOM 2633 C C . LEU A 1 337 ? 2.852 -6.316 22.824 1.00 91.19 337 LEU A C 1
ATOM 2635 O O . LEU A 1 337 ? 2.755 -5.349 23.591 1.00 91.19 337 LEU A O 1
ATOM 2639 N N . LEU A 1 338 ? 1.840 -7.136 22.553 1.00 91.69 338 LEU A N 1
ATOM 2640 C CA . LEU A 1 338 ? 0.459 -6.949 22.995 1.00 91.69 338 LEU A CA 1
ATOM 2641 C C . LEU A 1 338 ? 0.103 -7.900 24.144 1.00 91.69 338 LEU A C 1
ATOM 2643 O O . LEU A 1 338 ? -0.959 -8.514 24.151 1.00 91.69 338 LEU A O 1
ATOM 2647 N N . THR A 1 339 ? 0.988 -7.998 25.140 1.00 91.00 339 THR A N 1
ATOM 2648 C CA . THR A 1 339 ? 0.751 -8.771 26.367 1.00 91.00 339 THR A CA 1
ATOM 2649 C C . THR A 1 339 ? 0.281 -7.905 27.539 1.00 91.00 339 THR A C 1
ATOM 2651 O O . THR A 1 339 ? 0.601 -6.715 27.664 1.00 91.00 339 THR A O 1
ATOM 2654 N N . GLY A 1 340 ? -0.469 -8.526 28.454 1.00 91.50 340 GLY A N 1
ATOM 2655 C CA . GLY A 1 340 ? -0.895 -7.916 29.712 1.00 91.50 340 GLY A CA 1
ATOM 2656 C C . GLY A 1 340 ? -1.820 -6.722 29.485 1.00 91.50 340 GLY A C 1
ATOM 2657 O O . GLY A 1 340 ? -2.839 -6.824 28.817 1.00 91.50 340 GLY A O 1
ATOM 2658 N N . ASN A 1 341 ? -1.459 -5.552 30.014 1.00 90.81 341 ASN A N 1
ATOM 2659 C CA . ASN A 1 341 ? -2.312 -4.358 29.926 1.00 90.81 341 ASN A CA 1
ATOM 2660 C C . ASN A 1 341 ? -2.364 -3.723 28.522 1.00 90.81 341 ASN A C 1
ATOM 2662 O O . ASN A 1 341 ? -3.054 -2.722 28.338 1.00 90.81 341 ASN A O 1
ATOM 2666 N N . LYS A 1 342 ? -1.589 -4.241 27.561 1.00 93.12 342 LYS A N 1
ATOM 2667 C CA . LYS A 1 342 ? -1.525 -3.753 26.173 1.00 93.12 342 LYS A CA 1
ATOM 2668 C C . LYS A 1 342 ? -2.323 -4.616 25.196 1.00 93.12 342 LYS A C 1
ATOM 2670 O O . LYS A 1 342 ? -2.372 -4.295 24.014 1.00 93.12 342 LYS A O 1
ATOM 2675 N N . GLU A 1 343 ? -2.888 -5.709 25.686 1.00 92.56 343 GLU A N 1
ATOM 2676 C CA . GLU A 1 343 ? -3.636 -6.669 24.892 1.00 92.56 343 GLU A CA 1
ATOM 2677 C C . GLU A 1 343 ? -4.935 -6.068 24.353 1.00 92.56 343 GLU A C 1
ATOM 2679 O O . GLU A 1 343 ? -5.623 -5.300 25.037 1.00 92.56 343 GLU A O 1
ATOM 2684 N N . ILE A 1 344 ? -5.281 -6.418 23.113 1.00 94.12 344 ILE A N 1
ATOM 2685 C CA . ILE A 1 344 ? -6.563 -6.025 22.537 1.00 94.12 344 ILE A CA 1
ATOM 2686 C C . ILE A 1 344 ? -7.650 -6.861 23.227 1.00 94.12 344 ILE A C 1
ATOM 2688 O O . ILE A 1 344 ? -7.551 -8.087 23.237 1.00 94.12 344 ILE A O 1
ATOM 2692 N N . PRO A 1 345 ? -8.722 -6.257 23.776 1.00 93.69 345 PRO A N 1
ATOM 2693 C CA . PRO A 1 345 ? -9.758 -6.995 24.497 1.00 93.69 345 PRO A CA 1
ATOM 2694 C C . PRO A 1 345 ? -10.707 -7.734 23.531 1.00 93.69 345 PRO A C 1
ATOM 2696 O O . PRO A 1 345 ? -11.916 -7.498 23.541 1.00 93.69 345 PRO A O 1
ATOM 2699 N N . LEU A 1 346 ? -10.167 -8.628 22.691 1.00 91.75 346 LEU A N 1
ATOM 2700 C CA . LEU A 1 346 ? -10.868 -9.304 21.596 1.00 91.75 346 LEU A CA 1
ATOM 2701 C C . LEU A 1 346 ? -12.144 -9.982 22.078 1.00 91.75 346 LEU A C 1
ATOM 2703 O O . LEU A 1 346 ? -13.203 -9.705 21.529 1.00 91.75 346 LEU A O 1
ATOM 2707 N N . GLY A 1 347 ? -12.071 -10.777 23.153 1.00 85.50 347 GLY A N 1
ATOM 2708 C CA . GLY A 1 347 ? -13.234 -11.471 23.715 1.00 85.50 347 GLY A CA 1
ATOM 2709 C C . GLY A 1 347 ? -14.381 -10.530 24.099 1.00 85.50 347 GLY A C 1
ATOM 2710 O O . GLY A 1 347 ? -15.542 -10.844 23.843 1.00 85.50 347 GLY A O 1
ATOM 2711 N N . LYS A 1 348 ? -14.068 -9.340 24.633 1.00 90.00 348 LYS A N 1
ATOM 2712 C CA . LYS A 1 348 ? -15.075 -8.319 24.948 1.00 90.00 348 LYS A CA 1
ATOM 2713 C C . LYS A 1 348 ? -15.682 -7.723 23.677 1.00 90.00 348 LYS A C 1
ATOM 2715 O O . LYS A 1 348 ? -16.897 -7.641 23.586 1.00 90.00 348 LYS A O 1
ATOM 2720 N N . LEU A 1 349 ? -14.862 -7.341 22.695 1.00 93.56 349 LEU A N 1
ATOM 2721 C CA . LEU A 1 349 ? -15.347 -6.760 21.431 1.00 93.56 349 LEU A CA 1
ATOM 2722 C C . LEU A 1 349 ? -16.279 -7.718 20.682 1.00 93.56 349 LEU A C 1
ATOM 2724 O O . LEU A 1 349 ? -17.311 -7.329 20.142 1.00 93.56 349 LEU A O 1
ATOM 2728 N N . HIS A 1 350 ? -15.901 -8.987 20.681 1.00 90.25 350 HIS A N 1
ATOM 2729 C CA . HIS A 1 350 ? -16.652 -10.090 20.120 1.00 90.25 350 HIS A CA 1
ATOM 2730 C C . HIS A 1 350 ? -18.005 -10.306 20.826 1.00 90.25 350 HIS A C 1
ATOM 2732 O O . HIS A 1 350 ? -19.028 -10.462 20.154 1.00 90.25 350 HIS A O 1
ATOM 2738 N N . LEU A 1 351 ? -18.020 -10.263 22.164 1.00 87.25 351 LEU A N 1
ATOM 2739 C CA . LEU A 1 351 ? -19.244 -10.326 22.963 1.00 87.25 351 LEU A CA 1
ATOM 2740 C C . LEU A 1 351 ? -20.146 -9.111 22.701 1.00 87.25 351 LEU A C 1
ATOM 2742 O O . LEU A 1 351 ? -21.319 -9.293 22.388 1.00 87.25 351 LEU A O 1
ATOM 2746 N N . ASP A 1 352 ? -19.588 -7.897 22.736 1.00 91.94 352 ASP A N 1
ATOM 2747 C CA . ASP A 1 352 ? -20.306 -6.643 22.472 1.00 91.94 352 ASP A CA 1
ATOM 2748 C C . ASP A 1 352 ? -20.979 -6.673 21.081 1.00 91.94 352 ASP A C 1
ATOM 2750 O O . ASP A 1 352 ? -22.134 -6.264 20.919 1.00 91.94 352 ASP A O 1
ATOM 2754 N N . LEU A 1 353 ? -20.278 -7.200 20.067 1.00 93.50 353 LEU A N 1
ATOM 2755 C CA . LEU A 1 353 ? -20.809 -7.380 18.714 1.00 93.50 353 LEU A CA 1
ATOM 2756 C C . LEU A 1 353 ? -21.971 -8.388 18.686 1.00 93.50 353 LEU A C 1
ATOM 2758 O O . LEU A 1 353 ? -23.005 -8.124 18.066 1.00 93.50 353 LEU A O 1
ATOM 2762 N N . ALA A 1 354 ? -21.818 -9.534 19.353 1.00 89.25 354 ALA A N 1
ATOM 2763 C CA . ALA A 1 354 ? -22.839 -10.578 19.396 1.00 89.25 354 ALA A CA 1
ATOM 2764 C C . ALA A 1 354 ? -24.103 -10.125 20.152 1.00 89.25 354 ALA A C 1
ATOM 2766 O O . ALA A 1 354 ? -25.218 -10.356 19.674 1.00 89.25 354 ALA A O 1
ATOM 2767 N N . GLU A 1 355 ? -23.940 -9.427 21.280 1.00 89.19 355 GLU A N 1
ATOM 2768 C CA . GLU A 1 355 ? -25.039 -8.844 22.056 1.00 89.19 355 GLU A CA 1
ATOM 2769 C C . GLU A 1 355 ? -25.841 -7.838 21.227 1.00 89.19 355 GLU A C 1
ATOM 2771 O O . GLU A 1 355 ? -27.073 -7.892 21.198 1.00 89.19 355 GLU A O 1
ATOM 2776 N N . LYS A 1 356 ? -25.154 -6.945 20.502 1.00 93.12 356 LYS A N 1
ATOM 2777 C CA . LYS A 1 356 ? -25.810 -5.915 19.686 1.00 93.12 356 LYS A CA 1
ATOM 2778 C C . LYS A 1 356 ? -26.530 -6.467 18.461 1.00 93.12 356 LYS A C 1
ATOM 2780 O O . LYS A 1 356 ? -27.546 -5.899 18.064 1.00 93.12 356 LYS A O 1
ATOM 2785 N N . ARG A 1 357 ? -26.048 -7.569 17.882 1.00 92.19 357 ARG A N 1
ATOM 2786 C CA . ARG A 1 357 ? -26.701 -8.241 16.744 1.00 92.19 357 ARG A CA 1
ATOM 2787 C C . ARG A 1 357 ? -27.931 -9.057 17.165 1.00 92.19 357 ARG A C 1
ATOM 2789 O O . ARG A 1 357 ? -28.848 -9.231 16.367 1.00 92.19 357 ARG A O 1
ATOM 2796 N N . GLY A 1 358 ? -27.965 -9.505 18.423 1.00 89.69 358 GLY A N 1
ATOM 2797 C CA . GLY A 1 358 ? -29.113 -10.130 19.078 1.00 89.69 358 GLY A CA 1
ATOM 2798 C C . GLY A 1 358 ? -29.310 -11.638 18.835 1.00 89.69 358 GLY A C 1
ATOM 2799 O O . GLY A 1 358 ? -28.850 -12.224 17.851 1.00 89.69 358 GLY A O 1
ATOM 2800 N N . GLY A 1 359 ? -30.051 -12.247 19.774 1.00 65.75 359 GLY A N 1
ATOM 2801 C CA . GLY A 1 359 ? -30.935 -13.422 19.649 1.00 65.75 359 GLY A CA 1
ATOM 2802 C C . GLY A 1 359 ? -30.328 -14.790 19.332 1.00 65.75 359 GLY A C 1
ATOM 2803 O O . GLY A 1 359 ? -30.508 -15.720 20.105 1.00 65.75 359 GLY A O 1
ATOM 2804 N N . ASN A 1 360 ? -29.620 -14.917 18.211 1.00 67.69 360 ASN A N 1
ATOM 2805 C CA . ASN A 1 360 ? -29.104 -16.200 17.706 1.00 67.69 360 ASN A CA 1
ATOM 2806 C C . ASN A 1 360 ? -27.602 -16.152 17.392 1.00 67.69 360 ASN A C 1
ATOM 2808 O O . ASN A 1 360 ? -26.949 -17.188 17.274 1.00 67.69 360 ASN A O 1
ATOM 2812 N N . HIS A 1 361 ? -27.021 -14.954 17.274 1.00 66.50 361 HIS A N 1
ATOM 2813 C CA . HIS A 1 361 ? -25.595 -14.818 16.984 1.00 66.50 361 HIS A CA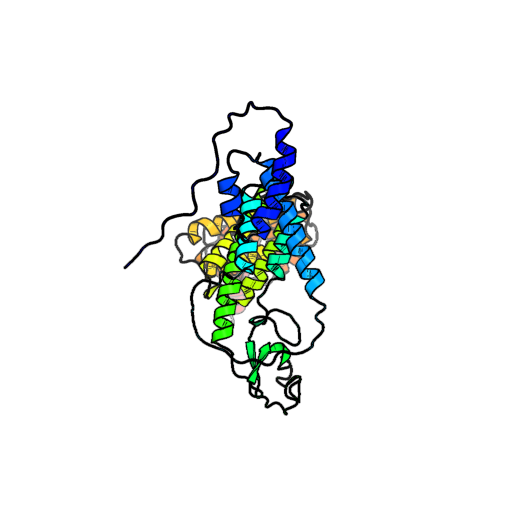 1
ATOM 2814 C C . HIS A 1 361 ? -24.712 -15.163 18.180 1.00 66.50 361 HIS A C 1
ATOM 2816 O O . HIS A 1 361 ? -23.584 -15.588 17.963 1.00 66.50 361 HIS A O 1
ATOM 2822 N N . LEU A 1 362 ? -25.231 -15.079 19.411 1.00 64.88 362 LEU A N 1
ATOM 2823 C CA . LEU A 1 362 ? -24.521 -15.531 20.610 1.00 64.88 362 LEU A CA 1
ATOM 2824 C C . LEU A 1 362 ? -24.238 -17.044 20.562 1.00 64.88 362 LEU A C 1
ATOM 2826 O O . LEU A 1 362 ? -23.189 -17.493 21.004 1.00 64.88 362 LEU A O 1
ATOM 2830 N N . GLU A 1 363 ? -25.141 -17.835 19.977 1.00 63.06 363 GLU A N 1
ATOM 2831 C CA . GLU A 1 363 ? -24.963 -19.286 19.854 1.00 63.06 363 GLU A CA 1
ATOM 2832 C C . GLU A 1 363 ? -23.921 -19.637 18.781 1.00 63.06 363 GLU A C 1
ATOM 2834 O O . GLU A 1 363 ? -23.043 -20.468 19.009 1.00 63.06 363 GLU A O 1
ATOM 2839 N N . VAL A 1 364 ? -23.946 -18.944 17.636 1.00 63.41 364 VAL A N 1
ATOM 2840 C CA . VAL A 1 364 ? -22.894 -19.059 16.604 1.00 63.41 364 VAL A CA 1
ATOM 2841 C C . VAL A 1 364 ? -21.541 -18.594 17.145 1.00 63.41 364 VAL A C 1
ATOM 2843 O O . VAL A 1 364 ? -20.511 -19.186 16.832 1.00 63.41 364 VAL A O 1
ATOM 2846 N N . PHE A 1 365 ? -21.555 -17.554 17.974 1.00 64.56 365 PHE A N 1
ATOM 2847 C CA . PHE A 1 365 ? -20.390 -16.995 18.636 1.00 64.56 365 PHE A CA 1
ATOM 2848 C C . PHE A 1 365 ? -19.746 -17.995 19.606 1.00 64.56 365 PHE A C 1
ATOM 2850 O O . PHE A 1 365 ? -18.565 -18.298 19.464 1.00 64.56 365 PHE A O 1
ATOM 2857 N N . VAL A 1 366 ? -20.534 -18.599 20.502 1.00 64.56 366 VAL A N 1
ATOM 2858 C CA . VAL A 1 366 ? -20.078 -19.669 21.408 1.00 64.56 366 VAL A CA 1
ATOM 2859 C C . VAL A 1 366 ? -19.470 -20.835 20.626 1.00 64.56 366 VAL A C 1
ATOM 2861 O O . VAL A 1 366 ? -18.445 -21.381 21.022 1.00 64.56 366 VAL A O 1
ATOM 2864 N N . ASN A 1 367 ? -20.084 -21.210 19.501 1.00 62.09 367 ASN A N 1
ATOM 2865 C CA . ASN A 1 367 ? -19.633 -22.340 18.689 1.00 62.09 367 ASN A CA 1
ATOM 2866 C C . ASN A 1 367 ? -18.342 -22.061 17.900 1.00 62.09 367 ASN A C 1
ATOM 2868 O O . ASN A 1 367 ? -17.713 -23.010 17.434 1.00 62.09 367 ASN A O 1
ATOM 2872 N N . ARG A 1 368 ? -17.958 -20.789 17.717 1.00 61.59 368 ARG A N 1
ATOM 2873 C CA . ARG A 1 368 ? -16.729 -20.397 17.006 1.00 61.59 368 ARG A CA 1
ATOM 2874 C C . ARG A 1 368 ? -15.501 -20.295 17.901 1.00 61.59 368 ARG A C 1
ATOM 2876 O O . ARG A 1 368 ? -14.405 -20.304 17.354 1.00 61.59 368 ARG A O 1
ATOM 2883 N N . PHE A 1 369 ? -15.674 -20.226 19.221 1.00 62.34 369 PHE A N 1
ATOM 2884 C CA . PHE A 1 369 ? -14.544 -20.112 20.134 1.00 62.34 369 PHE A CA 1
ATOM 2885 C C . PHE A 1 369 ? -13.653 -21.345 20.048 1.00 62.34 369 PHE A C 1
ATOM 2887 O O . PHE A 1 369 ? -14.056 -22.463 20.380 1.00 62.34 369 PHE A O 1
ATOM 2894 N N . THR A 1 370 ? -12.418 -21.124 19.617 1.00 61.94 370 THR A N 1
ATOM 2895 C CA . THR A 1 370 ? -11.364 -22.118 19.781 1.00 61.94 370 THR A CA 1
ATOM 2896 C C . THR A 1 370 ? -10.981 -22.210 21.258 1.00 61.94 370 THR A C 1
ATOM 2898 O O . THR A 1 370 ? -11.176 -21.280 22.043 1.00 61.94 370 THR A O 1
ATOM 2901 N N . ASN A 1 371 ? -10.388 -23.337 21.649 1.00 60.66 371 ASN A N 1
ATOM 2902 C CA . ASN A 1 371 ? -9.851 -23.552 22.995 1.00 60.66 371 ASN A CA 1
ATOM 2903 C C . ASN A 1 371 ? -8.954 -22.390 23.489 1.00 60.66 371 ASN A C 1
ATOM 2905 O O . ASN A 1 371 ? -8.913 -22.107 24.683 1.00 60.66 371 ASN A O 1
ATOM 2909 N N . ILE A 1 372 ? -8.278 -21.689 22.573 1.00 59.19 372 ILE A N 1
ATOM 2910 C CA . ILE A 1 372 ? -7.357 -20.581 22.862 1.00 59.19 372 ILE A CA 1
ATOM 2911 C C . ILE A 1 372 ? -8.115 -19.317 23.290 1.00 59.19 372 ILE A C 1
ATOM 2913 O O . ILE A 1 372 ? -7.834 -18.747 24.344 1.00 59.19 372 ILE A O 1
ATOM 2917 N N . GLU A 1 373 ? -9.120 -18.901 22.522 1.00 62.41 373 GLU A N 1
ATOM 2918 C CA . GLU A 1 373 ? -9.915 -17.707 22.839 1.00 62.41 373 GLU A CA 1
ATOM 2919 C C . GLU A 1 373 ? -10.719 -17.913 24.135 1.00 62.41 373 GLU A C 1
ATOM 2921 O O . GLU A 1 373 ? -10.976 -16.990 24.908 1.00 62.41 373 GLU A O 1
ATOM 2926 N N . MET A 1 374 ? -11.085 -19.161 24.417 1.00 66.75 374 MET A N 1
ATOM 2927 C CA . MET A 1 374 ? -11.839 -19.523 25.607 1.00 66.75 374 MET A CA 1
ATOM 2928 C C . MET A 1 374 ? -10.973 -19.463 26.869 1.00 66.75 374 MET A C 1
ATOM 2930 O O . MET A 1 374 ? -11.390 -18.908 27.890 1.00 66.75 374 MET A O 1
ATOM 2934 N N . ALA A 1 375 ? -9.734 -19.950 26.771 1.00 64.31 375 ALA A N 1
ATOM 2935 C CA . ALA A 1 375 ? -8.735 -19.778 27.813 1.00 64.31 375 ALA A CA 1
ATOM 2936 C C . ALA A 1 375 ? -8.495 -18.294 28.125 1.00 64.31 375 ALA A C 1
ATOM 2938 O O . ALA A 1 375 ? -8.340 -17.921 29.289 1.00 64.31 375 ALA A O 1
ATOM 2939 N N . PHE A 1 376 ? -8.548 -17.438 27.102 1.00 63.41 376 PHE A N 1
ATOM 2940 C CA . PHE A 1 376 ? -8.417 -15.996 27.256 1.00 63.41 376 PHE A CA 1
ATOM 2941 C C . PHE A 1 376 ? -9.569 -15.362 28.052 1.00 63.41 376 PHE A C 1
ATOM 2943 O O . PHE A 1 376 ? -9.324 -14.632 29.016 1.00 63.41 376 PHE A O 1
ATOM 2950 N N . ILE A 1 377 ? -10.825 -15.685 27.716 1.00 64.19 377 ILE A N 1
ATOM 2951 C CA . ILE A 1 377 ? -11.995 -15.195 28.467 1.00 64.19 377 ILE A CA 1
ATOM 2952 C C . ILE A 1 377 ? -11.894 -15.607 29.937 1.00 64.19 377 ILE A C 1
ATOM 2954 O O . ILE A 1 377 ? -12.029 -14.761 30.824 1.00 64.19 377 ILE A O 1
ATOM 2958 N N . LEU A 1 378 ? -11.593 -16.878 30.206 1.00 67.62 378 LEU A N 1
ATOM 2959 C CA . LEU A 1 378 ? -11.460 -17.381 31.572 1.00 67.62 378 LEU A CA 1
ATOM 2960 C C . LEU A 1 378 ? -10.309 -16.690 32.324 1.00 67.62 378 LEU A C 1
ATOM 2962 O O . LEU A 1 378 ? -10.458 -16.337 33.495 1.00 67.62 378 LEU A O 1
ATOM 2966 N N . ARG A 1 379 ? -9.189 -16.397 31.653 1.00 67.69 379 ARG A N 1
ATOM 2967 C CA . ARG A 1 379 ? -8.082 -15.632 32.247 1.00 67.69 379 ARG A CA 1
ATOM 2968 C C . ARG A 1 379 ? -8.502 -14.202 32.597 1.00 67.69 379 ARG A C 1
ATOM 2970 O O . ARG A 1 379 ? -8.194 -13.732 33.690 1.00 67.69 379 ARG A O 1
ATOM 2977 N N . SER A 1 380 ? -9.268 -13.538 31.728 1.00 55.41 380 SER A N 1
ATOM 2978 C CA . SER A 1 380 ? -9.799 -12.188 31.984 1.00 55.41 380 SER A CA 1
ATOM 2979 C C . SER A 1 380 ? -10.782 -12.136 33.162 1.00 55.41 380 SER A C 1
ATOM 2981 O O . SER A 1 380 ? -10.904 -11.113 33.833 1.00 55.41 380 SER A O 1
ATOM 2983 N N . TRP A 1 381 ? -11.446 -13.257 33.459 1.00 64.25 381 TRP A N 1
ATOM 2984 C CA . TRP A 1 381 ? -12.333 -13.419 34.613 1.00 64.25 381 TRP A CA 1
ATOM 2985 C C . TRP A 1 381 ? -11.594 -13.820 35.901 1.00 64.25 381 TRP A C 1
ATOM 2987 O O . TRP A 1 381 ? -12.227 -14.007 36.939 1.00 64.25 381 TRP A O 1
ATOM 2997 N N . GLY A 1 382 ? -10.261 -13.924 35.860 1.00 66.94 382 GLY A N 1
ATOM 2998 C CA . GLY A 1 382 ? -9.423 -14.205 37.025 1.00 66.94 382 GLY A CA 1
ATOM 2999 C C . GLY A 1 382 ? -9.340 -15.683 37.412 1.00 66.94 382 GLY A C 1
ATOM 3000 O O . GLY A 1 382 ? -8.956 -15.986 38.542 1.00 66.94 382 GLY A O 1
ATOM 3001 N N . PHE A 1 383 ? -9.692 -16.608 36.514 1.00 66.50 383 PHE A N 1
ATOM 3002 C CA . PHE A 1 383 ? -9.495 -18.037 36.765 1.00 66.50 383 PHE A CA 1
ATOM 3003 C C . PHE A 1 383 ? -7.998 -18.390 36.756 1.00 66.50 383 PHE A C 1
ATOM 3005 O O . PHE A 1 383 ? -7.214 -17.845 35.979 1.00 66.50 383 PHE A O 1
ATOM 3012 N N . ALA A 1 384 ? -7.594 -19.313 37.633 1.00 75.25 384 ALA A N 1
ATOM 3013 C CA . ALA A 1 384 ? -6.221 -19.810 37.684 1.00 75.25 384 ALA A CA 1
ATOM 3014 C C . ALA A 1 384 ? -5.895 -20.652 36.438 1.00 75.25 384 ALA A C 1
ATOM 3016 O O . ALA A 1 384 ? -6.771 -21.344 35.920 1.00 75.25 384 ALA A O 1
ATOM 3017 N N . GLN A 1 385 ? -4.632 -20.642 35.990 1.00 75.81 385 GLN A N 1
ATOM 3018 C CA . GLN A 1 385 ? -4.212 -21.331 34.760 1.00 75.81 385 GLN A CA 1
ATOM 3019 C C . GLN A 1 385 ? -4.562 -22.827 34.765 1.00 75.81 385 GLN A C 1
ATOM 3021 O O . GLN A 1 385 ? -5.070 -23.326 33.772 1.00 75.81 385 GLN A O 1
ATOM 3026 N N . GLU A 1 386 ? -4.406 -23.517 35.898 1.00 72.81 386 GLU A N 1
ATOM 3027 C CA . GLU A 1 386 ? -4.798 -24.929 36.034 1.00 72.81 386 GLU A CA 1
ATOM 3028 C C . GLU A 1 386 ? -6.304 -25.145 35.811 1.00 72.81 386 GLU A C 1
ATOM 3030 O O . GLU A 1 386 ? -6.712 -26.108 35.170 1.00 72.81 386 GLU A O 1
ATOM 3035 N N . THR A 1 387 ? -7.147 -24.228 36.298 1.00 71.31 387 THR A N 1
ATOM 3036 C CA . THR A 1 387 ? -8.601 -24.283 36.078 1.00 71.31 387 THR A CA 1
ATOM 3037 C C . THR A 1 387 ? -8.949 -24.018 34.621 1.00 71.31 387 THR A C 1
ATOM 3039 O O . THR A 1 387 ? -9.848 -24.654 34.080 1.00 71.31 387 THR A O 1
ATOM 3042 N N . ILE A 1 388 ? -8.226 -23.099 33.983 1.00 69.06 388 ILE A N 1
ATOM 3043 C CA . ILE A 1 388 ? -8.382 -22.797 32.563 1.00 69.06 388 ILE A CA 1
ATOM 3044 C C . ILE A 1 388 ? -8.016 -24.019 31.723 1.00 69.06 388 ILE A C 1
ATOM 3046 O O . ILE A 1 388 ? -8.800 -24.409 30.862 1.00 69.06 388 ILE A O 1
ATOM 3050 N N . ASP A 1 389 ? -6.877 -24.652 31.993 1.00 69.75 389 ASP A N 1
ATOM 3051 C CA . ASP A 1 389 ? -6.409 -25.827 31.258 1.00 69.75 389 ASP A CA 1
ATOM 3052 C C . ASP A 1 389 ? -7.382 -27.010 31.426 1.00 69.75 389 ASP A C 1
ATOM 3054 O O . ASP A 1 389 ? -7.729 -27.668 30.443 1.00 69.75 389 ASP A O 1
ATOM 3058 N N . GLU A 1 390 ? -7.907 -27.231 32.639 1.00 68.38 390 GLU A N 1
ATOM 3059 C CA . GLU A 1 390 ? -8.931 -28.250 32.919 1.00 68.38 390 GLU A CA 1
ATOM 3060 C C . GLU A 1 390 ? -10.253 -27.935 32.193 1.00 68.38 390 GLU A C 1
ATOM 3062 O O . GLU A 1 390 ? -10.813 -28.800 31.520 1.00 68.38 390 GLU A O 1
ATOM 3067 N N . MET A 1 391 ? -10.742 -26.689 32.256 1.00 64.56 391 MET A N 1
ATOM 3068 C CA . MET A 1 391 ? -11.977 -26.264 31.581 1.00 64.56 391 MET A CA 1
ATOM 3069 C C . MET A 1 391 ? -11.862 -26.378 30.063 1.00 64.56 391 MET A C 1
ATOM 3071 O O . MET A 1 391 ? -12.768 -26.896 29.417 1.00 64.56 391 MET A O 1
ATOM 3075 N N . THR A 1 392 ? -10.732 -25.960 29.501 1.00 66.19 392 THR A N 1
ATOM 3076 C CA . THR A 1 392 ? -10.449 -26.020 28.063 1.00 66.19 392 THR A CA 1
ATOM 3077 C C . THR A 1 392 ? -10.315 -27.469 27.583 1.00 66.19 392 THR A C 1
ATOM 3079 O O . THR A 1 392 ? -10.747 -27.813 26.485 1.00 66.19 392 THR A O 1
ATOM 3082 N N . ARG A 1 393 ? -9.775 -28.357 28.429 1.00 65.06 393 ARG A N 1
ATOM 3083 C CA . ARG A 1 393 ? -9.677 -29.800 28.170 1.00 65.06 393 ARG A CA 1
ATOM 3084 C C . ARG A 1 393 ? -11.028 -30.519 28.283 1.00 65.06 393 ARG A C 1
ATOM 3086 O O . ARG A 1 393 ? -11.274 -31.466 27.538 1.00 65.06 393 ARG A O 1
ATOM 3093 N N . CYS A 1 394 ? -11.893 -30.095 29.204 1.00 57.81 394 CYS A N 1
ATOM 3094 C CA . CYS A 1 394 ? -13.211 -30.690 29.449 1.00 57.81 394 CYS A CA 1
ATOM 3095 C C . CYS A 1 394 ? -14.332 -30.104 28.573 1.00 57.81 394 CYS A C 1
ATOM 3097 O O . CYS A 1 394 ? -15.410 -30.699 28.488 1.00 57.81 394 CYS A O 1
ATOM 3099 N N . ALA A 1 395 ? -14.104 -28.964 27.919 1.00 51.38 395 ALA A N 1
ATOM 3100 C CA . ALA A 1 395 ? -15.093 -28.256 27.119 1.00 51.38 395 ALA A CA 1
ATOM 3101 C C . ALA A 1 395 ? -15.542 -29.053 25.880 1.00 51.38 395 ALA A C 1
ATOM 3103 O O . ALA A 1 395 ? -15.058 -28.872 24.766 1.00 51.38 395 ALA A O 1
ATOM 3104 N N . ARG A 1 396 ? -16.581 -29.878 26.037 1.00 49.16 396 ARG A N 1
ATOM 3105 C CA . ARG A 1 396 ? -17.575 -30.051 24.973 1.00 49.16 396 ARG A CA 1
ATOM 3106 C C . ARG A 1 396 ? -18.485 -28.827 25.020 1.00 49.16 396 ARG A C 1
ATOM 3108 O O . ARG A 1 396 ? -19.195 -28.651 26.005 1.00 49.16 396 ARG A O 1
ATOM 3115 N N . VAL A 1 397 ? -18.444 -28.029 23.953 1.00 48.12 397 VAL A N 1
ATOM 3116 C CA . VAL A 1 397 ? -19.287 -26.888 23.511 1.00 48.12 397 VAL A CA 1
ATOM 3117 C C . VAL A 1 397 ? -20.589 -26.594 24.303 1.00 48.12 397 VAL A C 1
ATOM 3119 O O . VAL A 1 397 ? -20.930 -25.436 24.525 1.00 48.12 397 VAL A O 1
ATOM 3122 N N . TYR A 1 398 ? -21.307 -27.609 24.788 1.00 43.81 398 TYR A N 1
ATOM 3123 C CA . TYR A 1 398 ? -22.579 -27.497 25.510 1.00 43.81 398 TYR A CA 1
ATOM 3124 C C . TYR A 1 398 ? -22.521 -26.839 26.898 1.00 43.81 398 TYR A C 1
ATOM 3126 O O . TYR A 1 398 ? -23.410 -26.053 27.208 1.00 43.81 398 TYR A O 1
ATOM 3134 N N . VAL A 1 399 ? -21.502 -27.103 27.728 1.00 50.38 399 VAL A N 1
ATOM 3135 C CA . VAL A 1 399 ? -21.432 -26.500 29.084 1.00 50.38 399 VAL A CA 1
ATOM 3136 C C . VAL A 1 399 ? -21.192 -24.989 28.995 1.00 50.38 399 VAL A C 1
ATOM 3138 O O . VAL A 1 399 ? -21.635 -24.218 29.838 1.00 50.38 399 VAL A O 1
ATOM 3141 N N . ILE A 1 400 ? -20.543 -24.553 27.920 1.00 50.06 400 ILE A N 1
ATOM 3142 C CA . ILE A 1 400 ? -20.068 -23.180 27.747 1.00 50.06 400 ILE A CA 1
ATOM 3143 C C . ILE A 1 400 ? -21.110 -22.309 27.050 1.00 50.06 400 ILE A C 1
ATOM 3145 O O . ILE A 1 400 ? -21.228 -21.125 27.361 1.00 50.06 400 ILE A O 1
ATOM 3149 N N . ARG A 1 401 ? -21.964 -22.926 26.225 1.00 45.31 401 ARG A N 1
ATOM 3150 C CA . ARG A 1 401 ? -23.221 -22.334 25.756 1.00 45.31 401 ARG A CA 1
ATOM 3151 C C . ARG A 1 401 ? -24.096 -21.874 26.916 1.00 45.31 401 ARG A C 1
ATOM 3153 O O . ARG A 1 401 ? -24.555 -20.737 26.911 1.00 45.31 401 ARG A O 1
ATOM 3160 N N . ASP A 1 402 ? -24.257 -22.714 27.933 1.00 45.03 402 ASP A N 1
ATOM 3161 C CA . ASP A 1 402 ? -25.058 -22.366 29.108 1.00 45.03 402 ASP A CA 1
ATOM 3162 C C . ASP A 1 402 ? -24.351 -21.319 29.995 1.00 45.03 402 ASP A C 1
ATOM 3164 O O . ASP A 1 402 ? -25.018 -20.475 30.581 1.00 45.03 402 ASP A O 1
ATOM 3168 N N . ILE A 1 403 ? -23.013 -21.298 30.039 1.00 50.59 403 ILE A N 1
ATOM 3169 C CA . ILE A 1 403 ? -22.211 -20.284 30.758 1.00 50.59 403 ILE A CA 1
ATOM 3170 C C . ILE A 1 403 ? -22.304 -18.894 30.100 1.00 50.59 403 ILE A C 1
ATOM 3172 O O . ILE A 1 403 ? -22.456 -17.895 30.801 1.00 50.59 403 ILE A O 1
ATOM 3176 N N . LEU A 1 404 ? -22.237 -18.811 28.768 1.00 47.16 404 LEU A N 1
ATOM 3177 C CA . LEU A 1 404 ? -22.258 -17.542 28.026 1.00 47.16 404 LEU A CA 1
ATOM 3178 C C . LEU A 1 404 ? -23.674 -16.963 27.866 1.00 47.16 404 LEU A C 1
ATOM 3180 O O . LEU A 1 404 ? -23.835 -15.750 27.960 1.00 47.16 404 LEU A O 1
ATOM 3184 N N . ILE A 1 405 ? -24.710 -17.802 27.711 1.00 47.81 405 ILE A N 1
ATOM 3185 C CA . ILE A 1 405 ? -26.122 -17.358 27.688 1.00 47.81 405 ILE A CA 1
ATOM 3186 C C . ILE A 1 405 ? -26.550 -16.749 29.039 1.00 47.81 405 ILE A C 1
ATOM 3188 O O . ILE A 1 405 ? -27.425 -15.887 29.091 1.00 47.81 405 ILE A O 1
ATOM 3192 N N . VAL A 1 406 ? -25.923 -17.164 30.142 1.00 44.94 406 VAL A N 1
ATOM 3193 C CA . VAL A 1 406 ? -26.273 -16.752 31.512 1.00 44.94 406 VAL A CA 1
ATOM 3194 C C . VAL A 1 406 ? -25.740 -15.359 31.896 1.00 44.94 406 VAL A C 1
ATOM 3196 O O . VAL A 1 406 ? -26.209 -14.787 32.878 1.00 44.94 406 VAL A O 1
ATOM 3199 N N . ASN A 1 407 ? -24.834 -14.757 31.115 1.00 46.16 407 ASN A N 1
ATOM 3200 C CA . ASN A 1 407 ? -24.147 -13.509 31.487 1.00 46.16 407 ASN A CA 1
ATOM 3201 C C . ASN A 1 407 ? -24.849 -12.192 31.082 1.00 46.16 407 ASN A C 1
ATOM 3203 O O . ASN A 1 407 ? -24.275 -11.115 31.242 1.00 46.16 407 ASN A O 1
ATOM 3207 N N . CYS A 1 408 ? -26.115 -12.225 30.650 1.00 43.62 408 CYS A N 1
ATOM 3208 C CA . CYS A 1 408 ? -26.922 -11.007 30.516 1.00 43.62 408 CYS A CA 1
ATOM 3209 C C . CYS A 1 408 ? -27.412 -10.494 31.892 1.00 43.62 408 CYS A C 1
ATOM 3211 O O . CYS A 1 408 ? -28.438 -10.929 32.402 1.00 43.62 408 CYS A O 1
ATOM 3213 N N . SER A 1 409 ? -26.691 -9.524 32.463 1.00 42.88 409 SER A N 1
ATOM 3214 C CA . SER A 1 409 ? -27.148 -8.438 33.365 1.00 42.88 409 SER A CA 1
ATOM 3215 C C . SER A 1 409 ? -28.006 -8.727 34.621 1.00 42.88 409 SER A C 1
ATOM 3217 O O . SER A 1 409 ? -28.464 -7.767 35.244 1.00 42.88 409 SER A O 1
ATOM 3219 N N . ASP A 1 410 ? -28.221 -9.970 35.059 1.00 49.56 410 ASP A N 1
ATOM 3220 C CA . ASP A 1 410 ? -29.052 -10.275 36.241 1.00 49.56 410 ASP A CA 1
ATOM 3221 C C . ASP A 1 410 ? -28.240 -10.868 37.413 1.00 49.56 410 ASP A C 1
ATOM 3223 O O . ASP A 1 410 ? -27.638 -11.938 37.326 1.00 49.56 410 ASP A O 1
ATOM 3227 N N . LYS A 1 411 ? -28.270 -10.194 38.573 1.00 48.88 411 LYS A N 1
ATOM 3228 C CA . LYS A 1 411 ? -27.602 -10.630 39.818 1.00 48.88 411 LYS A CA 1
ATOM 3229 C C . LYS A 1 411 ? -28.155 -11.941 40.386 1.00 48.88 411 LYS A C 1
ATOM 3231 O O . LYS A 1 411 ? -27.468 -12.608 41.159 1.00 48.88 411 LYS A O 1
ATOM 3236 N N . ASN A 1 412 ? -29.379 -12.332 40.031 1.00 44.59 412 ASN A N 1
ATOM 3237 C CA . ASN A 1 412 ? -29.916 -13.638 40.417 1.00 44.59 412 ASN A CA 1
ATOM 3238 C C . ASN A 1 412 ? -29.269 -14.783 39.623 1.00 44.59 412 ASN A C 1
ATOM 3240 O O . ASN A 1 412 ? -29.165 -15.898 40.136 1.00 44.59 412 ASN A O 1
ATOM 3244 N N . LEU A 1 413 ? -28.777 -14.500 38.417 1.00 42.59 413 LEU A N 1
ATOM 3245 C CA . LEU A 1 413 ? -28.145 -15.476 37.533 1.00 42.59 413 LEU A CA 1
ATOM 3246 C C . LEU A 1 413 ? -26.686 -15.766 37.915 1.00 42.59 413 LEU A C 1
ATOM 3248 O O . LEU A 1 413 ? -26.266 -16.909 37.784 1.00 42.59 413 LEU A O 1
ATOM 3252 N N . GLU A 1 414 ? -25.963 -14.829 38.541 1.00 43.88 414 GLU A N 1
ATOM 3253 C CA . GLU A 1 414 ? -24.641 -15.090 39.152 1.00 43.88 414 GLU A CA 1
ATOM 3254 C C . GLU A 1 414 ? -24.709 -16.188 40.236 1.00 43.88 414 GLU A C 1
ATOM 3256 O O . GLU A 1 414 ? -23.808 -17.020 40.374 1.00 43.88 414 GLU A O 1
ATOM 3261 N N . ARG A 1 415 ? -25.808 -16.229 41.005 1.00 50.31 415 ARG A N 1
ATOM 3262 C CA . ARG A 1 415 ? -26.041 -17.274 42.012 1.00 50.31 415 ARG A CA 1
ATOM 3263 C C . ARG A 1 415 ? -26.308 -18.627 41.346 1.00 50.31 415 ARG A C 1
ATOM 3265 O O . ARG A 1 415 ? -25.707 -19.613 41.755 1.00 50.31 415 ARG A O 1
ATOM 3272 N N . VAL A 1 416 ? -27.150 -18.663 40.310 1.00 49.22 416 VAL A N 1
ATOM 3273 C CA . VAL A 1 416 ? -27.436 -19.884 39.531 1.00 49.22 416 VAL A CA 1
ATOM 3274 C C . VAL A 1 416 ? -26.178 -20.395 38.829 1.00 49.22 416 VAL A C 1
ATOM 3276 O O . VAL A 1 416 ? -25.940 -21.597 38.814 1.00 49.22 416 VAL A O 1
ATOM 3279 N N . PHE A 1 417 ? -25.338 -19.490 38.325 1.00 44.88 417 PHE A N 1
ATOM 3280 C CA . PHE A 1 417 ? -24.041 -19.793 37.736 1.00 44.88 417 PHE A CA 1
ATOM 3281 C C . PHE A 1 417 ? -23.100 -20.453 38.742 1.00 44.88 417 PHE A C 1
ATOM 3283 O O . PHE A 1 417 ? -22.591 -21.535 38.478 1.00 44.88 417 PHE A O 1
ATOM 3290 N N . LYS A 1 418 ? -22.924 -19.864 39.933 1.00 49.84 418 LYS A N 1
ATOM 3291 C CA . LYS A 1 418 ? -22.115 -20.459 41.012 1.00 49.84 418 LYS A CA 1
ATOM 3292 C C . LYS A 1 418 ? -22.626 -21.845 41.421 1.00 49.84 418 LYS A C 1
ATOM 3294 O O . LYS A 1 418 ? -21.817 -22.724 41.697 1.00 49.84 418 LYS A O 1
ATOM 3299 N N . THR A 1 419 ? -23.942 -22.061 41.415 1.00 54.66 419 THR A N 1
ATOM 3300 C CA . THR A 1 419 ? -24.553 -23.369 41.699 1.00 54.66 419 THR A CA 1
ATOM 3301 C C . THR A 1 419 ? -24.323 -24.378 40.569 1.00 54.66 419 THR A C 1
ATOM 3303 O O . THR A 1 419 ? -23.854 -25.477 40.836 1.00 54.66 419 THR A O 1
ATOM 3306 N N . ARG A 1 420 ? -24.560 -24.005 39.307 1.00 46.53 420 ARG A N 1
ATOM 3307 C CA . ARG A 1 420 ? -24.346 -24.866 38.127 1.00 46.53 420 ARG A CA 1
ATOM 3308 C C . ARG A 1 420 ? -22.871 -25.192 37.898 1.00 46.53 420 ARG A C 1
ATOM 3310 O O . ARG A 1 420 ? -22.555 -26.297 37.479 1.00 46.53 420 ARG A O 1
ATOM 3317 N N . LEU A 1 421 ? -21.967 -24.257 38.193 1.00 47.62 421 LEU A N 1
ATOM 3318 C CA . LEU A 1 421 ? -20.521 -24.475 38.150 1.00 47.62 421 LEU A CA 1
ATOM 3319 C C . LEU A 1 421 ? -20.081 -25.436 39.264 1.00 47.62 421 LEU A C 1
ATOM 3321 O O . LEU A 1 421 ? -19.251 -26.301 39.016 1.00 47.62 421 LEU A O 1
ATOM 3325 N N . ALA A 1 422 ? -20.667 -25.337 40.463 1.00 53.19 422 ALA A N 1
ATOM 3326 C CA . ALA A 1 422 ? -20.442 -26.308 41.535 1.00 53.19 422 ALA A CA 1
ATOM 3327 C C . ALA A 1 422 ? -20.959 -27.710 41.156 1.00 53.19 422 ALA A C 1
ATOM 3329 O O . ALA A 1 422 ? -20.248 -28.687 41.359 1.00 53.19 422 ALA A O 1
ATOM 3330 N N . GLU A 1 423 ? -22.134 -27.803 40.523 1.00 51.16 423 GLU A N 1
ATOM 3331 C CA . GLU A 1 423 ? -22.687 -29.058 39.983 1.00 51.16 423 GLU A CA 1
ATOM 3332 C C . GLU A 1 423 ? -21.835 -29.630 38.831 1.00 51.16 423 GLU A C 1
ATOM 3334 O O . GLU A 1 423 ? -21.649 -30.842 38.731 1.00 51.16 423 GLU A O 1
ATOM 3339 N N . ALA A 1 424 ? -21.282 -28.772 37.967 1.00 48.12 424 ALA A N 1
ATOM 3340 C CA . ALA A 1 424 ? -20.395 -29.169 36.874 1.00 48.12 424 ALA A CA 1
ATOM 3341 C C . ALA A 1 424 ? -19.017 -29.631 37.375 1.00 48.12 424 ALA A C 1
ATOM 3343 O O . ALA A 1 424 ? -18.478 -30.596 36.843 1.00 48.12 424 ALA A O 1
ATOM 3344 N N . CYS A 1 425 ? -18.475 -28.999 38.419 1.00 49.12 425 CYS A N 1
ATOM 3345 C CA . CYS A 1 425 ? -17.266 -29.460 39.106 1.00 49.12 425 CYS A CA 1
ATOM 3346 C C . CYS A 1 425 ? -17.479 -30.818 39.798 1.00 49.12 425 CYS A C 1
ATOM 3348 O O . CYS A 1 425 ? -16.579 -31.657 39.780 1.00 49.12 425 CYS A O 1
ATOM 3350 N N . ASP A 1 426 ? -18.679 -31.071 40.334 1.00 52.31 426 ASP A N 1
ATOM 3351 C CA . ASP A 1 426 ? -19.083 -32.395 40.832 1.00 52.31 426 ASP A CA 1
ATOM 3352 C C . ASP A 1 426 ? -19.168 -33.423 39.688 1.00 52.31 426 ASP A C 1
ATOM 3354 O O . ASP A 1 426 ? -18.770 -34.578 39.841 1.00 52.31 426 ASP A O 1
ATOM 3358 N N . LEU A 1 427 ? -19.611 -33.008 38.495 1.00 43.41 427 LEU A N 1
ATOM 3359 C CA . LEU A 1 427 ? -19.590 -33.840 37.287 1.00 43.41 427 LEU A CA 1
ATOM 3360 C C . LEU A 1 427 ? -18.169 -34.151 36.798 1.00 43.41 427 LEU A C 1
ATOM 3362 O O . LEU A 1 427 ? -17.971 -35.218 36.222 1.00 43.41 427 LEU A O 1
ATOM 3366 N N . THR A 1 428 ? -17.176 -33.295 37.049 1.00 46.59 428 THR A N 1
ATOM 3367 C CA . THR A 1 428 ? -15.756 -33.592 36.783 1.00 46.59 428 THR A CA 1
ATOM 3368 C C . THR A 1 428 ? -15.227 -34.672 37.728 1.00 46.59 428 THR A C 1
ATOM 3370 O O . THR A 1 428 ? -14.481 -35.550 37.297 1.00 46.59 428 THR A O 1
ATOM 3373 N N . ASP A 1 429 ? -15.667 -34.678 38.989 1.00 46.00 429 ASP A N 1
ATOM 3374 C CA . ASP A 1 429 ? -15.365 -35.744 39.952 1.00 46.00 429 ASP A CA 1
ATOM 3375 C C . ASP A 1 429 ? -16.126 -37.045 39.646 1.00 46.00 429 ASP A C 1
ATOM 3377 O O . ASP A 1 429 ? -15.577 -38.139 39.792 1.00 46.00 429 ASP A O 1
ATOM 3381 N N . VAL A 1 430 ? -17.357 -36.958 39.137 1.00 37.12 430 VAL A N 1
ATOM 3382 C CA . VAL A 1 430 ? -18.116 -38.110 38.625 1.00 37.12 430 VAL A CA 1
ATOM 3383 C C . VAL A 1 430 ? -17.492 -38.652 37.335 1.00 37.12 430 VAL A C 1
ATOM 3385 O O . VAL A 1 430 ? -17.345 -39.862 37.204 1.00 37.12 430 VAL A O 1
ATOM 3388 N N . ALA A 1 431 ? -17.040 -37.799 36.416 1.00 35.69 431 ALA A N 1
ATOM 3389 C CA . ALA A 1 431 ? -16.332 -38.208 35.206 1.00 35.69 431 ALA A CA 1
ATOM 3390 C C . ALA A 1 431 ? -14.971 -38.836 35.543 1.00 35.69 431 ALA A C 1
ATOM 3392 O O . ALA A 1 431 ? -14.660 -39.900 35.017 1.00 35.69 431 ALA A O 1
ATOM 3393 N N . ARG A 1 432 ? -14.198 -38.276 36.487 1.00 42.88 432 ARG A N 1
ATOM 3394 C CA . ARG A 1 432 ? -12.984 -38.932 37.011 1.00 42.88 432 ARG A CA 1
ATOM 3395 C C . ARG A 1 432 ? -13.285 -40.297 37.620 1.00 42.88 432 ARG A C 1
ATOM 3397 O O . ARG A 1 432 ? -12.504 -41.211 37.417 1.00 42.88 432 ARG A O 1
ATOM 3404 N N . ARG A 1 433 ? -14.406 -40.468 38.329 1.00 39.16 433 ARG A N 1
ATOM 3405 C CA . ARG A 1 433 ? -14.812 -41.773 38.890 1.00 39.16 433 ARG A CA 1
ATOM 3406 C C . ARG A 1 433 ? -15.309 -42.763 37.835 1.00 39.16 433 ARG A C 1
ATOM 3408 O O . ARG A 1 433 ? -15.108 -43.956 38.011 1.00 39.16 433 ARG A O 1
ATOM 3415 N N . ILE A 1 434 ? -15.935 -42.287 36.760 1.00 33.50 434 ILE A N 1
ATOM 3416 C CA . ILE A 1 434 ? -16.420 -43.123 35.650 1.00 33.50 434 ILE A CA 1
ATOM 3417 C C . ILE A 1 434 ? -15.267 -43.553 34.729 1.00 33.50 434 ILE A C 1
ATOM 3419 O O . ILE A 1 434 ? -15.279 -44.676 34.246 1.00 33.50 434 ILE A O 1
ATOM 3423 N N . PHE A 1 435 ? -14.262 -42.698 34.519 1.00 34.03 435 PHE A N 1
ATOM 3424 C CA . PHE A 1 435 ? -13.105 -42.974 33.656 1.00 34.03 435 PHE A CA 1
ATOM 3425 C C . PHE A 1 435 ? -11.852 -43.463 34.410 1.00 34.03 435 PHE A C 1
ATOM 3427 O O . PHE A 1 435 ? -10.822 -43.683 33.784 1.00 34.03 435 PHE A O 1
ATOM 3434 N N . ALA A 1 436 ? -11.917 -43.637 35.736 1.00 38.91 436 ALA A N 1
ATOM 3435 C CA . ALA A 1 436 ? -10.889 -44.320 36.537 1.00 38.91 436 ALA A CA 1
ATOM 3436 C C . ALA A 1 436 ? -11.214 -45.805 36.796 1.00 38.91 436 ALA A C 1
ATOM 3438 O O . ALA A 1 436 ? -10.559 -46.444 37.620 1.00 38.91 436 ALA A O 1
ATOM 3439 N N . VAL A 1 437 ? -12.228 -46.347 36.118 1.00 35.38 437 VAL A N 1
ATOM 3440 C CA . VAL A 1 437 ? -12.493 -47.785 36.066 1.00 35.38 437 VAL A CA 1
ATOM 3441 C C . VAL A 1 437 ? -12.217 -48.244 34.634 1.00 35.38 437 VAL A C 1
ATOM 3443 O O . VAL A 1 437 ? -12.980 -47.919 33.727 1.00 35.38 437 VAL A O 1
ATOM 3446 N N . ASP A 1 438 ? -11.107 -48.979 34.528 1.00 33.06 438 ASP A N 1
ATOM 3447 C CA . ASP A 1 438 ? -10.415 -49.584 33.375 1.00 33.06 438 ASP A CA 1
ATOM 3448 C C . ASP A 1 438 ? -9.572 -48.671 32.465 1.00 33.06 438 ASP A C 1
ATOM 3450 O O . ASP A 1 438 ? -10.107 -48.010 31.544 1.00 33.06 438 ASP A O 1
#